Protein AF-A0A954ZJP8-F1 (afdb_monomer)

pLDDT: mean 77.66, std 16.53, range [22.97, 96.38]

Nearest PDB structures (foldseek):
  2fbl-assembly1_B  TM=1.716E-01  e=8.856E+00  Nitrosomonas europaea

Radius of gyration: 37.11 Å; Cα contacts (8 Å, |Δi|>4): 819; chains: 1; bounding box: 80×64×133 Å

Secondary structure (DSSP, 8-state):
---PPP-----BS----TTEEEEEEEEEBPPP-SSSSEEEEEEE-GGG-EEEEEEEEEEEEEEEEEEE-TTSS-EEEEEEEEEEEEEE---EEEHHHHTEEEEEEEEEEEEE-PSSPEEPBTTEEESTT-EEEEEEEEEEETTEEEETTTS-EEEEE-SEEEEEEEESSS--TT--EEEEEEEEE-S-EE------SSSS--EEEEE--EEEEEEEEEEE-B-TT-SS-SSS--HHHHHHHHTTTT-TT--TTT-SSSSSS-SHHHHHHIIIIIS-PPTT-SS-SS--SHHHHHHHHHTTT-SS--TTTT-SSSSS--SHHHHHHHHHH---TT------PPPTHHHHHHHHHHHHHHHHHHHTTS--

Foldseek 3Di:
DDDDDDPDDDFFAAAPPVFDKDKAWFFWFDDDDPAAQKKKKKKQLDVQGIDIDIWHKTWGWIKIWGWDCNVVDIDTFFIWTPWTKMWTDKDWIQTNNNPWIKIWFRWMWIKTFDPDTFTADPQKTFQQRIKTKTLQTWTDIPPDIDGCVVPIDIFTAGDMKGWDWDFPDAQDPRRWTWTFIWTKRDWWGQDFDWDPPVRTDTTMTIIHITTTGRRDTDTDGFAQLCNVRHSANWVVSVVRLVVCAPPVCDDPSSCCPPPPHRHVVSLVSCCCPRLVAQQLCLGSPNALEVVSVVLLVVCAPPFQDGSNSQPRPSPGHRDVVSVVRSVVGHDPPDPPVPPPPPPCVVVVVVVVVVVVVVVVVVVVPPPD

Mean predicted aligned error: 15.51 Å

Sequence (368 aa):
MSRLLPLVVLLVAGSRVGALTVSLDNLAFAPADSQTNTLAVTVDAGVAGSDQDSSIISGFLTADIQVDVSTGTPFATGLGFTGGDFEATDMNFRLAAGLLTAGTRDVGGTMRTPSPPSVVRDERFEADDHELVLDRGELSAPSYLRDLFLDPLVAVGTGQGILSLSPVGGPDAEHNLTLDVQLVVPQQLTQEFQVDLGFRVLDVTLDSSVTVVATQQITIPVLPGDYDSSGTLDCTDLDYLTSVLDLPNAHEKFDANDDGEVDLLDVQTWVEQFRQAKPGDANLDDVVDANDFERWQSNLFTANPLWCDGDFNFDGNIDGLDFNIWLANRSDSALNAVAVPEPHSFGLLLLCAFGWWRHEGRSRRLER

Solvent-accessible surface area (backbone atoms only — not comparable to full-atom values): 19692 Å² total; per-residue (Å²): 142,79,84,80,80,86,81,89,75,91,51,26,45,34,22,33,46,82,55,40,72,46,78,42,77,72,34,30,55,42,90,61,57,100,76,29,23,31,47,31,40,38,44,32,32,57,93,41,36,63,34,71,44,70,21,56,49,46,54,30,35,24,33,36,35,22,34,40,43,69,76,77,64,58,43,56,49,24,44,24,36,74,26,47,46,36,39,33,57,67,38,75,39,50,27,50,90,58,79,39,59,36,35,42,38,70,30,22,30,36,39,36,33,62,88,72,59,33,62,31,52,97,44,25,31,62,24,62,49,32,37,44,32,34,46,34,32,37,45,39,38,98,78,49,77,45,50,14,69,83,56,60,48,75,24,34,34,40,59,64,22,38,46,46,65,44,72,71,57,70,64,46,101,72,28,33,37,31,34,36,38,45,38,36,45,39,48,40,26,63,42,72,57,81,44,72,74,92,51,71,46,28,39,34,38,38,35,33,25,41,39,35,55,36,85,51,77,47,76,46,60,28,22,54,68,25,61,62,7,72,71,59,72,40,57,60,19,53,53,46,52,64,74,43,50,81,44,90,84,55,58,80,86,53,32,62,73,80,82,82,63,45,52,71,65,20,57,49,36,31,40,62,69,57,60,53,59,57,65,36,39,22,71,54,82,88,65,29,44,69,68,23,50,51,37,32,63,71,39,56,80,60,79,76,48,41,51,55,40,29,20,65,79,79,83,54,56,52,54,75,67,28,51,50,44,25,70,73,52,44,58,78,83,73,74,70,74,72,75,74,76,73,74,63,57,66,59,52,53,51,50,52,52,53,50,50,54,58,50,59,64,51,64,75,66,76,82,121

Structure (mmCIF, N/CA/C/O backbone):
data_AF-A0A954ZJP8-F1
#
_entry.id   AF-A0A954ZJP8-F1
#
loop_
_atom_site.group_PDB
_atom_site.id
_atom_site.type_symbol
_atom_site.label_atom_id
_atom_site.label_alt_id
_atom_site.label_comp_id
_atom_site.label_asym_id
_atom_site.label_entity_id
_atom_site.label_seq_id
_atom_site.pdbx_PDB_ins_code
_atom_site.Cartn_x
_atom_site.Cartn_y
_atom_site.Cartn_z
_atom_site.occupancy
_atom_site.B_iso_or_equiv
_atom_site.auth_seq_id
_atom_site.auth_comp_id
_atom_site.auth_asym_id
_atom_site.auth_atom_id
_atom_site.pdbx_PDB_model_num
ATOM 1 N N . MET A 1 1 ? 17.973 -18.084 18.996 1.00 32.03 1 MET A N 1
ATOM 2 C CA . MET A 1 1 ? 18.601 -18.440 17.704 1.00 32.03 1 MET A CA 1
ATOM 3 C C . MET A 1 1 ? 17.582 -19.175 16.847 1.00 32.03 1 MET A C 1
ATOM 5 O O . MET A 1 1 ? 17.597 -20.396 16.769 1.00 32.03 1 MET A O 1
ATOM 9 N N . SER A 1 2 ? 16.677 -18.421 16.240 1.00 24.84 2 SER A N 1
ATOM 10 C CA . SER A 1 2 ? 15.738 -18.880 15.217 1.00 24.84 2 SER A CA 1
ATOM 11 C C . SER A 1 2 ? 16.311 -18.456 13.866 1.00 24.84 2 SER A C 1
ATOM 13 O O . SER A 1 2 ? 16.591 -17.278 13.668 1.00 24.84 2 SER A O 1
ATOM 15 N N . ARG A 1 3 ? 16.546 -19.406 12.956 1.00 27.78 3 ARG A N 1
ATOM 16 C CA . ARG A 1 3 ? 16.864 -19.077 11.562 1.00 27.78 3 ARG A CA 1
ATOM 17 C C . ARG A 1 3 ? 15.550 -18.841 10.829 1.00 27.78 3 ARG A C 1
ATOM 19 O O . ARG A 1 3 ? 14.827 -19.803 10.588 1.00 27.78 3 ARG A O 1
ATOM 26 N N . LEU A 1 4 ? 15.272 -17.591 10.480 1.00 26.02 4 LEU A N 1
ATOM 27 C CA . LEU A 1 4 ? 14.361 -17.300 9.380 1.00 26.02 4 LEU A CA 1
ATOM 28 C C . LEU A 1 4 ? 15.076 -17.672 8.072 1.00 26.02 4 LEU A C 1
ATOM 30 O O . LEU A 1 4 ? 16.295 -17.519 7.960 1.00 26.02 4 LEU A O 1
ATOM 34 N N . LEU A 1 5 ? 14.332 -18.236 7.125 1.00 22.97 5 LEU A N 1
ATOM 35 C CA . LEU A 1 5 ? 14.824 -18.528 5.781 1.00 22.97 5 LEU A CA 1
ATOM 36 C C . LEU A 1 5 ? 14.524 -17.303 4.908 1.00 22.97 5 LEU A C 1
ATOM 38 O O . LEU A 1 5 ? 13.357 -16.917 4.856 1.00 22.97 5 LEU A O 1
ATOM 42 N N . PRO A 1 6 ? 15.517 -16.689 4.241 1.00 24.38 6 PRO A N 1
ATOM 43 C CA . PRO A 1 6 ? 15.243 -15.598 3.318 1.00 24.38 6 PRO A CA 1
ATOM 44 C C . PRO A 1 6 ? 14.515 -16.150 2.089 1.00 24.38 6 PRO A C 1
ATOM 46 O O . PRO A 1 6 ? 15.065 -16.966 1.344 1.00 24.38 6 PRO A O 1
ATOM 49 N N . LEU A 1 7 ? 13.275 -15.710 1.884 1.00 24.77 7 LEU A N 1
ATOM 50 C CA . LEU A 1 7 ? 12.594 -15.847 0.604 1.00 24.77 7 LEU A CA 1
ATOM 51 C C . LEU A 1 7 ? 13.097 -14.709 -0.287 1.00 24.77 7 LEU A C 1
ATOM 53 O O . LEU A 1 7 ? 12.650 -13.576 -0.151 1.00 24.77 7 LEU A O 1
ATOM 57 N N . VAL A 1 8 ? 14.071 -15.002 -1.147 1.00 24.78 8 VAL A N 1
ATOM 58 C CA . VAL A 1 8 ? 14.627 -14.006 -2.069 1.00 24.78 8 VAL A CA 1
ATOM 59 C C . VAL A 1 8 ? 13.613 -13.741 -3.180 1.00 24.78 8 VAL A C 1
ATOM 61 O O . VAL A 1 8 ? 13.369 -14.609 -4.018 1.00 24.78 8 VAL A O 1
ATOM 64 N N . VAL A 1 9 ? 13.048 -12.537 -3.178 1.00 24.33 9 VAL A N 1
ATOM 65 C CA . VAL A 1 9 ? 12.308 -11.938 -4.292 1.00 24.33 9 VAL A CA 1
ATOM 66 C C . VAL A 1 9 ? 12.991 -10.605 -4.571 1.00 24.33 9 VAL A C 1
ATOM 68 O O . VAL A 1 9 ? 13.253 -9.852 -3.638 1.00 24.33 9 VAL A O 1
ATOM 71 N N . LEU A 1 10 ? 13.361 -10.369 -5.828 1.00 25.38 10 LEU A N 1
ATOM 72 C CA . LEU A 1 10 ? 14.240 -9.271 -6.216 1.00 25.38 10 LEU A CA 1
ATOM 73 C C . LEU A 1 10 ? 13.429 -8.144 -6.857 1.00 25.38 10 LEU A C 1
ATOM 75 O O . LEU A 1 10 ? 12.890 -8.331 -7.943 1.00 25.38 10 LEU A O 1
ATOM 79 N N . LEU A 1 11 ? 13.400 -6.990 -6.199 1.00 30.88 11 LEU A N 1
ATOM 80 C CA . LEU A 1 11 ? 13.193 -5.680 -6.810 1.00 30.88 11 LEU A CA 1
ATOM 81 C C . LEU A 1 11 ? 14.142 -4.686 -6.074 1.00 30.88 11 LEU A C 1
ATOM 83 O O . LEU A 1 11 ? 14.747 -5.066 -5.072 1.00 30.88 11 LEU A O 1
ATOM 87 N N . VAL A 1 12 ? 14.366 -3.482 -6.604 1.00 30.55 12 VAL A N 1
ATOM 88 C CA . VAL A 1 12 ? 15.491 -2.570 -6.294 1.00 30.55 12 VAL A CA 1
ATOM 89 C C . VAL A 1 12 ? 14.982 -1.115 -5.974 1.00 30.55 12 VAL A C 1
ATOM 91 O O . VAL A 1 12 ? 14.295 -1.035 -4.969 1.00 30.55 12 VAL A O 1
ATOM 94 N N . ALA A 1 13 ? 15.189 0.014 -6.709 1.00 30.83 13 ALA A N 1
ATOM 95 C CA . ALA A 1 13 ? 14.630 1.373 -6.357 1.00 30.83 13 ALA A CA 1
ATOM 96 C C . ALA A 1 13 ? 14.068 2.284 -7.494 1.00 30.83 13 ALA A C 1
ATOM 98 O O . ALA A 1 13 ? 14.851 2.950 -8.151 1.00 30.83 13 ALA A O 1
ATOM 99 N N . GLY A 1 14 ? 12.733 2.417 -7.648 1.00 33.56 14 GLY A N 1
ATOM 100 C CA . GLY A 1 14 ? 12.051 3.229 -8.690 1.00 33.56 14 GLY A CA 1
ATOM 101 C C . GLY A 1 14 ? 10.688 2.794 -9.312 1.00 33.56 14 GLY A C 1
ATOM 102 O O . GLY A 1 14 ? 10.243 3.499 -10.202 1.00 33.56 14 GLY A O 1
ATOM 103 N N . SER A 1 15 ? 9.956 1.738 -8.900 1.00 32.56 15 SER A N 1
ATOM 104 C CA . SER A 1 15 ? 8.760 1.237 -9.637 1.00 32.56 15 SER A CA 1
ATOM 105 C C . SER A 1 15 ? 7.346 1.653 -9.126 1.00 32.56 15 SER A C 1
ATOM 107 O O . SER A 1 15 ? 6.997 1.460 -7.963 1.00 32.56 15 SER A O 1
ATOM 109 N N . ARG A 1 16 ? 6.456 2.099 -10.036 1.00 35.94 16 ARG A N 1
ATOM 110 C CA . ARG A 1 16 ? 5.005 1.825 -10.132 1.00 35.94 16 ARG A CA 1
ATOM 111 C C . ARG A 1 16 ? 4.805 0.307 -10.172 1.00 35.94 16 ARG A C 1
ATOM 113 O O . ARG A 1 16 ? 4.219 -0.275 -11.088 1.00 35.94 16 ARG A O 1
ATOM 120 N N . VAL A 1 17 ? 5.056 -0.301 -9.021 1.00 41.03 17 VAL A N 1
ATOM 121 C CA . VAL A 1 17 ? 4.033 -1.190 -8.493 1.00 41.03 17 VAL A CA 1
ATOM 122 C C . VAL A 1 17 ? 2.734 -0.377 -8.465 1.00 41.03 17 VAL A C 1
ATOM 124 O O . VAL A 1 17 ? 2.565 0.514 -7.633 1.00 41.03 17 VAL A O 1
ATOM 127 N N . GLY A 1 18 ? 1.857 -0.606 -9.445 1.00 51.22 18 GLY A N 1
ATOM 128 C CA . GLY A 1 18 ? 0.602 0.127 -9.597 1.00 51.22 18 GLY A CA 1
ATOM 129 C C . GLY A 1 18 ? -0.311 -0.145 -8.406 1.00 51.22 18 GLY A C 1
ATOM 130 O O . GLY A 1 18 ? -1.066 -1.113 -8.435 1.00 51.22 18 GLY A O 1
ATOM 131 N N . ALA A 1 19 ? -0.199 0.699 -7.375 1.00 53.59 19 ALA A N 1
ATOM 132 C CA . ALA A 1 19 ? -0.632 0.442 -6.002 1.00 53.59 19 ALA A CA 1
ATOM 133 C C . ALA A 1 19 ? -0.016 -0.844 -5.403 1.00 53.59 19 ALA A C 1
ATOM 135 O O . ALA A 1 19 ? -0.637 -1.912 -5.405 1.00 53.59 19 ALA A O 1
ATOM 136 N N . LEU A 1 20 ? 1.185 -0.744 -4.813 1.00 68.69 20 LEU A N 1
ATOM 137 C CA . LEU A 1 20 ? 1.719 -1.826 -3.975 1.00 68.69 20 LEU A CA 1
ATOM 138 C C . LEU A 1 20 ? 0.772 -2.053 -2.800 1.00 68.69 20 LEU A C 1
ATOM 140 O O . LEU A 1 20 ? 0.612 -1.172 -1.961 1.00 68.69 20 LEU A O 1
ATOM 144 N N . THR A 1 21 ? 0.178 -3.241 -2.716 1.00 71.44 21 THR A N 1
ATOM 145 C CA . THR A 1 21 ? -0.641 -3.626 -1.564 1.00 71.44 21 THR A CA 1
ATOM 146 C C . THR A 1 21 ? 0.246 -4.276 -0.503 1.00 71.44 21 THR A C 1
ATOM 148 O O . THR A 1 21 ? 0.786 -5.361 -0.721 1.00 71.44 21 THR A O 1
ATOM 151 N N . VAL A 1 22 ? 0.406 -3.606 0.638 1.00 75.31 22 VAL A N 1
ATOM 152 C CA . VAL A 1 22 ? 1.174 -4.070 1.798 1.00 75.31 22 VAL A CA 1
ATOM 153 C C . VAL A 1 22 ? 0.214 -4.541 2.888 1.00 75.31 22 VAL A C 1
ATOM 155 O O . VAL A 1 22 ? -0.481 -3.722 3.483 1.00 75.31 22 VAL A O 1
ATOM 158 N N . SER A 1 23 ? 0.212 -5.843 3.177 1.00 80.81 23 SER A N 1
ATOM 159 C CA . SER A 1 23 ? -0.530 -6.425 4.304 1.00 80.81 23 SER A CA 1
ATOM 160 C C . SER A 1 23 ? 0.230 -6.203 5.611 1.00 80.81 23 SER A C 1
ATOM 162 O O . SER A 1 23 ? 1.320 -6.747 5.799 1.00 80.81 23 SER A O 1
ATOM 164 N N . LEU A 1 24 ? -0.358 -5.440 6.530 1.00 79.06 24 LEU A N 1
ATOM 165 C CA . LEU A 1 24 ? 0.159 -5.200 7.874 1.00 79.06 24 LEU A CA 1
ATOM 166 C C . LEU A 1 24 ? -0.550 -6.087 8.906 1.00 79.06 24 LEU A C 1
ATOM 168 O O . LEU A 1 24 ? -1.695 -5.836 9.284 1.00 79.06 24 LEU A O 1
ATOM 172 N N . ASP A 1 25 ? 0.169 -7.093 9.404 1.00 80.69 25 ASP A N 1
ATOM 173 C CA . ASP A 1 25 ? -0.274 -7.966 10.495 1.00 80.69 25 ASP A CA 1
ATOM 174 C C . ASP A 1 25 ? 0.002 -7.370 11.887 1.00 80.69 25 ASP A C 1
ATOM 176 O O . ASP A 1 25 ? 1.013 -6.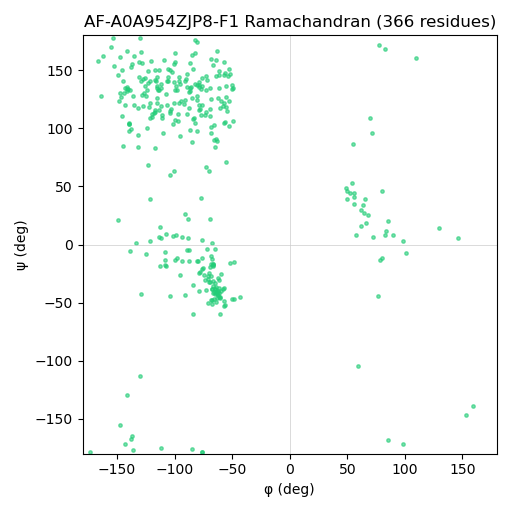700 12.115 1.00 80.69 25 ASP A O 1
ATOM 180 N N . ASN A 1 26 ? -0.847 -7.736 12.856 1.00 79.31 26 ASN A N 1
ATOM 181 C CA . ASN A 1 26 ? -0.728 -7.417 14.286 1.00 79.31 26 ASN A CA 1
ATOM 182 C C . ASN A 1 26 ? -0.613 -5.915 14.610 1.00 79.31 26 ASN A C 1
ATOM 184 O O . ASN A 1 26 ? 0.187 -5.509 15.460 1.00 79.31 26 ASN A O 1
ATOM 188 N N . LEU A 1 27 ? -1.431 -5.082 13.967 1.00 80.25 27 LEU A N 1
ATOM 189 C CA . LEU A 1 27 ? -1.470 -3.648 14.231 1.00 80.25 27 LEU A CA 1
ATOM 190 C C . LEU A 1 27 ? -2.062 -3.349 15.611 1.00 80.25 27 LEU A C 1
ATOM 192 O O . LEU A 1 27 ? -3.255 -3.536 15.846 1.00 80.25 27 LEU A O 1
ATOM 196 N N . ALA A 1 28 ? -1.219 -2.886 16.531 1.00 79.94 28 ALA A N 1
ATOM 197 C CA . ALA A 1 28 ? -1.610 -2.626 17.908 1.00 79.94 28 ALA A CA 1
ATOM 198 C C . ALA A 1 28 ? -2.361 -1.293 18.060 1.00 79.94 28 ALA A C 1
ATOM 200 O O . ALA A 1 28 ? -1.945 -0.243 17.558 1.00 79.94 28 ALA A O 1
ATOM 201 N N . PHE A 1 29 ? -3.431 -1.326 18.852 1.00 79.81 29 PHE A N 1
ATOM 202 C CA . PHE A 1 29 ? -4.061 -0.123 19.389 1.00 79.81 29 PHE A CA 1
ATOM 203 C C . PHE A 1 29 ? -3.049 0.628 20.269 1.00 79.81 29 PHE A C 1
ATOM 205 O O . PHE A 1 29 ? -2.360 0.028 21.100 1.00 79.81 29 PHE A O 1
ATOM 212 N N . ALA A 1 30 ? -2.961 1.948 20.107 1.00 74.50 30 ALA A N 1
ATOM 213 C CA . ALA A 1 30 ? -2.203 2.816 21.005 1.00 74.50 30 ALA A CA 1
ATOM 214 C C . ALA A 1 30 ? -2.680 2.682 22.472 1.00 74.50 30 ALA A C 1
ATOM 216 O O . ALA A 1 30 ? -3.835 2.317 22.713 1.00 74.50 30 ALA A O 1
ATOM 217 N N . PRO A 1 31 ? -1.846 3.020 23.475 1.00 76.56 31 PRO A N 1
ATOM 218 C CA . PRO A 1 31 ? -2.291 3.088 24.865 1.00 76.56 31 PRO A CA 1
ATOM 219 C C . PRO A 1 31 ? -3.490 4.037 25.005 1.00 76.56 31 PRO A C 1
ATOM 221 O O . PRO A 1 31 ? -3.367 5.221 24.702 1.00 76.56 31 PRO A O 1
ATOM 224 N N . ALA A 1 32 ? -4.636 3.509 25.442 1.00 75.06 32 ALA A N 1
ATOM 225 C CA . ALA A 1 32 ? -5.888 4.260 25.500 1.00 75.06 32 ALA A CA 1
ATOM 226 C C . ALA A 1 32 ? -5.829 5.440 26.482 1.00 75.06 32 ALA A C 1
ATOM 228 O O . ALA A 1 32 ? -5.217 5.357 27.554 1.00 75.06 32 ALA A O 1
ATOM 229 N N . ASP A 1 33 ? -6.513 6.525 26.128 1.00 75.62 33 ASP A N 1
ATOM 230 C CA . ASP A 1 33 ? -6.625 7.738 26.934 1.00 75.62 33 ASP A CA 1
ATOM 231 C C . ASP A 1 33 ? -8.068 8.283 26.926 1.00 75.62 33 ASP A C 1
ATOM 233 O O . ASP A 1 33 ? -9.018 7.588 26.572 1.00 75.62 33 ASP A O 1
ATOM 237 N N . SER A 1 34 ? -8.277 9.531 27.354 1.00 66.56 34 SER A N 1
ATOM 238 C CA . SER A 1 34 ? -9.613 10.144 27.377 1.00 66.56 34 SER A CA 1
ATOM 239 C C . SER A 1 34 ? -10.134 10.585 25.998 1.00 66.56 34 SER A C 1
ATOM 241 O O . SER A 1 34 ? -11.174 11.240 25.934 1.00 66.56 34 SER A O 1
ATOM 243 N N . GLN A 1 35 ? -9.402 10.325 24.912 1.00 68.38 35 GLN A N 1
ATOM 244 C CA . GLN A 1 35 ? -9.704 10.773 23.548 1.00 68.38 35 GLN A CA 1
ATOM 245 C C . GLN A 1 35 ? -9.448 9.700 22.475 1.00 68.38 35 GLN A C 1
ATOM 247 O O . GLN A 1 35 ? -9.757 9.955 21.314 1.00 68.38 35 GLN A O 1
ATOM 252 N N . THR A 1 36 ? -8.890 8.533 22.808 1.00 73.25 36 THR A N 1
ATOM 253 C CA . THR A 1 36 ? -8.479 7.498 21.845 1.00 73.25 36 THR A CA 1
ATOM 254 C C . THR A 1 36 ? -8.600 6.087 22.426 1.00 73.25 36 THR A C 1
ATOM 256 O O . THR A 1 36 ? -8.361 5.866 23.614 1.00 73.25 36 THR A O 1
ATOM 259 N N . ASN A 1 37 ? -8.945 5.125 21.564 1.00 79.12 37 ASN A N 1
ATOM 260 C CA . ASN A 1 37 ? -9.150 3.708 21.890 1.00 79.12 37 ASN A CA 1
ATOM 261 C C . ASN A 1 37 ? -10.182 3.488 23.002 1.00 79.12 37 ASN A C 1
ATOM 263 O O . ASN A 1 37 ? -10.056 2.614 23.864 1.00 79.12 37 ASN A O 1
ATOM 267 N N . THR A 1 38 ? -11.246 4.280 22.921 1.00 81.44 38 THR A N 1
ATOM 268 C CA . THR A 1 38 ? -12.459 4.150 23.715 1.00 81.44 38 THR A CA 1
ATOM 269 C C . THR A 1 38 ? -13.640 3.841 22.802 1.00 81.44 38 THR A C 1
ATOM 271 O O . THR A 1 38 ? -13.747 4.394 21.714 1.00 81.44 38 THR A O 1
ATOM 274 N N . LEU A 1 39 ? -14.529 2.957 23.249 1.00 83.88 39 LEU A N 1
ATOM 275 C CA . LEU A 1 39 ? -15.840 2.703 22.662 1.00 83.88 39 LEU A CA 1
ATOM 276 C C . LEU A 1 39 ? -16.884 3.240 23.640 1.00 83.88 39 LEU A C 1
ATOM 278 O O . LEU A 1 39 ? -17.229 2.577 24.618 1.00 83.88 39 LEU A O 1
ATOM 282 N N . ALA A 1 40 ? -17.342 4.466 23.410 1.00 82.88 40 ALA A N 1
ATOM 283 C CA . ALA A 1 40 ? -18.489 5.027 24.103 1.00 82.88 40 ALA A CA 1
ATOM 284 C C . ALA A 1 40 ? -19.782 4.482 23.489 1.00 82.88 40 ALA A C 1
ATOM 286 O O . ALA A 1 40 ? -19.906 4.354 22.270 1.00 82.88 40 ALA A O 1
ATOM 287 N N . VAL A 1 41 ? -20.753 4.174 24.344 1.00 84.38 41 VAL A N 1
ATOM 288 C CA . VAL A 1 41 ? -22.057 3.643 23.946 1.00 84.38 41 VAL A CA 1
ATOM 289 C C . VAL A 1 41 ? -23.138 4.435 24.664 1.00 84.38 41 VAL A C 1
ATOM 291 O O . VAL A 1 41 ? -23.222 4.428 25.892 1.00 84.38 41 VAL A O 1
ATOM 294 N N . THR A 1 42 ? -23.972 5.123 23.892 1.00 85.56 42 THR A N 1
ATOM 295 C CA . THR A 1 42 ? -25.200 5.755 24.389 1.00 85.56 42 THR A CA 1
ATOM 296 C C . THR A 1 42 ? -26.357 4.775 24.245 1.00 85.56 42 THR A C 1
ATOM 298 O O . THR A 1 42 ? -26.447 4.067 23.246 1.00 85.56 42 THR A O 1
ATOM 301 N N . VAL A 1 43 ? -27.240 4.743 25.240 1.00 85.12 43 VAL A N 1
ATOM 302 C CA . VAL A 1 43 ? -28.396 3.846 25.344 1.00 85.12 43 VAL A CA 1
ATOM 303 C C . VAL A 1 43 ? -29.608 4.712 25.696 1.00 85.12 43 VAL A C 1
ATOM 305 O O . VAL A 1 43 ? -29.816 5.027 26.867 1.00 85.12 43 VAL A O 1
ATOM 308 N N . ASP A 1 44 ? -30.388 5.151 24.702 1.00 83.25 44 ASP A N 1
ATOM 309 C CA . ASP A 1 44 ? -31.586 5.983 24.900 1.00 83.25 44 ASP A CA 1
ATOM 310 C C . ASP A 1 44 ? -32.864 5.141 24.909 1.00 83.25 44 ASP A C 1
ATOM 312 O O . ASP A 1 44 ? -33.325 4.686 23.867 1.00 83.25 44 ASP A O 1
ATOM 316 N N . ALA A 1 45 ? -33.467 4.953 26.086 1.00 78.06 45 ALA A N 1
ATOM 317 C CA . ALA A 1 45 ? -34.733 4.235 26.239 1.00 78.06 45 ALA A CA 1
ATOM 318 C C . ALA A 1 45 ? -35.976 5.156 26.161 1.00 78.06 45 ALA A C 1
ATOM 320 O O . ALA A 1 45 ? -37.027 4.883 26.760 1.00 78.06 45 ALA A O 1
ATOM 321 N N . GLY A 1 46 ? -35.854 6.295 25.473 1.00 79.62 46 GLY A N 1
ATOM 322 C CA . GLY A 1 46 ? -36.924 7.232 25.153 1.00 79.62 46 GLY A CA 1
ATOM 323 C C . GLY A 1 46 ? -37.620 7.782 26.397 1.00 79.62 46 GLY A C 1
ATOM 324 O O . GLY A 1 46 ? -37.097 8.625 27.124 1.00 79.62 46 GLY A O 1
ATOM 325 N N . VAL A 1 47 ? -38.830 7.294 26.685 1.00 76.75 47 VAL A N 1
ATOM 326 C CA . VAL A 1 47 ? -39.598 7.716 27.875 1.00 76.75 47 VAL A CA 1
ATOM 327 C C . VAL A 1 47 ? -38.978 7.262 29.204 1.00 76.75 47 VAL A C 1
ATOM 329 O O . VAL A 1 47 ? -39.333 7.804 30.251 1.00 76.75 47 VAL A O 1
ATOM 332 N N . ALA A 1 48 ? -38.059 6.292 29.179 1.00 76.62 48 ALA A N 1
ATOM 333 C CA . ALA A 1 48 ? -37.254 5.890 30.333 1.00 76.62 48 ALA A CA 1
ATOM 334 C C . ALA A 1 48 ? -35.953 6.712 30.485 1.00 76.62 48 ALA A C 1
ATOM 336 O O . ALA A 1 48 ? -35.258 6.557 31.494 1.00 76.62 48 ALA A O 1
ATOM 337 N N . GLY A 1 49 ? -35.662 7.605 29.532 1.00 82.56 49 GLY A N 1
ATOM 338 C CA . GLY A 1 49 ? -34.432 8.390 29.453 1.00 82.56 49 GLY A CA 1
ATOM 339 C C . GLY A 1 49 ? -33.234 7.594 28.935 1.00 82.56 49 GLY A C 1
ATOM 340 O O . GLY A 1 49 ? -33.288 6.369 28.804 1.00 82.56 49 GLY A O 1
ATOM 341 N N . SER A 1 50 ? -32.146 8.314 28.677 1.00 87.81 50 SER A N 1
ATOM 342 C CA . SER A 1 50 ? -30.878 7.765 28.208 1.00 87.81 50 SER A CA 1
ATOM 343 C C . SER A 1 50 ? -29.844 7.602 29.320 1.00 87.81 50 SER A C 1
ATOM 345 O O . SER A 1 50 ? -29.873 8.320 30.322 1.00 87.81 50 SER A O 1
ATOM 347 N N . ASP A 1 51 ? -28.886 6.710 29.094 1.00 90.31 51 ASP A N 1
ATOM 348 C CA . ASP A 1 51 ? -27.625 6.633 29.833 1.00 90.31 51 ASP A CA 1
ATOM 349 C C . ASP A 1 51 ? -26.452 6.444 28.854 1.00 90.31 51 ASP A C 1
ATOM 351 O O . ASP A 1 51 ? -26.665 6.084 27.693 1.00 90.31 51 ASP A O 1
ATOM 355 N N . GLN A 1 52 ? -25.223 6.704 29.298 1.00 90.50 52 GLN A N 1
ATOM 356 C CA . GLN A 1 52 ? -24.016 6.545 28.484 1.00 90.50 52 GLN A CA 1
ATOM 357 C C . GLN A 1 52 ? -22.882 5.969 29.333 1.00 90.50 52 GLN A C 1
ATOM 359 O O . GLN A 1 52 ? -22.611 6.456 30.429 1.00 90.50 52 GLN A O 1
ATOM 364 N N . ASP A 1 53 ? -22.198 4.965 28.794 1.00 90.81 53 ASP A N 1
ATOM 365 C CA . ASP A 1 53 ? -21.001 4.362 29.386 1.00 90.81 53 ASP A CA 1
ATOM 366 C C . ASP A 1 53 ? -19.887 4.299 28.330 1.00 90.81 53 ASP A C 1
ATOM 368 O O . ASP A 1 53 ? -20.140 4.498 27.136 1.00 90.81 53 ASP A O 1
ATOM 372 N N . SER A 1 54 ? -18.646 4.059 28.749 1.00 87.94 54 SER A N 1
ATOM 373 C CA . SER A 1 54 ? -17.518 3.944 27.826 1.00 87.94 54 SER A CA 1
ATOM 374 C C . SER A 1 54 ? -16.521 2.868 28.226 1.00 87.94 54 SER A C 1
ATOM 376 O O . SER A 1 54 ? -16.083 2.750 29.368 1.00 87.94 54 SER A O 1
ATOM 378 N N . SER A 1 55 ? -16.140 2.086 27.225 1.00 87.62 55 SER A N 1
ATOM 379 C CA . SER A 1 55 ? -15.214 0.974 27.342 1.00 87.62 55 SER A CA 1
ATOM 380 C C . SER A 1 55 ? -13.852 1.330 26.754 1.00 87.62 55 SER A C 1
ATOM 382 O O . SER A 1 55 ? -13.778 2.119 25.815 1.00 87.62 55 SER A O 1
ATOM 384 N N . ILE A 1 56 ? -12.773 0.737 27.262 1.00 86.06 56 ILE A N 1
ATOM 385 C CA . ILE A 1 56 ? -11.472 0.754 26.576 1.00 86.06 56 ILE A CA 1
ATOM 386 C C . ILE A 1 56 ? -11.436 -0.430 25.611 1.00 86.06 56 ILE A C 1
ATOM 388 O O . ILE A 1 56 ? -11.732 -1.553 26.023 1.00 86.06 56 ILE A O 1
ATOM 392 N N . ILE A 1 57 ? -11.041 -0.182 24.360 1.00 86.12 57 ILE A N 1
ATOM 393 C CA . ILE A 1 57 ? -10.790 -1.245 23.379 1.00 86.12 57 ILE A CA 1
ATOM 394 C C . ILE A 1 57 ? -9.303 -1.600 23.327 1.00 86.12 57 ILE A C 1
ATOM 396 O O . ILE A 1 57 ? -8.430 -0.741 23.464 1.00 86.12 57 ILE A O 1
ATOM 400 N N . SER A 1 58 ? -9.004 -2.880 23.127 1.00 87.19 58 SER A N 1
ATOM 401 C CA . SER A 1 58 ? -7.635 -3.382 22.975 1.00 87.19 58 SER A CA 1
ATOM 402 C C . SER A 1 58 ? -7.606 -4.649 22.122 1.00 87.19 58 SER A C 1
ATOM 404 O O . SER A 1 58 ? -8.595 -5.372 22.068 1.00 87.19 58 S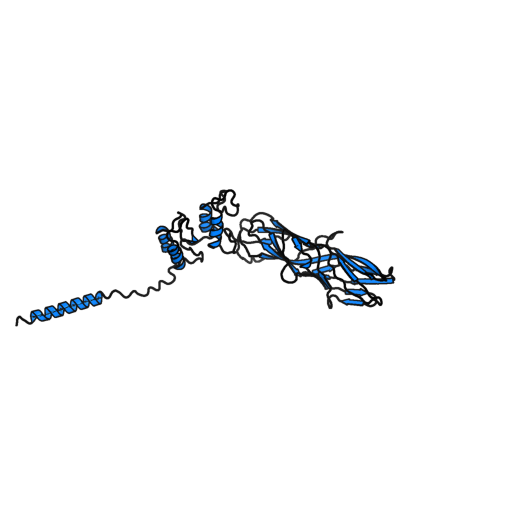ER A O 1
ATOM 406 N N . GLY A 1 59 ? -6.489 -4.927 21.451 1.00 88.00 59 GLY A N 1
ATOM 407 C CA . GLY A 1 59 ? -6.370 -6.068 20.542 1.00 88.00 59 GLY A CA 1
ATOM 408 C C . GLY A 1 59 ? -5.332 -5.832 19.451 1.00 88.00 59 GLY A C 1
ATOM 409 O O . GLY A 1 59 ? -4.342 -5.133 19.684 1.00 88.00 59 GLY A O 1
ATOM 410 N N . PHE A 1 60 ? -5.578 -6.391 18.267 1.00 86.44 60 PHE A N 1
ATOM 411 C CA . PHE A 1 60 ? -4.718 -6.271 17.090 1.00 86.44 60 PHE A CA 1
ATOM 412 C C . PHE A 1 60 ? -5.542 -6.282 15.800 1.00 86.44 60 PHE A C 1
ATOM 414 O O . PHE A 1 60 ? -6.339 -7.193 15.599 1.00 86.44 60 PHE A O 1
ATOM 421 N N . LEU A 1 61 ? -5.308 -5.326 14.903 1.00 86.00 61 LEU A N 1
ATOM 422 C CA . LEU A 1 61 ? -5.949 -5.267 13.585 1.00 86.00 61 LEU A CA 1
ATOM 423 C C . LEU A 1 61 ? -5.038 -5.810 12.471 1.00 86.00 61 LEU A C 1
ATOM 425 O O . LEU A 1 61 ? -3.824 -5.954 12.646 1.00 86.00 61 LEU A O 1
ATOM 429 N N . THR A 1 62 ? -5.633 -6.083 11.312 1.00 87.19 62 THR A N 1
ATOM 430 C CA . THR A 1 62 ? -4.940 -6.403 10.057 1.00 87.19 62 THR A CA 1
ATOM 431 C C . THR A 1 62 ? -5.451 -5.473 8.963 1.00 87.19 62 THR A C 1
ATOM 433 O O . THR A 1 62 ? -6.665 -5.304 8.811 1.00 87.19 62 THR A O 1
ATOM 436 N N . ALA A 1 63 ? -4.540 -4.839 8.225 1.00 86.94 63 ALA A N 1
ATOM 437 C CA . ALA A 1 63 ? -4.897 -3.883 7.180 1.00 86.94 63 ALA A CA 1
ATOM 438 C C . ALA A 1 63 ? -3.961 -3.969 5.972 1.00 86.94 63 ALA A C 1
ATOM 440 O O . ALA A 1 63 ? -2.742 -3.975 6.122 1.00 86.94 63 ALA A O 1
ATOM 441 N N . ASP A 1 64 ? -4.552 -3.965 4.784 1.00 86.19 64 ASP A N 1
ATOM 442 C CA . ASP A 1 64 ? -3.873 -3.750 3.515 1.00 86.19 64 ASP A CA 1
ATOM 443 C C . ASP A 1 64 ? -3.757 -2.241 3.253 1.00 86.19 64 ASP A C 1
ATOM 445 O O . ASP A 1 64 ? -4.761 -1.524 3.242 1.00 86.19 64 ASP A O 1
ATOM 449 N N . ILE A 1 65 ? -2.544 -1.746 3.007 1.00 83.94 65 ILE A N 1
ATOM 450 C CA . ILE A 1 65 ? -2.304 -0.376 2.530 1.00 83.94 65 ILE A CA 1
ATOM 451 C C . ILE A 1 65 ? -1.885 -0.433 1.067 1.00 83.94 65 ILE A C 1
ATOM 453 O O . ILE A 1 65 ? -0.944 -1.141 0.720 1.00 83.94 65 ILE A O 1
ATOM 457 N N . GLN A 1 66 ? -2.541 0.355 0.221 1.00 84.88 66 GLN A N 1
ATOM 458 C CA . GLN A 1 66 ? -2.089 0.623 -1.139 1.00 84.88 66 GLN A CA 1
ATOM 459 C C . GLN A 1 66 ? -1.134 1.818 -1.124 1.00 84.88 66 GLN A C 1
ATOM 461 O O . GLN A 1 66 ? -1.525 2.922 -0.746 1.00 84.88 66 GLN A O 1
ATOM 466 N N . VAL A 1 67 ? 0.120 1.592 -1.515 1.00 78.69 67 VAL A N 1
ATOM 467 C CA . VAL A 1 67 ? 1.197 2.593 -1.547 1.00 78.69 67 VAL A CA 1
ATOM 468 C C . VAL A 1 67 ? 1.584 2.891 -2.996 1.00 78.69 67 VAL A C 1
ATOM 470 O O . VAL A 1 67 ? 1.758 1.975 -3.800 1.00 78.69 67 VAL A O 1
ATOM 473 N N . ASP A 1 68 ? 1.732 4.174 -3.317 1.00 75.12 68 ASP A N 1
ATOM 474 C CA . ASP A 1 68 ? 2.403 4.667 -4.521 1.00 75.12 68 ASP A CA 1
ATOM 475 C C . ASP A 1 68 ? 3.763 5.260 -4.116 1.00 75.12 68 ASP A C 1
ATOM 477 O O . ASP A 1 68 ? 3.917 5.874 -3.058 1.00 75.12 68 ASP A O 1
ATOM 481 N N . VAL A 1 69 ? 4.771 5.010 -4.943 1.00 68.19 69 VAL A N 1
ATOM 482 C CA . VAL A 1 69 ? 6.187 5.329 -4.710 1.00 68.19 69 VAL A CA 1
ATOM 483 C C . VAL A 1 69 ? 6.840 5.999 -5.930 1.00 68.19 69 VAL A C 1
ATOM 485 O O . VAL A 1 69 ? 8.010 6.373 -5.885 1.00 68.19 69 VAL A O 1
ATOM 488 N N . SER A 1 70 ? 6.074 6.223 -7.004 1.00 59.31 70 SER A N 1
ATOM 489 C CA . SER A 1 70 ? 6.544 6.753 -8.298 1.00 59.31 70 SER A CA 1
ATOM 490 C C . SER A 1 70 ? 7.038 8.210 -8.255 1.00 59.31 70 SER A C 1
ATOM 492 O O . SER A 1 70 ? 7.752 8.677 -9.151 1.00 59.31 70 SER A O 1
ATOM 494 N N . THR A 1 71 ? 6.688 8.938 -7.191 1.00 54.69 71 THR A N 1
ATOM 495 C CA . THR A 1 71 ? 7.065 10.338 -6.942 1.00 54.69 71 THR A CA 1
ATOM 496 C C . THR A 1 71 ? 8.324 10.513 -6.085 1.00 54.69 71 THR A C 1
ATOM 498 O O . THR A 1 71 ? 8.641 11.640 -5.709 1.00 54.69 71 THR A O 1
ATOM 501 N N . GLY A 1 72 ? 9.042 9.435 -5.746 1.00 53.75 72 GLY A N 1
ATOM 502 C CA . GLY A 1 72 ? 10.248 9.466 -4.900 1.00 53.75 72 GLY A CA 1
ATOM 503 C C . GLY A 1 72 ? 9.942 9.625 -3.406 1.00 53.75 72 GLY A C 1
ATOM 504 O O . GLY A 1 72 ? 10.458 8.871 -2.586 1.00 53.75 72 GLY A O 1
ATOM 505 N N . THR A 1 73 ? 9.022 10.526 -3.049 1.00 67.75 73 THR A N 1
ATOM 506 C CA . THR A 1 73 ? 8.321 10.462 -1.759 1.00 67.75 73 THR A CA 1
ATOM 507 C C . THR A 1 73 ? 7.186 9.434 -1.861 1.00 67.75 73 THR A C 1
ATOM 509 O O . THR A 1 73 ? 6.340 9.583 -2.749 1.00 67.75 73 THR A O 1
ATOM 512 N N . PRO A 1 74 ? 7.135 8.420 -0.979 1.00 71.06 74 PRO A N 1
ATOM 513 C CA . PRO A 1 74 ? 6.061 7.430 -0.928 1.00 71.06 74 PRO A CA 1
ATOM 514 C C . PRO A 1 74 ? 4.792 8.011 -0.292 1.00 71.06 74 PRO A C 1
ATOM 516 O O . PRO A 1 74 ? 4.871 8.771 0.672 1.00 71.06 74 PRO A O 1
ATOM 519 N N . PHE A 1 75 ? 3.617 7.621 -0.785 1.00 77.88 75 PHE A N 1
ATOM 520 C CA . PHE A 1 75 ? 2.330 8.032 -0.223 1.00 77.88 75 PHE A CA 1
ATOM 521 C C . PHE A 1 75 ? 1.275 6.926 -0.340 1.00 77.88 75 PHE A C 1
ATOM 523 O O . PHE A 1 75 ? 1.298 6.103 -1.254 1.00 77.88 75 PHE A O 1
ATOM 530 N N . ALA A 1 76 ? 0.330 6.891 0.600 1.00 84.81 76 ALA A N 1
ATOM 531 C CA . ALA A 1 76 ? -0.790 5.961 0.530 1.00 84.81 76 ALA A CA 1
ATOM 532 C C . ALA A 1 76 ? -1.829 6.451 -0.496 1.00 84.81 76 ALA A C 1
ATOM 534 O O . ALA A 1 76 ? -2.211 7.621 -0.500 1.00 84.81 76 ALA A O 1
ATOM 535 N N . THR A 1 77 ? -2.300 5.537 -1.343 1.00 87.75 77 THR A N 1
ATOM 536 C CA . THR A 1 77 ? -3.390 5.731 -2.316 1.00 87.75 77 THR A CA 1
ATOM 537 C C . THR A 1 77 ? -4.679 5.020 -1.909 1.00 87.75 77 THR A C 1
ATOM 539 O O . THR A 1 77 ? -5.756 5.398 -2.373 1.00 87.75 77 THR A O 1
ATOM 542 N N . GLY A 1 78 ? -4.605 4.048 -0.996 1.00 88.94 78 GLY A N 1
ATOM 543 C CA . GLY A 1 78 ? -5.779 3.369 -0.456 1.00 88.94 78 GLY A CA 1
ATOM 544 C C . GLY A 1 78 ? -5.522 2.613 0.848 1.00 88.94 78 GLY A C 1
ATOM 545 O O . GLY A 1 78 ? -4.377 2.322 1.197 1.00 88.94 78 GLY A O 1
ATOM 546 N N . LEU A 1 79 ? -6.599 2.301 1.567 1.00 89.06 79 LEU A N 1
ATOM 547 C CA . LEU A 1 79 ? -6.589 1.589 2.848 1.00 89.06 79 LEU A CA 1
ATOM 548 C C . LEU A 1 79 ? -7.737 0.573 2.900 1.00 89.06 79 LEU A C 1
ATOM 550 O O . LEU A 1 79 ? -8.885 0.897 2.592 1.00 89.06 79 LEU A O 1
ATOM 554 N N . GLY A 1 80 ? -7.439 -0.650 3.330 1.00 90.19 80 GLY A N 1
ATOM 555 C CA . GLY A 1 80 ? -8.423 -1.701 3.547 1.00 90.19 80 GLY A CA 1
ATOM 556 C C . GLY A 1 80 ? -8.132 -2.512 4.803 1.00 90.19 80 GLY A C 1
ATOM 557 O O . GLY A 1 80 ? -7.285 -3.396 4.787 1.00 90.19 80 GLY A O 1
ATOM 558 N N . PHE A 1 81 ? -8.874 -2.282 5.885 1.00 88.75 81 PHE A N 1
ATOM 559 C CA . PHE A 1 81 ? -8.932 -3.232 7.000 1.00 88.75 81 PHE A CA 1
ATOM 560 C C . PHE A 1 81 ? -9.451 -4.587 6.499 1.00 88.75 81 PHE A C 1
ATOM 562 O O . PHE A 1 81 ? -10.545 -4.663 5.929 1.00 88.75 81 PHE A O 1
ATOM 569 N N . THR A 1 82 ? -8.671 -5.645 6.710 1.00 88.38 82 THR A N 1
ATOM 570 C CA . THR A 1 82 ? -8.964 -7.016 6.261 1.00 88.38 82 THR A CA 1
ATOM 571 C C . THR A 1 82 ? -9.334 -7.952 7.410 1.00 88.38 82 THR A C 1
ATOM 573 O O . THR A 1 82 ? -9.893 -9.023 7.166 1.00 88.38 82 THR A O 1
ATOM 576 N N . GLY A 1 83 ? -9.090 -7.542 8.659 1.00 85.81 83 GLY A N 1
ATOM 577 C CA . GLY A 1 83 ? -9.547 -8.249 9.850 1.00 85.81 83 GLY A CA 1
ATOM 578 C C . GLY A 1 83 ? -8.752 -7.888 11.101 1.00 85.81 83 GLY A C 1
ATOM 579 O O . GLY A 1 83 ? -8.423 -6.725 11.346 1.00 85.81 83 GLY A O 1
ATOM 580 N N . GLY A 1 84 ? -8.454 -8.911 11.899 1.00 85.75 84 GLY A N 1
ATOM 581 C CA . GLY A 1 84 ? -7.959 -8.759 13.263 1.00 85.75 84 GLY A CA 1
ATOM 582 C C . GLY A 1 84 ? -9.092 -8.536 14.270 1.00 85.75 84 GLY A C 1
ATOM 583 O O . GLY A 1 84 ? -10.243 -8.314 13.900 1.00 85.75 84 GLY A O 1
ATOM 584 N N . ASP A 1 85 ? -8.746 -8.639 15.547 1.00 90.44 85 ASP A N 1
ATOM 585 C CA . ASP A 1 85 ? -9.652 -8.767 16.686 1.00 90.44 85 ASP A CA 1
ATOM 586 C C . ASP A 1 85 ? -9.419 -7.642 17.701 1.00 90.44 85 ASP A C 1
ATOM 588 O O . ASP A 1 85 ? -8.277 -7.347 18.069 1.00 90.44 85 ASP A O 1
ATOM 592 N N . PHE A 1 86 ? -10.500 -7.090 18.249 1.00 90.00 86 PHE A N 1
ATOM 593 C CA . PHE A 1 86 ? -10.461 -6.262 19.454 1.00 90.00 86 PHE A CA 1
ATOM 594 C C . PHE A 1 86 ? -11.464 -6.738 20.505 1.00 90.00 86 PHE A C 1
ATOM 596 O O . PHE A 1 86 ? -12.463 -7.388 20.203 1.00 90.00 86 PHE A O 1
ATOM 603 N N . GLU A 1 87 ? -11.182 -6.399 21.757 1.00 91.81 87 GLU A N 1
ATOM 604 C CA . GLU A 1 87 ? -12.000 -6.684 22.931 1.00 91.81 87 GLU A CA 1
ATOM 605 C C . GLU A 1 87 ? -12.242 -5.391 23.709 1.00 91.81 87 GLU A C 1
ATOM 607 O O . GLU A 1 87 ? -11.358 -4.535 23.814 1.00 91.81 87 GLU A O 1
ATOM 612 N N . ALA A 1 88 ? -13.452 -5.264 24.247 1.00 89.50 88 ALA A N 1
ATOM 613 C CA . ALA A 1 88 ? -13.946 -4.126 25.000 1.00 89.50 88 ALA A CA 1
ATOM 614 C C . ALA A 1 88 ? -14.430 -4.599 26.380 1.00 89.50 88 ALA A C 1
ATOM 616 O O . ALA A 1 88 ? -15.180 -5.567 26.498 1.00 89.50 88 ALA A O 1
ATOM 617 N N . THR A 1 89 ? -14.035 -3.894 27.439 1.00 90.00 89 THR A N 1
ATOM 618 C CA . THR A 1 89 ? -14.555 -4.112 28.802 1.00 90.00 89 THR A CA 1
ATOM 619 C C . THR A 1 89 ? -16.088 -3.970 28.910 1.00 90.00 89 THR A C 1
ATOM 621 O O . THR A 1 89 ? -16.688 -3.136 28.229 1.00 90.00 89 THR A O 1
ATOM 624 N N . ASP A 1 90 ? -16.716 -4.759 29.790 1.00 90.88 90 ASP A N 1
ATOM 625 C CA . ASP A 1 90 ? -18.168 -4.765 30.058 1.00 90.88 90 ASP A CA 1
ATOM 626 C C . ASP A 1 90 ? -18.721 -3.378 30.461 1.00 90.88 90 ASP A C 1
ATOM 628 O O . ASP A 1 90 ? -18.268 -2.783 31.442 1.00 90.88 90 ASP A O 1
ATOM 632 N N . MET A 1 91 ? -19.765 -2.903 29.769 1.00 91.38 91 MET A N 1
ATOM 633 C CA . MET A 1 91 ? -20.464 -1.631 30.040 1.00 91.38 91 MET A CA 1
ATOM 634 C C . MET A 1 91 ? -21.818 -1.845 30.735 1.00 91.38 91 MET A C 1
ATOM 636 O O . MET A 1 91 ? -22.469 -2.872 30.542 1.00 91.38 91 MET A O 1
ATOM 640 N N . ASN A 1 92 ? -22.256 -0.889 31.562 1.00 91.88 92 ASN A N 1
ATOM 641 C CA . ASN A 1 92 ? -23.387 -1.039 32.489 1.00 91.88 92 ASN A CA 1
ATOM 642 C C . ASN A 1 92 ? -24.285 0.218 32.570 1.00 91.88 92 ASN A C 1
ATOM 644 O O . ASN A 1 92 ? -23.988 1.164 33.299 1.00 91.88 92 ASN A O 1
ATOM 648 N N . PHE A 1 93 ? -25.458 0.170 31.934 1.00 90.44 93 PHE A N 1
ATOM 649 C CA . PHE A 1 93 ? -26.392 1.294 31.766 1.00 90.44 93 PHE A CA 1
ATOM 650 C C . PHE A 1 93 ? -27.570 1.245 32.761 1.00 90.44 93 PHE A C 1
ATOM 652 O O . PHE A 1 93 ? -28.145 0.182 33.016 1.00 90.44 93 PHE A O 1
ATOM 659 N N . ARG A 1 94 ? -27.973 2.397 33.315 1.00 89.50 94 ARG A N 1
ATOM 660 C CA . ARG A 1 94 ? -28.930 2.560 34.433 1.00 89.50 94 ARG A CA 1
ATOM 661 C C . ARG A 1 94 ? -30.125 3.449 34.078 1.00 89.50 94 ARG A C 1
ATOM 663 O O . ARG A 1 94 ? -30.345 4.528 34.632 1.00 89.50 94 ARG A O 1
ATOM 670 N N . LEU A 1 95 ? -30.951 2.924 33.189 1.00 84.38 95 LEU A N 1
ATOM 671 C CA . LEU A 1 95 ? -32.146 3.562 32.643 1.00 84.38 95 LEU A CA 1
ATOM 672 C C . LEU A 1 95 ? -33.259 3.724 33.701 1.00 84.38 95 LEU A C 1
ATOM 674 O O . LEU A 1 95 ? -33.278 3.043 34.733 1.00 84.38 95 LEU A O 1
ATOM 678 N N . ALA A 1 96 ? -34.210 4.633 33.455 1.00 84.81 96 ALA A N 1
ATOM 679 C CA . ALA A 1 96 ? -35.325 4.938 34.361 1.00 84.81 96 ALA A CA 1
ATOM 680 C C . ALA A 1 96 ? -34.880 5.210 35.819 1.00 84.81 96 ALA A C 1
ATOM 682 O O . ALA A 1 96 ? -35.445 4.665 36.769 1.00 84.81 96 ALA A O 1
ATOM 683 N N . ALA A 1 97 ? -33.836 6.031 35.994 1.00 81.88 97 ALA A N 1
ATOM 684 C CA . ALA A 1 97 ? -33.198 6.328 37.284 1.00 81.88 97 ALA A CA 1
ATOM 685 C C . ALA A 1 97 ? -32.696 5.077 38.049 1.00 81.88 97 ALA A C 1
ATOM 687 O O . ALA A 1 97 ? -32.734 5.031 39.280 1.00 81.88 97 ALA A O 1
ATOM 688 N N . GLY A 1 98 ? -32.225 4.060 37.318 1.00 80.75 98 GLY A N 1
ATOM 689 C CA . GLY A 1 98 ? -31.727 2.798 37.869 1.00 80.75 98 GLY A CA 1
ATOM 690 C C . GLY A 1 98 ? -32.804 1.754 38.186 1.00 80.75 98 GLY A C 1
ATOM 691 O O . GLY A 1 98 ? -32.498 0.760 38.840 1.00 80.75 98 GLY A O 1
ATOM 692 N N . LEU A 1 99 ? -34.052 1.952 37.739 1.00 80.12 99 LEU A N 1
ATOM 693 C CA . LEU A 1 99 ? -35.100 0.920 37.795 1.00 80.12 99 LEU A CA 1
ATOM 694 C C . LEU A 1 99 ? -34.931 -0.157 36.713 1.00 80.12 99 LEU A C 1
ATOM 696 O O . LEU A 1 99 ? -35.473 -1.253 36.856 1.00 80.12 99 LEU A O 1
ATOM 700 N N . LEU A 1 100 ? -34.196 0.152 35.644 1.00 81.31 100 LEU A N 1
ATOM 701 C CA . LEU A 1 100 ? -33.849 -0.768 34.568 1.00 81.31 100 LEU A CA 1
ATOM 702 C C . LEU A 1 100 ? -32.329 -0.774 34.387 1.00 81.31 100 LEU A C 1
ATOM 704 O O . LEU A 1 100 ? -31.689 0.276 34.391 1.00 81.31 100 LEU A O 1
ATOM 708 N N . THR A 1 101 ? -31.759 -1.963 34.215 1.00 85.88 101 THR A N 1
ATOM 709 C CA . THR A 1 101 ? -30.330 -2.155 33.944 1.00 85.88 101 THR A CA 1
ATOM 710 C C . THR A 1 101 ? -30.157 -2.886 32.625 1.00 85.88 101 THR A C 1
ATOM 712 O O . THR A 1 101 ? -30.657 -4.004 32.487 1.00 85.88 101 THR A O 1
ATOM 715 N N . ALA A 1 102 ? -29.442 -2.272 31.691 1.00 86.56 102 ALA A N 1
ATOM 716 C CA . ALA A 1 102 ? -28.906 -2.945 30.513 1.00 86.56 102 ALA A CA 1
ATOM 717 C C . ALA A 1 102 ? -27.383 -3.041 30.658 1.00 86.56 102 ALA A C 1
ATOM 719 O O . ALA A 1 102 ? -26.783 -2.274 31.412 1.00 86.56 102 ALA A O 1
ATOM 720 N N . GLY A 1 103 ? -26.746 -3.961 29.948 1.00 89.31 103 GLY A N 1
ATOM 721 C CA . GLY A 1 103 ? -25.295 -4.079 29.985 1.00 89.31 103 GLY A CA 1
ATOM 722 C C . GLY A 1 103 ? -24.748 -4.956 28.877 1.00 89.31 103 GLY A C 1
ATOM 723 O O . GLY A 1 103 ? -25.464 -5.789 28.311 1.00 89.31 103 GLY A O 1
ATOM 724 N N . THR A 1 104 ? -23.473 -4.750 28.578 1.00 91.00 104 THR A N 1
ATOM 725 C CA . THR A 1 104 ? -22.717 -5.582 27.648 1.00 91.00 104 THR A CA 1
ATOM 726 C C . THR A 1 104 ? -21.841 -6.569 28.411 1.00 91.00 104 THR A C 1
ATOM 728 O O . THR A 1 104 ? -21.497 -6.334 29.571 1.00 91.00 104 THR A O 1
ATOM 731 N N . ARG A 1 105 ? -21.496 -7.686 27.770 1.00 92.88 105 ARG A N 1
ATOM 732 C CA . ARG A 1 105 ? -20.659 -8.727 28.366 1.00 92.88 105 ARG A CA 1
ATOM 733 C C . ARG A 1 105 ? -19.685 -9.307 27.345 1.00 92.88 105 ARG A C 1
ATOM 735 O O . ARG A 1 105 ? -20.130 -9.705 26.271 1.00 92.88 105 ARG A O 1
ATOM 742 N N . ASP A 1 106 ? -18.408 -9.421 27.715 1.00 91.44 106 ASP A N 1
ATOM 743 C CA . ASP A 1 106 ? -17.346 -10.073 26.931 1.00 91.44 106 ASP A CA 1
ATOM 744 C C . ASP A 1 106 ? -17.312 -9.566 25.463 1.00 91.44 106 ASP A C 1
ATOM 746 O O . ASP A 1 106 ? -17.170 -10.349 24.521 1.00 91.44 106 ASP A O 1
ATOM 750 N N . VAL A 1 107 ? -17.526 -8.256 25.259 1.00 91.31 107 VAL A N 1
ATOM 751 C CA . VAL A 1 107 ? -17.686 -7.658 23.921 1.00 91.31 107 VAL A CA 1
ATOM 752 C C . VAL A 1 107 ? -16.374 -7.677 23.157 1.00 91.31 107 VAL A C 1
ATOM 754 O O . VAL A 1 107 ? -15.333 -7.263 23.661 1.00 91.31 107 VAL A O 1
ATOM 757 N N . GLY A 1 108 ? -16.449 -8.074 21.896 1.00 92.38 108 GLY A N 1
ATOM 758 C CA . GLY A 1 108 ? -15.356 -7.947 20.951 1.00 92.38 108 GLY A CA 1
ATOM 759 C C . GLY A 1 108 ? -15.866 -7.847 19.524 1.00 92.38 108 GLY A C 1
ATOM 760 O O . GLY A 1 108 ? -17.072 -7.905 19.262 1.00 92.38 108 GLY A O 1
ATOM 761 N N . GLY A 1 109 ? -14.931 -7.675 18.606 1.00 92.25 109 GLY A N 1
ATOM 762 C CA . GLY A 1 109 ? -15.263 -7.469 17.214 1.00 92.25 109 GLY A CA 1
ATOM 763 C C . GLY A 1 109 ? -14.063 -7.453 16.289 1.00 92.25 109 GLY A C 1
ATOM 764 O O . GLY A 1 109 ? -12.911 -7.574 16.713 1.00 92.25 109 GLY A O 1
ATOM 765 N N . THR A 1 110 ? -14.369 -7.227 15.020 1.00 91.38 110 THR A N 1
ATOM 766 C CA . THR A 1 110 ? -13.421 -7.059 13.923 1.00 91.38 110 THR A CA 1
ATOM 767 C C . THR A 1 110 ? -13.614 -5.683 13.270 1.00 91.38 110 THR A C 1
ATOM 769 O O . THR A 1 110 ? -14.669 -5.055 13.399 1.00 91.38 110 THR A O 1
ATOM 772 N N . MET A 1 111 ? -12.592 -5.173 12.580 1.00 88.12 111 MET A N 1
ATOM 773 C CA . MET A 1 111 ? -12.710 -3.986 11.721 1.00 88.12 111 MET A CA 1
ATOM 774 C C . MET A 1 111 ? -12.447 -4.404 10.277 1.00 88.12 111 MET A C 1
ATOM 776 O O . MET A 1 111 ? -11.531 -5.188 10.019 1.00 88.12 111 MET A O 1
ATOM 780 N N . ARG A 1 112 ? -13.256 -3.917 9.331 1.00 90.19 112 ARG A N 1
ATOM 781 C CA . ARG A 1 112 ? -13.149 -4.308 7.920 1.00 90.19 112 ARG A CA 1
ATOM 782 C C . ARG A 1 112 ? -13.525 -3.187 6.958 1.00 90.19 112 ARG A C 1
ATOM 784 O O . ARG A 1 112 ? -14.210 -2.238 7.318 1.00 90.19 112 ARG A O 1
ATOM 791 N N . THR A 1 113 ? -13.101 -3.331 5.710 1.00 90.75 113 THR A N 1
ATOM 792 C CA . THR A 1 113 ? -13.435 -2.425 4.600 1.00 90.75 113 THR A CA 1
ATOM 793 C C . THR A 1 113 ? -14.217 -3.208 3.547 1.00 90.75 113 THR A C 1
ATOM 795 O O . THR A 1 113 ? -13.667 -4.157 2.977 1.00 90.75 113 THR A O 1
ATOM 798 N N . PRO A 1 114 ? -15.502 -2.894 3.299 1.00 86.62 114 PRO A N 1
ATOM 799 C CA . PRO A 1 114 ? -16.230 -3.418 2.146 1.00 86.62 114 PRO A CA 1
ATOM 800 C C . PRO A 1 114 ? -15.466 -3.133 0.846 1.00 86.62 114 PRO A C 1
ATOM 802 O O . PRO A 1 114 ? -14.805 -2.115 0.726 1.00 86.62 114 PRO A O 1
ATOM 805 N N . SER A 1 115 ? -15.522 -4.032 -0.139 1.00 82.19 115 SER A N 1
ATOM 806 C CA . SER A 1 115 ? -14.780 -3.844 -1.397 1.00 82.19 115 SER A CA 1
ATOM 807 C C . SER A 1 115 ? -15.472 -2.807 -2.303 1.00 82.19 115 SER A C 1
ATOM 809 O O . SER A 1 115 ? -16.690 -2.923 -2.486 1.00 82.19 115 SER A O 1
ATOM 811 N N . PRO A 1 116 ? -14.748 -1.859 -2.939 1.00 82.69 116 PRO A N 1
ATOM 812 C CA . PRO A 1 116 ? -13.284 -1.701 -2.999 1.00 82.69 116 PRO A CA 1
ATOM 813 C C . PRO A 1 116 ? -12.672 -0.990 -1.769 1.00 82.69 116 PRO A C 1
ATOM 815 O O . PRO A 1 116 ? -13.406 -0.335 -1.043 1.00 82.69 116 PRO A O 1
ATOM 818 N N . PRO A 1 117 ? -11.338 -1.067 -1.558 1.00 79.00 117 PRO A N 1
ATOM 819 C CA . PRO A 1 117 ? -10.648 -0.326 -0.495 1.00 79.00 117 PRO A CA 1
ATOM 820 C C . PRO A 1 117 ? -10.948 1.181 -0.502 1.00 79.00 117 PRO A C 1
ATOM 822 O O . PRO A 1 117 ? -11.163 1.761 -1.571 1.00 79.00 117 PRO A O 1
ATOM 825 N N . SER A 1 118 ? -10.887 1.813 0.676 1.00 88.50 118 SER A N 1
ATOM 826 C CA . SER A 1 118 ? -11.019 3.269 0.812 1.00 88.50 118 SER A CA 1
ATOM 827 C C . SER A 1 118 ? -9.903 3.980 0.052 1.00 88.50 118 SER A C 1
ATOM 829 O O . SER A 1 118 ? -8.774 3.486 -0.003 1.00 88.50 118 SER A O 1
ATOM 831 N N . VAL A 1 119 ? -10.201 5.147 -0.521 1.00 90.88 119 VAL A N 1
ATOM 832 C CA . VAL A 1 119 ? -9.233 5.945 -1.287 1.00 90.88 119 VAL A CA 1
ATOM 833 C C . VAL A 1 119 ? -8.531 6.942 -0.371 1.00 90.88 119 VAL A C 1
ATOM 835 O O . VAL A 1 119 ? -9.170 7.835 0.182 1.00 90.88 119 VAL A O 1
ATOM 838 N N . VAL A 1 120 ? -7.203 6.851 -0.287 1.00 89.56 120 VAL A N 1
ATOM 839 C CA . VAL A 1 120 ? -6.388 7.784 0.500 1.00 89.56 120 VAL A CA 1
ATOM 840 C C . VAL A 1 120 ? -5.979 8.988 -0.359 1.00 89.56 120 VAL A C 1
ATOM 842 O O . VAL A 1 120 ? -5.593 8.845 -1.522 1.00 89.56 120 VAL A O 1
ATOM 845 N N . ARG A 1 121 ? -6.090 10.198 0.201 1.00 90.06 121 ARG A N 1
ATOM 846 C CA . ARG A 1 121 ? -5.721 11.481 -0.424 1.00 90.06 121 ARG A CA 1
ATOM 847 C C . ARG A 1 121 ? -5.134 12.416 0.624 1.00 90.06 121 ARG A C 1
ATOM 849 O O . ARG A 1 121 ? -5.758 12.605 1.660 1.00 90.06 121 ARG A O 1
ATOM 856 N N . ASP A 1 122 ? -3.979 13.020 0.353 1.00 87.69 122 ASP A N 1
ATOM 857 C CA . ASP A 1 122 ? -3.320 13.977 1.260 1.00 87.69 122 ASP A CA 1
ATOM 858 C C . ASP A 1 122 ? -3.221 13.450 2.714 1.00 87.69 122 ASP A C 1
ATOM 860 O O . ASP A 1 122 ? -3.612 14.124 3.668 1.00 87.69 122 ASP A O 1
ATOM 864 N N . GLU A 1 123 ? -2.753 12.201 2.857 1.00 86.69 123 GLU A N 1
ATOM 865 C CA . GLU A 1 123 ? -2.695 11.414 4.107 1.00 86.69 123 GLU A CA 1
ATOM 866 C C . GLU A 1 123 ? -4.054 11.110 4.774 1.00 86.69 123 GLU A C 1
ATOM 868 O O . GLU A 1 123 ? -4.080 10.716 5.936 1.00 86.69 123 GLU A O 1
ATOM 873 N N . ARG A 1 124 ? -5.199 11.264 4.094 1.00 89.62 124 ARG A N 1
ATOM 874 C CA . ARG A 1 124 ? -6.543 11.070 4.679 1.00 89.62 124 ARG A CA 1
ATOM 875 C C . ARG A 1 124 ? -7.389 10.039 3.954 1.00 89.62 124 ARG A C 1
ATOM 877 O O . ARG A 1 124 ? -7.313 9.925 2.737 1.00 89.62 124 ARG A O 1
ATOM 884 N N . PHE A 1 125 ? -8.254 9.371 4.707 1.00 89.12 125 PHE A N 1
ATOM 885 C CA . PHE A 1 125 ? -9.309 8.474 4.229 1.00 89.12 125 PHE A CA 1
ATOM 886 C C . PHE A 1 125 ? -10.637 8.836 4.909 1.00 89.12 125 PHE A C 1
ATOM 888 O O . PHE A 1 125 ? -10.630 9.450 5.981 1.00 89.12 125 PHE A O 1
ATOM 895 N N . GLU A 1 126 ? -11.768 8.480 4.303 1.00 89.81 126 GLU A N 1
ATOM 896 C CA . GLU A 1 126 ? -13.095 8.720 4.885 1.00 89.81 126 GLU A CA 1
ATOM 897 C C . GLU A 1 126 ? -13.522 7.531 5.767 1.00 89.81 126 GLU A C 1
ATOM 899 O O . GLU A 1 126 ? -13.157 6.381 5.529 1.00 89.81 126 GLU A O 1
ATOM 904 N N . ALA A 1 127 ? -14.269 7.804 6.833 1.00 84.56 127 ALA A N 1
ATOM 905 C CA . ALA A 1 127 ? -14.638 6.801 7.833 1.00 84.56 127 ALA A CA 1
ATOM 906 C C . ALA A 1 127 ? -15.778 5.863 7.412 1.00 84.56 127 ALA A C 1
ATOM 908 O O . ALA A 1 127 ? -15.925 4.784 7.983 1.00 84.56 127 ALA A O 1
ATOM 909 N N . ASP A 1 128 ? -16.624 6.302 6.481 1.00 87.75 128 ASP A N 1
ATOM 910 C CA . ASP A 1 128 ? -17.818 5.592 6.020 1.00 87.75 128 ASP A CA 1
ATOM 911 C C . ASP A 1 128 ? -17.503 4.494 4.990 1.00 87.75 128 ASP A C 1
ATOM 913 O O . ASP A 1 128 ? -18.313 3.585 4.806 1.00 87.75 128 ASP A O 1
ATOM 917 N N . ASP A 1 129 ? -16.289 4.493 4.427 1.00 89.56 129 ASP A N 1
ATOM 918 C CA . ASP A 1 129 ? -15.707 3.345 3.717 1.00 89.56 129 ASP A CA 1
ATOM 919 C C . ASP A 1 129 ? -15.368 2.165 4.664 1.00 89.56 129 ASP A C 1
ATOM 921 O O . ASP A 1 129 ? -15.022 1.076 4.201 1.00 89.56 129 ASP A O 1
ATOM 925 N N . HIS A 1 130 ? -15.437 2.344 5.991 1.00 87.31 130 HIS A N 1
ATOM 926 C CA . HIS A 1 130 ? -15.007 1.350 6.980 1.00 87.31 130 HIS A CA 1
ATOM 927 C C . HIS A 1 130 ? -16.133 0.925 7.940 1.00 87.31 130 HIS A C 1
ATOM 929 O O . HIS A 1 130 ? -16.930 1.732 8.420 1.00 87.31 130 HIS A O 1
ATOM 935 N N . GLU A 1 131 ? -16.165 -0.371 8.263 1.00 88.31 131 GLU A N 1
ATOM 936 C CA . GLU A 1 131 ? -17.130 -0.990 9.175 1.00 88.31 131 GLU A CA 1
ATOM 937 C C . GLU A 1 131 ? -16.441 -1.513 10.446 1.00 88.31 131 GLU A C 1
ATOM 939 O O . GLU A 1 131 ? -15.462 -2.265 10.378 1.00 88.31 131 GLU A O 1
ATOM 944 N N . LEU A 1 132 ? -17.017 -1.199 11.610 1.00 87.62 132 LEU A N 1
ATOM 945 C CA . LEU A 1 132 ? -16.764 -1.909 12.864 1.00 87.62 132 LEU A CA 1
ATOM 946 C C . LEU A 1 132 ? -17.835 -2.989 13.050 1.00 87.62 132 LEU A C 1
ATOM 948 O O . LEU A 1 132 ? -19.029 -2.685 13.083 1.00 87.62 132 LEU A O 1
ATOM 952 N N . VAL A 1 133 ? -17.415 -4.243 13.205 1.00 89.75 133 VAL A N 1
ATOM 953 C CA . VAL A 1 133 ? -18.305 -5.395 13.373 1.00 89.75 133 VAL A CA 1
ATOM 954 C C . VAL A 1 133 ? -18.171 -5.926 14.797 1.00 89.75 133 VAL A C 1
ATOM 956 O O . VAL A 1 133 ? -17.136 -6.482 15.141 1.00 89.75 133 VAL A O 1
ATOM 959 N N . LEU A 1 134 ? -19.205 -5.785 15.632 1.00 89.75 134 LEU A N 1
ATOM 960 C CA . LEU A 1 134 ? -19.268 -6.475 16.927 1.00 89.75 134 LEU A CA 1
ATOM 961 C C . LEU A 1 134 ? -19.868 -7.866 16.708 1.00 89.75 134 LEU A C 1
ATOM 963 O O . LEU A 1 134 ? -21.089 -8.009 16.607 1.00 89.75 134 LEU A O 1
ATOM 967 N N . ASP A 1 135 ? -19.001 -8.870 16.616 1.00 93.19 135 ASP A N 1
ATOM 968 C CA . ASP A 1 135 ? -19.326 -10.285 16.393 1.00 93.19 135 ASP A CA 1
ATOM 969 C C . ASP A 1 135 ? -18.975 -11.183 17.601 1.00 93.19 135 ASP A C 1
ATOM 971 O O . ASP A 1 135 ? -19.135 -12.405 17.543 1.00 93.19 135 ASP A O 1
ATOM 975 N N . ARG A 1 136 ? -18.549 -10.595 18.732 1.00 94.56 136 ARG A N 1
ATOM 976 C CA . ARG A 1 136 ? -18.294 -11.307 19.996 1.00 94.56 136 ARG A CA 1
ATOM 977 C C . ARG A 1 136 ? -18.961 -10.616 21.190 1.00 94.56 136 ARG A C 1
ATOM 979 O O . ARG A 1 136 ? -19.015 -9.390 21.267 1.00 94.56 136 ARG A O 1
ATOM 986 N N . GLY A 1 137 ? -19.443 -11.423 22.135 1.00 92.69 137 GLY A N 1
ATOM 987 C CA . GLY A 1 137 ? -20.080 -10.974 23.379 1.00 92.69 137 GLY A CA 1
ATOM 988 C C . GLY A 1 137 ? -21.612 -10.962 23.350 1.00 92.69 137 GLY A C 1
ATOM 989 O O . GLY A 1 137 ? -22.250 -11.452 22.420 1.00 92.69 137 GLY A O 1
ATOM 990 N N . GLU A 1 138 ? -22.212 -10.404 24.400 1.00 91.75 138 GLU A N 1
ATOM 991 C CA . GLU A 1 138 ? -23.664 -10.348 24.604 1.00 91.75 138 GLU A CA 1
ATOM 992 C C . GLU A 1 138 ? -24.130 -8.916 24.918 1.00 91.75 138 GLU A C 1
ATOM 994 O O . GLU A 1 138 ? -23.486 -8.189 25.680 1.00 91.75 138 GLU A O 1
ATOM 999 N N . LEU A 1 139 ? -25.286 -8.525 24.372 1.00 87.94 139 LEU A N 1
ATOM 1000 C CA . LEU A 1 139 ? -26.040 -7.337 24.786 1.00 87.94 139 LEU A CA 1
ATOM 1001 C C . LEU A 1 139 ? -27.281 -7.779 25.570 1.00 87.94 139 LEU A C 1
ATOM 1003 O O . LEU A 1 139 ? -28.137 -8.485 25.032 1.00 87.94 139 LEU A O 1
ATOM 1007 N N . SER A 1 140 ? -27.396 -7.353 26.830 1.00 87.50 140 SER A N 1
ATOM 1008 C CA . SER A 1 140 ? -28.383 -7.872 27.786 1.00 87.50 140 SER A CA 1
ATOM 1009 C C . SER A 1 140 ? -29.247 -6.773 28.421 1.00 87.50 140 SER A C 1
ATOM 1011 O O . SER A 1 140 ? -28.782 -5.669 28.712 1.00 87.50 140 SER A O 1
ATOM 1013 N N . ALA A 1 141 ? -30.528 -7.075 28.649 1.00 83.69 141 ALA A N 1
ATOM 1014 C CA . ALA A 1 141 ? -31.489 -6.236 29.369 1.00 83.69 141 ALA A CA 1
ATOM 1015 C C . ALA A 1 141 ? -32.621 -7.111 29.972 1.00 83.69 141 ALA A C 1
ATOM 1017 O O . ALA A 1 141 ? -32.737 -8.286 29.621 1.00 83.69 141 ALA A O 1
ATOM 1018 N N . PRO A 1 142 ? -33.515 -6.599 30.848 1.00 80.62 142 PRO A N 1
ATOM 1019 C CA . PRO A 1 142 ? -34.392 -7.443 31.681 1.00 80.62 142 PRO A CA 1
ATOM 1020 C C . PRO A 1 142 ? -35.443 -8.300 30.948 1.00 80.62 142 PRO A C 1
ATOM 1022 O O . PRO A 1 142 ? -36.176 -9.055 31.587 1.00 80.62 142 PRO A O 1
ATOM 1025 N N . SER A 1 143 ? -35.571 -8.179 29.625 1.00 78.56 143 SER A N 1
ATOM 1026 C CA . SER A 1 143 ? -36.381 -9.062 28.766 1.00 78.56 143 SER A CA 1
ATOM 1027 C C . SER A 1 143 ? -35.797 -9.209 27.349 1.00 78.56 143 SER A C 1
ATOM 1029 O O . SER A 1 143 ? -36.522 -9.559 26.422 1.00 78.56 143 SER A O 1
ATOM 1031 N N . TYR A 1 144 ? -34.499 -8.940 27.174 1.00 82.50 144 TYR A N 1
ATOM 1032 C CA . TYR A 1 144 ? -33.812 -8.980 25.882 1.00 82.50 144 TYR A CA 1
ATOM 1033 C C . TYR A 1 144 ? -32.378 -9.488 26.043 1.00 82.50 144 TYR A C 1
ATOM 1035 O O . TYR A 1 144 ? -31.696 -9.142 27.005 1.00 82.50 144 TYR A O 1
ATOM 1043 N N . LEU A 1 145 ? -31.939 -10.299 25.086 1.00 85.75 145 LEU A N 1
ATOM 1044 C CA . LEU A 1 145 ? -30.595 -10.855 25.011 1.00 85.75 145 LEU A CA 1
ATOM 1045 C C . LEU A 1 145 ? -30.247 -11.006 23.529 1.00 85.75 145 LEU A C 1
ATOM 1047 O O . LEU A 1 145 ? -30.986 -11.669 22.798 1.00 85.75 145 LEU A O 1
ATOM 1051 N N . ARG A 1 146 ? -29.143 -10.392 23.096 1.00 88.75 146 ARG A N 1
ATOM 1052 C CA . ARG A 1 146 ? -28.567 -10.553 21.755 1.00 88.75 146 ARG A CA 1
ATOM 1053 C C . ARG A 1 146 ? -27.159 -11.116 21.892 1.00 88.75 146 ARG A C 1
ATOM 1055 O O . ARG A 1 146 ? -26.271 -10.435 22.397 1.00 88.75 146 ARG A O 1
ATOM 1062 N N . ASP A 1 147 ? -26.992 -12.352 21.445 1.00 91.44 147 ASP A N 1
ATOM 1063 C CA . ASP A 1 147 ? -25.694 -12.992 21.248 1.00 91.44 147 ASP A CA 1
ATOM 1064 C C . ASP A 1 147 ? -25.084 -12.434 19.953 1.00 91.44 147 ASP A C 1
ATOM 1066 O O . ASP A 1 147 ? -25.612 -12.677 18.864 1.00 91.44 147 ASP A O 1
ATOM 1070 N N . LEU A 1 148 ? -24.007 -11.655 20.074 1.00 90.00 148 LEU A N 1
ATOM 1071 C CA . LEU A 1 148 ? -23.374 -10.976 18.941 1.00 90.00 148 LEU A CA 1
ATOM 1072 C C . LEU A 1 148 ? -22.679 -11.954 17.984 1.00 90.00 148 LEU A C 1
ATOM 1074 O O . LEU A 1 148 ? -22.500 -11.626 16.816 1.00 90.00 148 LEU A O 1
ATOM 1078 N N . PHE A 1 149 ? -22.371 -13.175 18.429 1.00 90.31 149 PHE A N 1
ATOM 1079 C CA . PHE A 1 149 ? -21.823 -14.223 17.566 1.00 90.31 149 PHE A CA 1
ATOM 1080 C C . PHE A 1 149 ? -22.883 -14.832 16.633 1.00 90.31 149 PHE A C 1
ATOM 1082 O O . PHE A 1 149 ? -22.563 -15.340 15.557 1.00 90.31 149 PHE A O 1
ATOM 1089 N N . LEU A 1 150 ? -24.160 -14.787 17.031 1.00 92.38 150 LEU A N 1
ATOM 1090 C CA . LEU A 1 150 ? -25.288 -15.264 16.222 1.00 92.38 150 LEU A CA 1
ATOM 1091 C C . LEU A 1 150 ? -25.971 -14.147 15.423 1.00 92.38 150 LEU A C 1
ATOM 1093 O O . LEU A 1 150 ? -26.576 -14.425 14.387 1.00 92.38 150 LEU A O 1
ATOM 1097 N N . ASP A 1 151 ? -25.887 -12.908 15.904 1.00 90.00 151 ASP A N 1
ATOM 1098 C CA . ASP A 1 151 ? -26.495 -11.723 15.303 1.00 90.00 151 ASP A CA 1
ATOM 1099 C C . ASP A 1 151 ? -25.566 -10.501 15.516 1.00 90.00 151 ASP A C 1
ATOM 1101 O O . ASP A 1 151 ? -25.729 -9.773 16.499 1.00 90.00 151 ASP A O 1
ATOM 1105 N N . PRO A 1 152 ? -24.557 -10.283 14.643 1.00 89.69 152 PRO A N 1
ATOM 1106 C CA . PRO A 1 152 ? -23.556 -9.223 14.814 1.00 89.69 152 PRO A CA 1
ATOM 1107 C C . PRO A 1 152 ? -24.110 -7.797 14.703 1.00 89.69 152 PRO A C 1
ATOM 1109 O O . PRO A 1 152 ? -25.126 -7.540 14.053 1.00 89.69 152 PRO A O 1
ATOM 1112 N N . LEU A 1 153 ? -23.439 -6.830 15.330 1.00 87.69 153 LEU A N 1
ATOM 1113 C CA . LEU A 1 153 ? -23.673 -5.388 15.132 1.00 87.69 153 LEU A CA 1
ATOM 1114 C C . LEU A 1 153 ? -22.651 -4.861 14.104 1.00 87.69 153 LEU A C 1
ATOM 1116 O O . LEU A 1 153 ? -21.513 -5.313 14.124 1.00 87.69 153 LEU A O 1
ATOM 1120 N N . VAL A 1 154 ? -23.034 -3.968 13.186 1.00 87.38 154 VAL A N 1
ATOM 1121 C CA . VAL A 1 154 ? -22.178 -3.501 12.069 1.00 87.38 154 VAL A CA 1
ATOM 1122 C C . VAL A 1 154 ? -22.360 -1.997 11.874 1.00 87.38 154 VAL A C 1
ATOM 1124 O O . VAL A 1 154 ? -23.328 -1.573 11.237 1.00 87.38 154 VAL A O 1
ATOM 1127 N N . ALA A 1 155 ? -21.454 -1.201 12.436 1.00 83.25 155 ALA A N 1
ATOM 1128 C CA . ALA A 1 155 ? -21.527 0.257 12.432 1.00 83.25 155 ALA A CA 1
ATOM 1129 C C . ALA A 1 155 ? -20.520 0.867 11.446 1.00 83.25 155 ALA A C 1
ATOM 1131 O O . ALA A 1 155 ? -19.384 0.406 11.355 1.00 83.25 155 ALA A O 1
ATOM 1132 N N . VAL A 1 156 ? -20.935 1.922 10.742 1.00 80.81 156 VAL A N 1
ATOM 1133 C CA . VAL A 1 156 ? -20.084 2.711 9.833 1.00 80.81 156 VAL A CA 1
ATOM 1134 C C . VAL A 1 156 ? -19.670 4.025 10.488 1.00 80.81 156 VAL A C 1
ATOM 1136 O O . VAL A 1 156 ? -20.413 4.578 11.308 1.00 80.81 156 VAL A O 1
ATOM 1139 N N . GLY A 1 157 ? -18.477 4.512 10.151 1.00 72.81 157 GLY A N 1
ATOM 1140 C CA . GLY A 1 157 ? -17.935 5.745 10.714 1.00 72.81 157 GLY A CA 1
ATOM 1141 C C . GLY A 1 157 ? -18.427 7.026 10.052 1.00 72.81 157 GLY A C 1
ATOM 1142 O O . GLY A 1 157 ? -19.146 7.008 9.057 1.00 72.81 157 GLY A O 1
ATOM 1143 N N . THR A 1 158 ? -18.006 8.163 10.611 1.00 79.81 158 THR A N 1
ATOM 1144 C CA . THR A 1 158 ? -18.118 9.478 9.963 1.00 79.81 158 THR A CA 1
ATOM 1145 C C . THR A 1 158 ? -16.832 10.299 10.135 1.00 79.81 158 THR A C 1
ATOM 1147 O O . THR A 1 158 ? -16.068 10.094 11.074 1.00 79.81 158 THR A O 1
ATOM 1150 N N . GLY A 1 159 ? -16.578 11.246 9.228 1.00 81.75 159 GLY A N 1
ATOM 1151 C CA . GLY A 1 159 ? -15.384 12.099 9.270 1.00 81.75 159 GLY A CA 1
ATOM 1152 C C . GLY A 1 159 ? -14.148 11.476 8.612 1.00 81.75 159 GLY A C 1
ATOM 1153 O O . GLY A 1 159 ? -14.247 10.482 7.903 1.00 81.75 159 GLY A O 1
ATOM 1154 N N . GLN A 1 160 ? -12.981 12.089 8.834 1.00 85.06 160 GLN A N 1
ATOM 1155 C CA . GLN A 1 160 ? -11.734 11.760 8.132 1.00 85.06 160 GLN A CA 1
ATOM 1156 C C . GLN A 1 160 ? -10.666 11.205 9.070 1.00 85.06 160 GLN A C 1
ATOM 1158 O O . GLN A 1 160 ? -10.293 11.861 10.046 1.00 85.06 160 GLN A O 1
ATOM 1163 N N . GLY A 1 161 ? -10.145 10.030 8.729 1.00 82.81 161 GLY A N 1
ATOM 1164 C CA . GLY A 1 161 ? -8.947 9.468 9.337 1.00 82.81 161 GLY A CA 1
ATOM 1165 C C . GLY A 1 161 ? -7.661 10.054 8.762 1.00 82.81 161 GLY A C 1
ATOM 1166 O O . GLY A 1 161 ? -7.680 10.829 7.803 1.00 82.81 161 GLY A O 1
ATOM 1167 N N . ILE A 1 162 ? -6.534 9.674 9.361 1.00 82.38 162 ILE A N 1
ATOM 1168 C CA . ILE A 1 162 ? -5.187 10.025 8.903 1.00 82.38 162 ILE A CA 1
ATOM 1169 C C . ILE A 1 162 ? -4.355 8.748 8.784 1.00 82.38 162 ILE A C 1
ATOM 1171 O O . ILE A 1 162 ? -4.275 7.971 9.733 1.00 82.38 162 ILE A O 1
ATOM 1175 N N . LEU A 1 163 ? -3.716 8.554 7.636 1.00 85.25 163 LEU A N 1
ATOM 1176 C CA . LEU A 1 163 ? -2.704 7.540 7.379 1.00 85.25 163 LEU A CA 1
ATOM 1177 C C . LEU A 1 163 ? -1.440 8.240 6.869 1.00 85.25 163 LEU A C 1
ATOM 1179 O O . LEU A 1 163 ? -1.360 8.608 5.697 1.00 85.25 163 LEU A O 1
ATOM 1183 N N . SER A 1 164 ? -0.467 8.421 7.761 1.00 78.62 164 SER A N 1
ATOM 1184 C CA . SER A 1 164 ? 0.831 9.018 7.436 1.00 78.62 164 SER A CA 1
ATOM 1185 C C . SER A 1 164 ? 1.889 7.938 7.224 1.00 78.62 164 SER A C 1
ATOM 1187 O O . SER A 1 164 ? 1.965 6.976 7.997 1.00 78.62 164 SER A O 1
ATOM 1189 N N . LEU A 1 165 ? 2.706 8.115 6.181 1.00 78.25 165 LEU A N 1
ATOM 1190 C CA . LEU A 1 165 ? 3.853 7.268 5.850 1.00 78.25 165 LEU A CA 1
ATOM 1191 C C . LEU A 1 165 ? 5.130 8.110 5.948 1.00 78.25 165 LEU A C 1
ATOM 1193 O O . LEU A 1 165 ? 5.319 9.047 5.176 1.00 78.25 165 LEU A O 1
ATOM 1197 N N . SER A 1 166 ? 6.020 7.778 6.881 1.00 72.75 166 SER A N 1
ATOM 1198 C CA . SER A 1 166 ? 7.279 8.508 7.090 1.00 72.75 166 SER A CA 1
ATOM 1199 C C . SER A 1 166 ? 8.490 7.650 6.702 1.00 72.75 166 SER A C 1
ATOM 1201 O O . SER A 1 166 ? 8.701 6.610 7.325 1.00 72.75 166 SER A O 1
ATOM 1203 N N . PRO A 1 167 ? 9.320 8.056 5.718 1.00 68.62 167 PRO A N 1
ATOM 1204 C CA . PRO A 1 167 ? 10.559 7.350 5.387 1.00 68.62 167 PRO A CA 1
ATOM 1205 C C . PRO A 1 167 ? 11.561 7.328 6.552 1.00 68.62 167 PRO A C 1
ATOM 1207 O O . PRO A 1 167 ? 11.957 8.372 7.075 1.00 68.62 167 PRO A O 1
ATOM 1210 N N . VAL A 1 168 ? 12.018 6.135 6.939 1.00 61.62 168 VAL A N 1
ATOM 1211 C CA . VAL A 1 168 ? 12.987 5.918 8.031 1.00 61.62 168 VAL A CA 1
ATOM 1212 C C . VAL A 1 168 ? 14.380 5.685 7.446 1.00 61.62 168 VAL A C 1
ATOM 1214 O O . VAL A 1 168 ? 14.980 4.621 7.592 1.00 61.62 168 VAL A O 1
ATOM 1217 N N . GLY A 1 169 ? 14.882 6.714 6.763 1.00 56.53 169 GLY A N 1
ATOM 1218 C CA . GLY A 1 169 ? 16.088 6.658 5.936 1.00 56.53 169 GLY A CA 1
ATOM 1219 C C . GLY A 1 169 ? 15.768 6.752 4.441 1.00 56.53 169 GLY A C 1
ATOM 1220 O O . GLY A 1 169 ? 14.630 6.542 4.027 1.00 56.53 169 GLY A O 1
ATOM 1221 N N . GLY A 1 170 ? 16.779 7.112 3.647 1.00 50.31 170 GLY A N 1
ATOM 1222 C CA . GLY A 1 170 ? 16.729 6.979 2.187 1.00 50.31 170 GLY A CA 1
ATOM 1223 C C . GLY A 1 170 ? 16.935 5.522 1.743 1.00 50.31 170 GLY A C 1
ATOM 1224 O O . GLY A 1 170 ? 17.104 4.656 2.607 1.00 50.31 170 GLY A O 1
ATOM 1225 N N . PRO A 1 171 ? 16.943 5.247 0.425 1.00 51.00 171 PRO A N 1
ATOM 1226 C CA . PRO A 1 171 ? 17.227 3.913 -0.098 1.00 51.00 171 PRO A CA 1
ATOM 1227 C C . PRO A 1 171 ? 18.574 3.389 0.419 1.00 51.00 171 PRO A C 1
ATOM 1229 O O . PRO A 1 171 ? 19.562 4.126 0.476 1.00 51.00 171 PRO A O 1
ATOM 1232 N N . ASP A 1 172 ? 18.602 2.122 0.831 1.00 48.84 172 ASP A N 1
ATOM 1233 C CA . ASP A 1 172 ? 19.812 1.479 1.347 1.00 48.84 172 ASP A CA 1
ATOM 1234 C C . ASP A 1 172 ? 20.715 0.906 0.235 1.00 48.84 172 ASP A C 1
ATOM 1236 O O . ASP A 1 172 ? 20.462 1.071 -0.956 1.00 48.84 172 ASP A O 1
ATOM 1240 N N . ALA A 1 173 ? 21.804 0.232 0.617 1.00 41.69 173 ALA A N 1
ATOM 1241 C CA . ALA A 1 173 ? 22.750 -0.370 -0.331 1.00 41.69 173 ALA A CA 1
ATOM 1242 C C . ALA A 1 173 ? 22.207 -1.622 -1.059 1.00 41.69 173 ALA A C 1
ATOM 1244 O O . ALA A 1 173 ? 22.899 -2.177 -1.910 1.00 41.69 173 ALA A O 1
ATOM 1245 N N . GLU A 1 174 ? 20.996 -2.073 -0.721 1.00 50.59 174 GLU A N 1
ATOM 1246 C CA . GLU A 1 174 ? 20.211 -3.061 -1.472 1.00 50.59 174 GLU A CA 1
ATOM 1247 C C . GLU A 1 174 ? 18.950 -2.398 -2.083 1.00 50.59 174 GLU A C 1
ATOM 1249 O O . GLU A 1 174 ? 18.055 -3.084 -2.567 1.00 50.59 174 GLU A O 1
ATOM 1254 N N . HIS A 1 175 ? 18.935 -1.055 -2.120 1.00 58.50 175 HIS A N 1
ATOM 1255 C CA . HIS A 1 175 ? 17.9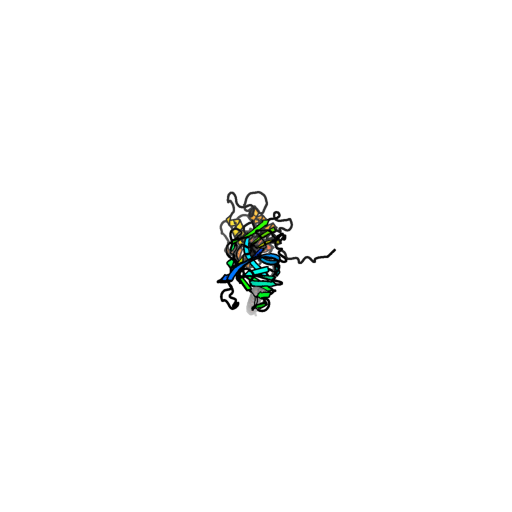44 -0.153 -2.711 1.00 58.50 175 HIS A CA 1
ATOM 1256 C C . HIS A 1 175 ? 16.546 -0.144 -2.065 1.00 58.50 175 HIS A C 1
ATOM 1258 O O . HIS A 1 175 ? 15.589 0.359 -2.647 1.00 58.50 175 HIS A O 1
ATOM 1264 N N . ASN A 1 176 ? 16.406 -0.622 -0.831 1.00 58.69 176 ASN A N 1
ATOM 1265 C CA . ASN A 1 176 ? 15.100 -0.706 -0.181 1.00 58.69 176 ASN A CA 1
ATOM 1266 C C . ASN A 1 176 ? 14.661 0.618 0.456 1.00 58.69 176 ASN A C 1
ATOM 1268 O O . ASN A 1 176 ? 15.425 1.258 1.180 1.00 58.69 176 ASN A O 1
ATOM 1272 N N . LEU A 1 177 ? 13.384 0.969 0.293 1.00 61.56 177 LEU A N 1
ATOM 1273 C CA . LEU A 1 177 ? 12.715 2.004 1.085 1.00 61.56 177 LEU A CA 1
ATOM 1274 C C . LEU A 1 177 ? 12.178 1.398 2.392 1.00 61.56 177 LEU A C 1
ATOM 1276 O O . LEU A 1 177 ? 11.549 0.341 2.370 1.00 61.56 177 LEU A O 1
ATOM 1280 N N . THR A 1 178 ? 12.373 2.089 3.521 1.00 64.69 178 THR A N 1
ATOM 1281 C CA . THR A 1 178 ? 11.789 1.721 4.825 1.00 64.69 178 THR A CA 1
ATOM 1282 C C . THR A 1 178 ? 10.795 2.773 5.311 1.00 64.69 178 THR A C 1
ATOM 1284 O O . THR A 1 178 ? 11.118 3.959 5.318 1.00 64.69 178 THR A O 1
ATOM 1287 N N . LEU A 1 179 ? 9.616 2.345 5.774 1.00 65.25 179 LEU A N 1
ATOM 1288 C CA . LEU A 1 179 ? 8.553 3.223 6.286 1.00 65.25 179 LEU A CA 1
ATOM 1289 C C . LEU A 1 179 ? 8.281 3.045 7.788 1.00 65.25 179 LEU A C 1
ATOM 1291 O O . LEU A 1 179 ? 8.403 1.945 8.321 1.00 65.25 179 LEU A O 1
ATOM 1295 N N . ASP A 1 180 ? 7.849 4.128 8.433 1.00 67.25 180 ASP A N 1
ATOM 1296 C CA . ASP A 1 180 ? 7.054 4.135 9.666 1.00 67.25 180 ASP A CA 1
ATOM 1297 C C . ASP A 1 180 ? 5.607 4.518 9.316 1.00 67.25 180 ASP A C 1
ATOM 1299 O O . ASP A 1 180 ? 5.385 5.332 8.412 1.00 67.25 180 ASP A O 1
ATOM 1303 N N . VAL A 1 181 ? 4.628 3.922 10.002 1.00 68.81 181 VAL A N 1
ATOM 1304 C CA . VAL A 1 181 ? 3.204 4.017 9.647 1.00 68.81 181 VAL A CA 1
ATOM 1305 C C . VAL A 1 181 ? 2.383 4.464 10.855 1.00 68.81 181 VAL A C 1
ATOM 1307 O O . VAL A 1 181 ? 2.304 3.778 11.877 1.00 68.81 181 VAL A O 1
ATOM 1310 N N . GLN A 1 182 ? 1.709 5.608 10.728 1.00 71.88 182 GLN A N 1
ATOM 1311 C CA . GLN A 1 182 ? 0.784 6.102 11.748 1.00 71.88 182 GLN A CA 1
ATOM 1312 C C . GLN A 1 182 ? -0.643 6.148 11.201 1.00 71.88 182 GLN A C 1
ATOM 1314 O O . GLN A 1 182 ? -0.913 6.846 10.225 1.00 71.88 182 GLN A O 1
ATOM 1319 N N . LEU A 1 183 ? -1.556 5.432 11.865 1.00 76.19 183 LEU A N 1
ATOM 1320 C CA . LEU A 1 183 ? -2.944 5.268 11.446 1.00 76.19 183 LEU A CA 1
ATOM 1321 C C . LEU A 1 183 ? -3.909 5.759 12.537 1.00 76.19 183 LEU A C 1
ATOM 1323 O O . LEU A 1 183 ? -3.955 5.240 13.651 1.00 76.19 183 LEU A O 1
ATOM 1327 N N . VAL A 1 184 ? -4.703 6.773 12.214 1.00 78.25 184 VAL A N 1
ATOM 1328 C CA . VAL A 1 184 ? -5.730 7.351 13.085 1.00 78.25 184 VAL A CA 1
ATOM 1329 C C . VAL A 1 184 ? -7.079 7.196 12.397 1.00 78.25 184 VAL A C 1
ATOM 1331 O O . VAL A 1 184 ? -7.351 7.860 11.402 1.00 78.25 184 VAL A O 1
ATOM 1334 N N . VAL A 1 185 ? -7.928 6.327 12.931 1.00 77.12 185 VAL A N 1
ATOM 1335 C CA . VAL A 1 185 ? -9.328 6.171 12.522 1.00 77.12 185 VAL A CA 1
ATOM 1336 C C . VAL A 1 185 ? -10.169 7.189 13.316 1.00 77.12 185 VAL A C 1
ATOM 1338 O O . VAL A 1 185 ? -9.948 7.350 14.524 1.00 77.12 185 VAL A O 1
ATOM 1341 N N . PRO A 1 186 ? -11.090 7.922 12.666 1.00 71.56 186 PRO A N 1
ATOM 1342 C CA . PRO A 1 186 ? -11.782 9.059 13.274 1.00 71.56 186 PRO A CA 1
ATOM 1343 C C . PRO A 1 186 ? -12.878 8.642 14.264 1.00 71.56 186 PRO A C 1
ATOM 1345 O O . PRO A 1 186 ? -13.063 7.464 14.552 1.00 71.56 186 PRO A O 1
ATOM 1348 N N . GLN A 1 187 ? -13.567 9.640 14.824 1.00 67.50 187 GLN A N 1
ATOM 1349 C CA . GLN A 1 187 ? -14.628 9.476 15.823 1.00 67.50 187 GLN A CA 1
ATOM 1350 C C . GLN A 1 187 ? -16.006 9.195 15.203 1.00 67.50 187 GLN A C 1
ATOM 1352 O O . GLN A 1 187 ? -16.261 9.531 14.051 1.00 67.50 187 GLN A O 1
ATOM 1357 N N . GLN A 1 188 ? -16.919 8.691 16.037 1.00 67.31 188 GLN A N 1
ATOM 1358 C CA . GLN A 1 188 ? -18.353 8.491 15.786 1.00 67.31 188 GLN A CA 1
ATOM 1359 C C . GLN A 1 188 ? -18.697 7.372 14.774 1.00 67.31 188 GLN A C 1
ATOM 1361 O O . GLN A 1 188 ? -18.536 7.525 13.564 1.00 67.31 188 GLN A O 1
ATOM 1366 N N . LEU A 1 189 ? -19.246 6.257 15.286 1.00 67.31 189 LEU A N 1
ATOM 1367 C CA . LEU A 1 189 ? -19.669 5.059 14.541 1.00 67.31 189 LEU A CA 1
ATOM 1368 C C . LEU A 1 189 ? -21.193 4.860 14.687 1.00 67.31 189 LEU A C 1
ATOM 1370 O O . LEU A 1 189 ? -21.673 4.133 15.560 1.00 67.31 189 LEU A O 1
ATOM 1374 N N . THR A 1 190 ? -21.999 5.539 13.876 1.00 65.38 190 THR A N 1
ATOM 1375 C CA . THR A 1 190 ? -23.444 5.626 14.161 1.00 65.38 190 THR A CA 1
ATOM 1376 C C . THR A 1 190 ? -24.194 4.350 13.764 1.00 65.38 190 THR A C 1
ATOM 1378 O O . THR A 1 190 ? -24.313 4.037 12.581 1.00 65.38 190 THR A O 1
ATOM 1381 N N . GLN A 1 191 ? -24.779 3.648 14.744 1.00 70.94 191 GLN A N 1
ATOM 1382 C CA . GLN A 1 191 ? -25.748 2.575 14.501 1.00 70.94 191 GLN A CA 1
ATOM 1383 C C . GLN A 1 191 ? -26.839 2.485 15.577 1.00 70.94 191 GLN A C 1
ATOM 1385 O O . GLN A 1 191 ? -26.604 2.019 16.692 1.00 70.94 191 GLN A O 1
ATOM 1390 N N . GLU A 1 192 ? -28.059 2.836 15.177 1.00 73.38 192 GLU A N 1
ATOM 1391 C CA . GLU A 1 192 ? -29.291 2.648 15.945 1.00 73.38 192 GLU A CA 1
ATOM 1392 C C . GLU A 1 192 ? -29.784 1.189 15.842 1.00 73.38 192 GLU A C 1
ATOM 1394 O O . GLU A 1 192 ? -29.831 0.615 14.749 1.00 73.38 192 GLU A O 1
ATOM 1399 N N . PHE A 1 193 ? -30.199 0.578 16.960 1.00 69.88 193 PHE A N 1
ATOM 1400 C CA . PHE A 1 193 ? -30.929 -0.696 16.956 1.00 69.88 193 PHE A CA 1
ATOM 1401 C C . PHE A 1 193 ? -32.028 -0.717 18.027 1.00 69.88 193 PHE A C 1
ATOM 1403 O O . PHE A 1 193 ? -31.812 -0.339 19.175 1.00 69.88 193 PHE A O 1
ATOM 1410 N N . GLN A 1 194 ? -33.214 -1.200 17.646 1.00 71.56 194 GLN A N 1
ATOM 1411 C CA . GLN A 1 194 ? -34.441 -1.073 18.439 1.00 71.56 194 GLN A CA 1
ATOM 1412 C C . GLN A 1 194 ? -34.736 -2.309 19.297 1.00 71.56 194 GLN A C 1
ATOM 1414 O O . GLN A 1 194 ? -34.956 -3.402 18.774 1.00 71.56 194 GLN A O 1
ATOM 1419 N N . VAL A 1 195 ? -34.841 -2.114 20.616 1.00 66.25 195 VAL A N 1
ATOM 1420 C CA . VAL A 1 195 ? -35.216 -3.159 21.589 1.00 66.25 195 VAL A CA 1
ATOM 1421 C C . VAL A 1 195 ? -36.592 -2.883 22.200 1.00 66.25 195 VAL A C 1
ATOM 1423 O O . VAL A 1 195 ? -36.920 -1.753 22.554 1.00 66.25 195 VAL A O 1
ATOM 1426 N N . ASP A 1 196 ? -37.407 -3.931 22.350 1.00 68.19 196 ASP A N 1
ATOM 1427 C CA . ASP A 1 196 ? -38.717 -3.863 23.007 1.00 68.19 196 ASP A CA 1
ATOM 1428 C C . ASP A 1 196 ? -38.592 -4.273 24.485 1.00 68.19 196 ASP A C 1
ATOM 1430 O O . ASP A 1 196 ? -38.652 -5.452 24.834 1.00 68.19 196 ASP A O 1
ATOM 1434 N N . LEU A 1 197 ? -38.397 -3.290 25.369 1.00 63.16 197 LEU A N 1
ATOM 1435 C CA . LEU A 1 197 ? -38.272 -3.497 26.821 1.00 63.16 197 LEU A CA 1
ATOM 1436 C C . LEU A 1 197 ? -39.640 -3.460 27.536 1.00 63.16 197 LEU A C 1
ATOM 1438 O O . LEU A 1 197 ? -39.728 -3.120 28.716 1.00 63.16 197 LEU A O 1
ATOM 1442 N N . GLY A 1 198 ? -40.738 -3.710 26.811 1.00 60.47 198 GLY A N 1
ATOM 1443 C CA . GLY A 1 198 ? -42.108 -3.400 27.248 1.00 60.47 198 GLY A CA 1
ATOM 1444 C C . GLY A 1 198 ? -42.475 -1.915 27.095 1.00 60.47 198 GLY A C 1
ATOM 1445 O O . GLY A 1 198 ? -43.653 -1.557 27.107 1.00 60.47 198 GLY A O 1
ATOM 1446 N N . PHE A 1 199 ? -41.468 -1.071 26.870 1.00 58.84 199 PHE A N 1
ATOM 1447 C CA . PHE A 1 199 ? -41.560 0.244 26.253 1.00 58.84 199 PHE A CA 1
ATOM 1448 C C . PHE A 1 199 ? -40.737 0.190 24.957 1.00 58.84 199 PHE A C 1
ATOM 1450 O O . PHE A 1 199 ? -39.705 -0.481 24.910 1.00 58.84 199 PHE A O 1
ATOM 1457 N N . ARG A 1 200 ? -41.225 0.842 23.895 1.00 53.91 200 ARG A N 1
ATOM 1458 C CA . ARG A 1 200 ? -40.539 0.911 22.593 1.00 53.91 200 ARG A CA 1
ATOM 1459 C C . ARG A 1 200 ? -39.561 2.078 22.568 1.00 53.91 200 ARG A C 1
ATOM 1461 O O . ARG A 1 200 ? -39.812 3.071 23.248 1.00 53.91 200 ARG A O 1
ATOM 1468 N N . VAL A 1 201 ? -38.559 1.963 21.696 1.00 57.97 201 VAL A N 1
ATOM 1469 C CA . VAL A 1 201 ? -37.316 2.740 21.699 1.00 57.97 201 VAL A CA 1
ATOM 1470 C C . VAL A 1 201 ? -36.416 2.333 22.862 1.00 57.97 201 VAL A C 1
ATOM 1472 O O . VAL A 1 201 ? -36.566 2.798 23.987 1.00 57.97 201 VAL A O 1
ATOM 1475 N N . LEU A 1 202 ? -35.484 1.436 22.548 1.00 68.88 202 LEU A N 1
ATOM 1476 C CA . LEU A 1 202 ? -34.076 1.711 22.796 1.00 68.88 202 LEU A CA 1
ATOM 1477 C C . LEU A 1 202 ? -33.500 2.197 21.461 1.00 68.88 202 LEU A C 1
ATOM 1479 O O . LEU A 1 202 ? -33.758 1.537 20.461 1.00 68.88 202 LEU A O 1
ATOM 1483 N N . ASP A 1 203 ? -32.737 3.281 21.452 1.00 70.88 203 ASP A N 1
ATOM 1484 C CA . ASP A 1 203 ? -31.777 3.591 20.393 1.00 70.88 203 ASP A CA 1
ATOM 1485 C C . ASP A 1 203 ? -30.362 3.575 20.975 1.00 70.88 203 ASP A C 1
ATOM 1487 O O . ASP A 1 203 ? -30.137 3.943 22.132 1.00 70.88 203 ASP A O 1
ATOM 1491 N N . VAL A 1 204 ? -29.405 3.115 20.172 1.00 70.38 204 VAL A N 1
ATOM 1492 C CA . VAL A 1 204 ? -27.988 3.079 20.536 1.00 70.38 204 VAL A CA 1
ATOM 1493 C C . VAL A 1 204 ? -27.198 3.980 19.601 1.00 70.38 204 VAL A C 1
ATOM 1495 O O . VAL A 1 204 ? -27.562 4.197 18.449 1.00 70.38 204 VAL A O 1
ATOM 1498 N N . THR A 1 205 ? -26.109 4.537 20.111 1.00 74.19 205 THR A N 1
ATOM 1499 C CA . THR A 1 205 ? -25.097 5.211 19.300 1.00 74.19 205 THR A CA 1
ATOM 1500 C C . THR A 1 205 ? -23.738 4.771 19.807 1.00 74.19 205 THR A C 1
ATOM 1502 O O . THR A 1 205 ? -23.491 4.845 21.013 1.00 74.19 205 THR A O 1
ATOM 1505 N N . LEU A 1 206 ? -22.874 4.303 18.906 1.00 72.12 206 LEU A N 1
ATOM 1506 C CA . LEU A 1 206 ? -21.480 4.021 19.219 1.00 72.12 206 LEU A CA 1
ATOM 1507 C C . LEU A 1 206 ? -20.645 5.252 18.840 1.00 72.12 206 LEU A C 1
ATOM 1509 O O . LEU A 1 206 ? -20.846 5.864 17.791 1.00 72.12 206 LEU A O 1
ATOM 1513 N N . ASP A 1 207 ? -19.698 5.621 19.688 1.00 74.88 207 ASP A N 1
ATOM 1514 C CA . ASP A 1 207 ? -18.702 6.640 19.376 1.00 74.88 207 ASP A CA 1
ATOM 1515 C C . ASP A 1 207 ? -17.328 6.148 19.823 1.00 74.88 207 ASP A C 1
ATOM 1517 O O . ASP A 1 207 ? -17.117 5.835 20.994 1.00 74.88 207 ASP A O 1
ATOM 1521 N N . SER A 1 208 ? -16.403 6.037 18.875 1.00 70.38 208 SER A N 1
ATOM 1522 C CA . SER A 1 208 ? -15.033 5.618 19.140 1.00 70.38 208 SER A CA 1
ATOM 1523 C C . SER A 1 208 ? -14.066 6.314 18.202 1.00 70.38 208 SER A C 1
ATOM 1525 O O . SER A 1 208 ? -14.211 6.190 16.990 1.00 70.38 208 SER A O 1
ATOM 1527 N N . SER A 1 209 ? -13.042 6.958 18.751 1.00 72.62 209 SER A N 1
ATOM 1528 C CA . SER A 1 209 ? -11.784 7.231 18.047 1.00 72.62 209 SER A CA 1
ATOM 1529 C C . SER A 1 209 ? -10.860 6.034 18.208 1.00 72.62 209 SER A C 1
ATOM 1531 O O . SER A 1 209 ? -10.631 5.584 19.334 1.00 72.62 209 SER A O 1
ATOM 1533 N N . VAL A 1 210 ? -10.262 5.563 17.114 1.00 73.69 210 VAL A N 1
ATOM 1534 C CA . VAL A 1 210 ? -9.353 4.412 17.146 1.00 73.69 210 VAL A CA 1
ATOM 1535 C C . VAL A 1 210 ? -7.979 4.808 16.607 1.00 73.69 210 VAL A C 1
ATOM 1537 O O . VAL A 1 210 ? -7.794 5.034 15.417 1.00 73.69 210 VAL A O 1
ATOM 1540 N N . THR A 1 211 ? -6.989 4.889 17.494 1.00 75.94 211 THR A N 1
ATOM 1541 C CA . THR A 1 211 ? -5.604 5.241 17.150 1.00 75.94 211 THR A CA 1
ATOM 1542 C C . THR A 1 211 ? -4.750 3.982 17.135 1.00 75.94 211 THR A C 1
ATOM 1544 O O . THR A 1 211 ? -4.550 3.340 18.170 1.00 75.94 211 THR A O 1
ATOM 1547 N N . VAL A 1 212 ? -4.212 3.653 15.966 1.00 69.62 212 VAL A N 1
ATOM 1548 C CA . VAL A 1 212 ? -3.437 2.444 15.683 1.00 69.62 212 VAL A CA 1
ATOM 1549 C C . VAL A 1 212 ? -1.995 2.855 15.382 1.00 69.62 212 VAL A C 1
ATOM 1551 O O . VAL A 1 212 ? -1.719 3.568 14.417 1.00 69.62 212 VAL A O 1
ATOM 1554 N N . VAL A 1 213 ? -1.052 2.438 16.227 1.00 60.28 213 VAL A N 1
ATOM 1555 C CA . VAL A 1 213 ? 0.364 2.811 16.066 1.00 60.28 213 VAL A CA 1
ATOM 1556 C C . VAL A 1 213 ? 1.103 1.638 15.441 1.00 60.28 213 VAL A C 1
ATOM 1558 O O . VAL A 1 213 ? 1.389 0.636 16.095 1.00 60.28 213 VAL A O 1
ATOM 1561 N N . ALA A 1 214 ? 1.385 1.773 14.149 1.00 56.50 214 ALA A N 1
ATOM 1562 C CA . ALA A 1 214 ? 1.909 0.727 13.290 1.00 56.50 214 ALA A CA 1
ATOM 1563 C C . ALA A 1 214 ? 3.408 0.937 13.017 1.00 56.50 214 ALA A C 1
ATOM 1565 O O . ALA A 1 214 ? 3.823 1.046 11.868 1.00 56.50 214 ALA A O 1
ATOM 1566 N N . THR A 1 215 ? 4.239 0.953 14.069 1.00 51.00 215 THR A N 1
ATOM 1567 C CA . THR A 1 215 ? 5.707 1.064 13.933 1.00 51.00 215 THR A CA 1
ATOM 1568 C C . THR A 1 215 ? 6.319 -0.238 13.402 1.00 51.00 215 THR A C 1
ATOM 1570 O O . THR A 1 215 ? 7.013 -0.966 14.118 1.00 51.00 215 THR A O 1
ATOM 1573 N N . GLN A 1 216 ? 5.998 -0.565 12.152 1.00 53.25 216 GLN A N 1
ATOM 1574 C CA . GLN A 1 216 ? 6.425 -1.744 11.415 1.00 53.25 216 GLN A CA 1
ATOM 1575 C C . GLN A 1 216 ? 7.226 -1.287 10.196 1.00 53.25 216 GLN A C 1
ATOM 1577 O O . GLN A 1 216 ? 6.682 -0.681 9.279 1.00 53.25 216 GLN A O 1
ATOM 1582 N N . GLN A 1 217 ? 8.523 -1.599 10.192 1.00 56.84 217 GLN A N 1
ATOM 1583 C CA . GLN A 1 217 ? 9.411 -1.298 9.073 1.00 56.84 217 GLN A CA 1
ATOM 1584 C C . GLN A 1 217 ? 9.037 -2.152 7.857 1.00 56.84 217 GLN A C 1
ATOM 1586 O O . GLN A 1 217 ? 9.455 -3.304 7.746 1.00 56.84 217 GLN A O 1
ATOM 1591 N N . ILE A 1 218 ? 8.239 -1.579 6.955 1.00 60.53 218 ILE A N 1
ATOM 1592 C CA . ILE A 1 218 ? 7.956 -2.157 5.640 1.00 60.53 218 ILE A CA 1
ATOM 1593 C C . ILE A 1 218 ? 9.178 -1.917 4.758 1.00 60.53 218 ILE A C 1
ATOM 1595 O O . ILE A 1 218 ? 9.531 -0.767 4.508 1.00 60.53 218 ILE A O 1
ATOM 1599 N N . THR A 1 219 ? 9.786 -2.991 4.265 1.00 58.34 219 THR A N 1
ATOM 1600 C CA . THR A 1 219 ? 10.789 -2.959 3.196 1.00 58.34 219 THR A CA 1
ATOM 1601 C C . THR A 1 219 ? 10.054 -2.934 1.855 1.00 58.34 219 THR A C 1
ATOM 1603 O O . THR A 1 219 ? 9.456 -3.943 1.481 1.00 58.34 219 THR A O 1
ATOM 1606 N N . ILE A 1 220 ? 10.065 -1.802 1.146 1.00 60.91 220 ILE A N 1
ATOM 1607 C CA . ILE A 1 220 ? 9.541 -1.711 -0.224 1.00 60.91 220 ILE A CA 1
ATOM 1608 C C . ILE A 1 220 ? 10.712 -1.836 -1.212 1.00 60.91 220 ILE A C 1
ATOM 1610 O O . ILE A 1 220 ? 11.536 -0.919 -1.276 1.00 60.91 220 ILE A O 1
ATOM 1614 N N . PRO A 1 221 ? 10.780 -2.937 -1.983 1.00 60.03 221 PRO A N 1
ATOM 1615 C CA . PRO A 1 221 ? 11.670 -3.080 -3.123 1.00 60.03 221 PRO A CA 1
ATOM 1616 C C . PRO A 1 221 ? 10.954 -2.577 -4.390 1.00 60.03 221 PRO A C 1
ATOM 1618 O O . PRO A 1 221 ? 9.749 -2.765 -4.563 1.00 60.03 221 PRO A O 1
ATOM 1621 N N . VAL A 1 222 ? 11.695 -1.919 -5.273 1.00 63.78 222 VAL A N 1
ATOM 1622 C CA . VAL A 1 222 ? 11.171 -1.138 -6.406 1.00 63.78 222 VAL A CA 1
ATOM 1623 C C . VAL A 1 222 ? 12.076 -1.342 -7.661 1.00 63.78 222 VAL A C 1
ATOM 1625 O O . VAL A 1 222 ? 12.297 -2.504 -7.936 1.00 63.78 222 VAL A O 1
ATOM 1628 N N . LEU A 1 223 ? 12.634 -0.412 -8.467 1.00 71.56 223 LEU A N 1
ATOM 1629 C CA . LEU A 1 223 ? 13.658 -0.757 -9.514 1.00 71.56 223 LEU A CA 1
ATOM 1630 C C . LEU A 1 223 ? 14.455 0.478 -10.059 1.00 71.56 223 LEU A C 1
ATOM 1632 O O . LEU A 1 223 ? 13.805 1.444 -10.422 1.00 71.56 223 LEU A O 1
ATOM 1636 N N . PRO A 1 224 ? 15.812 0.541 -10.104 1.00 75.56 224 PRO A N 1
ATOM 1637 C CA . PRO A 1 224 ? 16.563 1.761 -10.433 1.00 75.56 224 PRO A CA 1
ATOM 1638 C C . PRO A 1 224 ? 16.620 1.988 -11.929 1.00 75.56 224 PRO A C 1
ATOM 1640 O O . PRO A 1 224 ? 16.822 1.050 -12.691 1.00 75.56 224 PRO A O 1
ATOM 1643 N N . GLY A 1 225 ? 16.429 3.238 -12.335 1.00 78.69 225 GLY A N 1
ATOM 1644 C CA . GLY A 1 225 ? 16.131 3.556 -13.722 1.00 78.69 225 GLY A CA 1
ATOM 1645 C C . GLY A 1 225 ? 14.664 3.340 -14.100 1.00 78.69 225 GLY A C 1
ATOM 1646 O O . GLY A 1 225 ? 14.248 3.800 -15.151 1.00 78.69 225 GLY A O 1
ATOM 1647 N N . ASP A 1 226 ? 13.856 2.689 -13.269 1.00 79.94 226 ASP A N 1
ATOM 1648 C CA . ASP A 1 226 ? 12.429 2.556 -13.542 1.00 79.94 226 ASP A CA 1
ATOM 1649 C C . ASP A 1 226 ? 11.811 3.947 -13.291 1.00 79.94 226 ASP A C 1
ATOM 1651 O O . ASP A 1 226 ? 11.893 4.520 -12.200 1.00 79.94 226 ASP A O 1
ATOM 1655 N N . TYR A 1 227 ? 11.318 4.565 -14.359 1.00 81.25 227 TYR A N 1
ATOM 1656 C CA . TYR A 1 227 ? 10.920 5.972 -14.450 1.00 81.25 227 TYR A CA 1
ATOM 1657 C C . TYR A 1 227 ? 9.509 6.120 -15.023 1.00 81.25 227 TYR A C 1
ATOM 1659 O O . TYR A 1 227 ? 8.719 6.903 -14.481 1.00 81.25 227 TYR A O 1
ATOM 1667 N N . ASP A 1 228 ? 9.193 5.339 -16.067 1.00 70.50 228 ASP A N 1
ATOM 1668 C CA . ASP A 1 228 ? 7.827 4.882 -16.328 1.00 70.50 228 ASP A CA 1
ATOM 1669 C C . ASP A 1 228 ? 7.349 4.028 -15.160 1.00 70.50 228 ASP A C 1
ATOM 1671 O O . ASP A 1 228 ? 6.177 4.109 -14.775 1.00 70.50 228 ASP A O 1
ATOM 1675 N N . SER A 1 229 ? 8.284 3.338 -14.505 1.00 70.88 229 SER A N 1
ATOM 1676 C CA . SER A 1 229 ? 8.079 2.787 -13.182 1.00 70.88 229 SER A CA 1
ATOM 1677 C C . SER A 1 229 ? 7.338 1.414 -13.277 1.00 70.88 229 SER A C 1
ATOM 1679 O O . SER A 1 229 ? 6.955 0.859 -12.260 1.00 70.88 229 SER A O 1
ATOM 1681 N N . SER A 1 230 ? 7.121 0.811 -14.456 1.00 65.62 230 SER A N 1
ATOM 1682 C CA . SER A 1 230 ? 6.358 -0.447 -14.661 1.00 65.62 230 SER A CA 1
ATOM 1683 C C . SER A 1 230 ? 6.747 -1.681 -13.818 1.00 65.62 230 SER A C 1
ATOM 1685 O O . SER A 1 230 ? 5.962 -2.633 -13.743 1.00 65.62 230 SER A O 1
ATOM 1687 N N . GLY A 1 231 ? 7.924 -1.706 -13.188 1.00 71.50 231 GLY A N 1
ATOM 1688 C CA . GLY A 1 231 ? 8.516 -2.896 -12.568 1.00 71.50 231 GLY A CA 1
ATOM 1689 C C . GLY A 1 231 ? 9.402 -3.695 -13.528 1.00 71.50 231 GLY A C 1
ATOM 1690 O O . GLY A 1 231 ? 9.835 -4.801 -13.188 1.00 71.50 231 GLY A O 1
ATOM 1691 N N . THR A 1 232 ? 9.668 -3.148 -14.714 1.00 81.44 232 THR A N 1
ATOM 1692 C CA . THR A 1 232 ? 10.494 -3.722 -15.777 1.00 81.44 232 THR A CA 1
ATOM 1693 C C . THR A 1 232 ? 11.269 -2.608 -16.459 1.00 81.44 232 THR A C 1
ATOM 1695 O O . THR A 1 232 ? 10.654 -1.738 -17.054 1.00 81.44 232 THR A O 1
ATOM 1698 N N . LEU A 1 233 ? 12.604 -2.674 -16.427 1.00 87.44 233 LEU A N 1
ATOM 1699 C CA . LEU A 1 233 ? 13.443 -1.714 -17.146 1.00 87.44 233 LEU A CA 1
ATOM 1700 C C . LEU A 1 233 ? 13.293 -1.916 -18.658 1.00 87.44 233 LEU A C 1
ATOM 1702 O O . LEU A 1 233 ? 13.872 -2.850 -19.226 1.00 87.44 233 LEU A O 1
ATOM 1706 N N . ASP A 1 234 ? 12.503 -1.057 -19.297 1.00 91.56 234 ASP A N 1
ATOM 1707 C CA . ASP A 1 234 ? 12.215 -1.118 -20.730 1.00 91.56 234 ASP A CA 1
ATOM 1708 C C . ASP A 1 234 ? 12.283 0.259 -21.414 1.00 91.56 234 ASP A C 1
ATOM 1710 O O . ASP A 1 234 ? 12.697 1.263 -20.834 1.00 91.56 234 ASP A O 1
ATOM 1714 N N . CYS A 1 235 ? 11.964 0.305 -22.708 1.00 92.88 235 CYS A N 1
ATOM 1715 C CA . CYS A 1 235 ? 12.072 1.522 -23.512 1.00 92.88 235 CYS A CA 1
ATOM 1716 C C . CYS A 1 235 ? 11.216 2.689 -22.999 1.00 92.88 235 CYS A C 1
ATOM 1718 O O . CYS A 1 235 ? 11.559 3.843 -23.244 1.00 92.88 235 CYS A O 1
ATOM 1720 N N . THR A 1 236 ? 10.133 2.403 -22.276 1.00 91.38 236 THR A N 1
ATOM 1721 C CA . THR A 1 236 ? 9.248 3.416 -21.696 1.00 91.38 236 THR A CA 1
ATOM 1722 C C . THR A 1 236 ? 9.984 4.243 -20.640 1.00 91.38 236 THR A C 1
ATOM 1724 O O . THR A 1 236 ? 9.767 5.448 -20.540 1.00 91.38 236 THR A O 1
ATOM 1727 N N . ASP A 1 237 ? 10.923 3.653 -19.897 1.00 88.12 237 ASP A N 1
ATOM 1728 C CA . ASP A 1 237 ? 11.759 4.397 -18.951 1.00 88.12 237 ASP A CA 1
ATOM 1729 C C . ASP A 1 237 ? 12.701 5.364 -19.659 1.00 88.12 237 ASP A C 1
ATOM 1731 O O . ASP A 1 237 ? 12.838 6.517 -19.246 1.00 88.12 237 ASP A O 1
ATOM 1735 N N . LEU A 1 238 ? 13.311 4.924 -20.763 1.00 91.25 238 LEU A N 1
ATOM 1736 C CA . LEU A 1 238 ? 14.152 5.786 -21.585 1.00 91.25 238 LEU A CA 1
ATOM 1737 C C . LEU A 1 238 ? 13.345 6.930 -22.213 1.00 91.25 238 LEU A C 1
ATOM 1739 O O . LEU A 1 238 ? 13.849 8.052 -22.238 1.00 91.25 238 LEU A O 1
ATOM 1743 N N . ASP A 1 239 ? 12.087 6.714 -22.614 1.00 90.19 239 ASP A N 1
ATOM 1744 C CA . ASP A 1 239 ? 11.176 7.801 -23.012 1.00 90.19 239 ASP A CA 1
ATOM 1745 C C . ASP A 1 239 ? 10.957 8.804 -21.856 1.00 90.19 239 ASP A C 1
ATOM 1747 O O . ASP A 1 239 ? 10.951 10.020 -22.070 1.00 90.19 239 ASP A O 1
ATOM 1751 N N . TYR A 1 240 ? 10.820 8.330 -20.611 1.00 87.56 240 TYR A N 1
ATOM 1752 C CA . TYR A 1 240 ? 10.675 9.201 -19.438 1.00 87.56 240 TYR A CA 1
ATOM 1753 C C . TYR A 1 240 ? 11.951 9.995 -19.117 1.00 87.56 240 TYR A C 1
ATOM 1755 O O . TYR A 1 240 ? 11.855 11.210 -18.928 1.00 87.56 240 TYR A O 1
ATOM 1763 N N . LEU A 1 241 ? 13.128 9.360 -19.088 1.00 87.75 241 LEU A N 1
ATOM 1764 C CA . LEU A 1 241 ? 14.418 10.037 -18.880 1.00 87.75 241 LEU A CA 1
ATOM 1765 C C . LEU A 1 241 ? 14.686 11.071 -19.979 1.00 87.75 241 LEU A C 1
ATOM 1767 O O . LEU A 1 241 ? 15.047 12.215 -19.711 1.00 87.75 241 LEU A O 1
ATOM 1771 N N . THR A 1 242 ? 14.448 10.698 -21.233 1.00 87.06 242 THR A N 1
ATOM 1772 C CA . THR A 1 242 ? 14.754 11.566 -22.376 1.00 87.06 242 THR A CA 1
ATOM 1773 C C . THR A 1 242 ? 13.757 12.712 -22.535 1.00 87.06 242 THR A C 1
ATOM 1775 O O . THR A 1 242 ? 14.108 13.758 -23.080 1.00 87.06 242 THR A O 1
ATOM 1778 N N . SER A 1 243 ? 12.558 12.596 -21.950 1.00 86.69 243 SER A N 1
ATOM 1779 C CA . SER A 1 243 ? 11.601 13.705 -21.835 1.00 86.69 243 SER A CA 1
ATOM 1780 C C . SER A 1 243 ? 12.042 14.848 -20.902 1.00 86.69 243 SER A C 1
ATOM 1782 O O . SER A 1 243 ? 11.416 15.912 -20.932 1.00 86.69 243 SER A O 1
ATOM 1784 N N . VAL A 1 244 ? 13.093 14.653 -20.087 1.00 84.06 244 VAL A N 1
ATOM 1785 C CA . VAL A 1 244 ? 13.570 15.633 -19.088 1.00 84.06 244 VAL A CA 1
ATOM 1786 C C . VAL A 1 244 ? 15.027 16.091 -19.250 1.00 84.06 244 VAL A C 1
ATOM 1788 O O . VAL A 1 244 ? 15.488 16.902 -18.445 1.00 84.06 244 VAL A O 1
ATOM 1791 N N . LEU A 1 245 ? 15.732 15.634 -20.289 1.00 87.12 245 LEU A N 1
ATOM 1792 C CA . LEU A 1 245 ? 17.087 16.097 -20.627 1.00 87.12 245 LEU A CA 1
ATOM 1793 C C . LEU A 1 245 ? 17.131 17.624 -20.824 1.00 87.12 245 LEU A C 1
ATOM 1795 O O . LEU A 1 245 ? 16.159 18.230 -21.284 1.00 87.12 245 LEU A O 1
ATOM 1799 N N . ASP A 1 246 ? 18.263 18.244 -20.478 1.00 79.75 246 ASP A N 1
ATOM 1800 C CA . ASP A 1 246 ? 18.494 19.701 -20.531 1.00 79.75 246 ASP A CA 1
ATOM 1801 C C . ASP A 1 246 ? 17.503 20.563 -19.697 1.00 79.75 246 ASP A C 1
ATOM 1803 O O . ASP A 1 246 ? 17.514 21.799 -19.794 1.00 79.75 246 ASP A O 1
ATOM 1807 N N . LEU A 1 247 ? 16.628 19.975 -18.863 1.00 74.62 247 LEU A N 1
ATOM 1808 C CA . LEU A 1 247 ? 15.705 20.752 -18.028 1.00 74.62 247 LEU A CA 1
ATOM 1809 C C . LEU A 1 247 ? 16.419 21.326 -16.789 1.00 74.62 247 LEU A C 1
ATOM 1811 O O . LEU A 1 247 ? 16.875 20.573 -15.930 1.00 74.62 247 LEU A O 1
ATOM 1815 N N . PRO A 1 248 ? 16.460 22.661 -16.602 1.00 59.41 248 PRO A N 1
ATOM 1816 C CA . PRO A 1 248 ? 17.110 23.248 -15.437 1.00 59.41 248 PRO A CA 1
ATOM 1817 C C . PRO A 1 248 ? 16.325 22.920 -14.162 1.00 59.41 248 PRO A C 1
ATOM 1819 O O . PRO A 1 248 ? 15.151 23.287 -14.039 1.00 59.41 248 PRO A O 1
ATOM 1822 N N . ASN A 1 249 ? 17.006 22.330 -13.175 1.00 58.97 249 ASN A N 1
ATOM 1823 C CA . ASN A 1 249 ? 16.414 21.689 -11.990 1.00 58.97 249 ASN A CA 1
ATOM 1824 C C . ASN A 1 249 ? 15.568 20.440 -12.331 1.00 58.97 249 ASN A C 1
ATOM 1826 O O . ASN A 1 249 ? 14.514 20.222 -11.727 1.00 58.97 249 ASN A O 1
ATOM 1830 N N . ALA A 1 250 ? 16.011 19.619 -13.291 1.00 55.56 250 ALA A N 1
ATOM 1831 C CA . ALA A 1 250 ? 15.571 18.230 -13.382 1.00 55.56 250 ALA A CA 1
ATOM 1832 C C . ALA A 1 250 ? 15.757 17.526 -12.020 1.00 55.56 250 ALA A C 1
ATOM 1834 O O . ALA A 1 250 ? 16.631 17.880 -11.228 1.00 55.56 250 ALA A O 1
ATOM 1835 N N . HIS A 1 251 ? 14.865 16.590 -11.697 1.00 61.34 251 HIS A N 1
ATOM 1836 C CA . HIS A 1 251 ? 14.840 15.972 -10.371 1.00 61.34 251 HIS A CA 1
ATOM 1837 C C . HIS A 1 251 ? 16.022 15.014 -10.173 1.00 61.34 251 HIS A C 1
ATOM 1839 O O . HIS A 1 251 ? 16.317 14.234 -11.073 1.00 61.34 251 HIS A O 1
ATOM 1845 N N . GLU A 1 252 ? 16.541 14.951 -8.940 1.00 68.88 252 GLU A N 1
ATOM 1846 C CA . GLU A 1 252 ? 17.558 13.996 -8.439 1.00 68.88 252 GLU A CA 1
ATOM 1847 C C . GLU A 1 252 ? 17.274 12.516 -8.780 1.00 68.88 252 GLU A C 1
ATOM 1849 O O . GLU A 1 252 ? 18.152 11.678 -8.658 1.00 68.88 252 GLU A O 1
ATOM 1854 N N . LYS A 1 253 ? 16.047 12.165 -9.197 1.00 70.75 253 LYS A N 1
ATOM 1855 C CA . LYS A 1 253 ? 15.700 10.808 -9.642 1.00 70.75 253 LYS A CA 1
ATOM 1856 C C . LYS A 1 253 ? 16.131 10.470 -11.076 1.00 70.75 253 LYS A C 1
ATOM 1858 O O . LYS A 1 253 ? 16.012 9.313 -11.456 1.00 70.75 253 LYS A O 1
ATOM 1863 N N . PHE A 1 254 ? 16.495 11.464 -11.885 1.00 80.25 254 PHE A N 1
ATOM 1864 C CA . PHE A 1 254 ? 16.873 11.300 -13.296 1.00 80.25 254 PHE A CA 1
ATOM 1865 C C . PHE A 1 254 ? 18.375 11.494 -13.540 1.00 80.25 254 PHE A C 1
ATOM 1867 O O . PHE A 1 254 ? 18.870 11.022 -14.557 1.00 80.25 254 PHE A O 1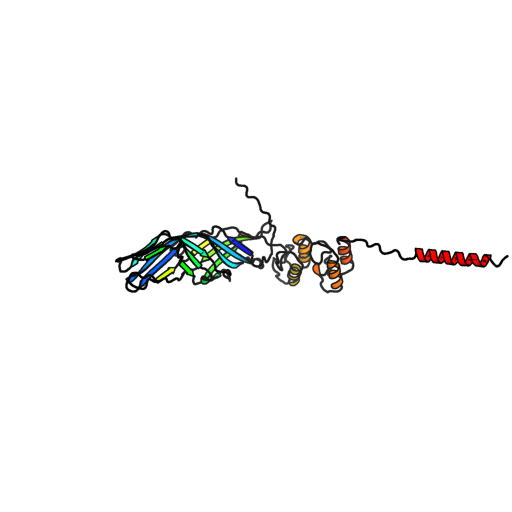
ATOM 1874 N N . ASP A 1 255 ? 19.077 12.125 -12.595 1.00 83.88 255 ASP A N 1
ATOM 1875 C CA . ASP A 1 255 ? 20.529 12.012 -12.447 1.00 83.88 255 ASP A CA 1
ATOM 1876 C C . ASP A 1 255 ? 20.812 10.553 -12.057 1.00 83.88 255 ASP A C 1
ATOM 1878 O O . ASP A 1 255 ? 20.491 10.103 -10.956 1.00 83.88 255 ASP A O 1
ATOM 1882 N N . ALA A 1 256 ? 21.272 9.765 -13.024 1.00 85.00 256 ALA A N 1
ATOM 1883 C CA . ALA A 1 256 ? 21.567 8.347 -12.864 1.00 85.00 256 ALA A CA 1
ATOM 1884 C C . ALA A 1 256 ? 23.042 8.115 -12.511 1.00 85.00 256 ALA A C 1
ATOM 1886 O O . ALA A 1 256 ? 23.404 7.000 -12.123 1.00 85.00 256 ALA A O 1
ATOM 1887 N N . ASN A 1 257 ? 23.885 9.139 -12.681 1.00 84.31 257 ASN A N 1
ATOM 1888 C CA . ASN A 1 257 ? 25.335 9.057 -12.550 1.00 84.31 257 ASN A CA 1
ATOM 1889 C C . ASN A 1 257 ? 25.905 9.755 -11.286 1.00 84.31 257 ASN A C 1
ATOM 1891 O O . ASN A 1 257 ? 27.079 9.552 -10.967 1.00 84.31 257 ASN A O 1
ATOM 1895 N N . ASP A 1 258 ? 25.057 10.466 -10.531 1.00 85.94 258 ASP A N 1
ATOM 1896 C CA . ASP A 1 258 ? 25.341 11.257 -9.319 1.00 85.94 258 ASP A CA 1
ATOM 1897 C C . ASP A 1 258 ? 26.290 12.468 -9.558 1.00 85.94 258 ASP A C 1
ATOM 1899 O O . ASP A 1 258 ? 27.086 12.815 -8.672 1.00 85.94 258 ASP A O 1
ATOM 1903 N N . ASP A 1 259 ? 26.245 13.131 -10.729 1.00 83.31 259 ASP A N 1
ATOM 1904 C CA . ASP A 1 259 ? 27.070 14.333 -11.009 1.00 83.31 259 ASP A CA 1
ATOM 1905 C C . ASP A 1 259 ? 26.361 15.694 -10.855 1.00 83.31 259 ASP A C 1
ATOM 1907 O O . ASP A 1 259 ? 27.041 16.717 -10.682 1.00 83.31 259 ASP A O 1
ATOM 1911 N N . GLY A 1 260 ? 25.028 15.704 -10.763 1.00 82.44 260 GLY A N 1
ATOM 1912 C CA . GLY A 1 260 ? 24.203 16.872 -10.453 1.00 82.44 260 GLY A CA 1
ATOM 1913 C C . GLY A 1 260 ? 23.564 17.588 -11.648 1.00 82.44 260 GLY A C 1
ATOM 1914 O O . GLY A 1 260 ? 22.901 18.607 -11.431 1.00 82.44 260 GLY A O 1
ATOM 1915 N N . GLU A 1 261 ? 23.741 17.094 -12.874 1.00 84.56 261 GLU A N 1
ATOM 1916 C CA . GLU A 1 261 ? 22.976 17.510 -14.062 1.00 84.56 261 GLU A CA 1
ATOM 1917 C C . GLU A 1 261 ? 22.068 16.344 -14.539 1.00 84.56 261 GLU A C 1
ATOM 1919 O O . GLU A 1 261 ? 21.941 15.337 -13.849 1.00 84.56 261 GLU A O 1
ATOM 1924 N N . VAL A 1 262 ? 21.362 16.490 -15.672 1.00 87.81 262 VAL A N 1
ATOM 1925 C CA . VAL A 1 262 ? 20.594 15.391 -16.304 1.00 87.81 262 VAL A CA 1
ATOM 1926 C C . VAL A 1 262 ? 20.804 15.433 -17.820 1.00 87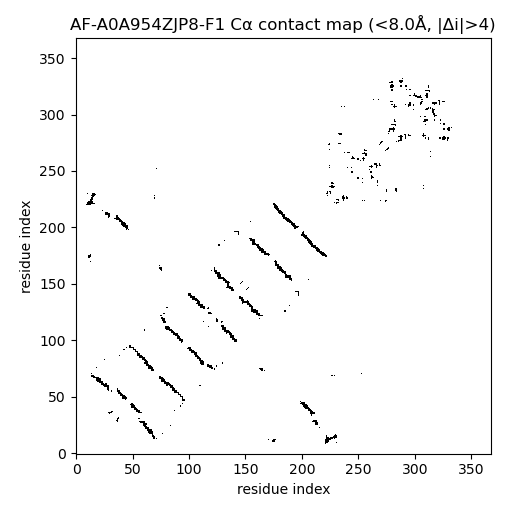.81 262 VAL A C 1
ATOM 1928 O O . VAL A 1 262 ? 20.192 16.254 -18.517 1.00 87.81 262 VAL A O 1
ATOM 1931 N N . ASP A 1 263 ? 21.697 14.575 -18.324 1.00 89.25 263 ASP A N 1
ATOM 1932 C CA . ASP A 1 263 ? 22.136 14.543 -19.724 1.00 89.25 263 ASP A CA 1
ATOM 1933 C C . ASP A 1 263 ? 22.270 13.114 -20.320 1.00 89.25 263 ASP A C 1
ATOM 1935 O O . ASP A 1 263 ? 21.715 12.134 -19.819 1.00 89.25 263 ASP A O 1
ATOM 1939 N N . LEU A 1 264 ? 22.911 12.978 -21.487 1.00 90.12 264 LEU A N 1
ATOM 1940 C CA . LEU A 1 264 ? 23.059 11.689 -22.180 1.00 90.12 264 LEU A CA 1
ATOM 1941 C C . LEU A 1 264 ? 23.949 10.677 -21.430 1.00 90.12 264 LEU A C 1
ATOM 1943 O O . LEU A 1 264 ? 23.854 9.478 -21.701 1.00 90.12 264 LEU A O 1
ATOM 1947 N N . LEU A 1 265 ? 24.780 11.115 -20.481 1.00 91.31 265 LEU A N 1
ATOM 1948 C CA . LEU A 1 265 ? 25.563 10.235 -19.613 1.00 91.31 265 LEU A CA 1
ATOM 1949 C C . LEU A 1 265 ? 24.667 9.450 -18.641 1.00 91.31 265 LEU A C 1
ATOM 1951 O O . LEU A 1 265 ? 25.003 8.317 -18.280 1.00 91.31 265 LEU A O 1
ATOM 1955 N N . ASP A 1 266 ? 23.496 9.986 -18.294 1.00 90.69 266 ASP A N 1
ATOM 1956 C CA . ASP A 1 266 ? 22.474 9.275 -17.523 1.00 90.69 266 ASP A CA 1
ATOM 1957 C C . ASP A 1 266 ? 21.785 8.206 -18.364 1.00 90.69 266 ASP A C 1
ATOM 1959 O O . ASP A 1 266 ? 21.576 7.091 -17.893 1.00 90.69 266 ASP A O 1
ATOM 1963 N N . VAL A 1 267 ? 21.519 8.498 -19.643 1.00 92.19 267 VAL A N 1
ATOM 1964 C CA . VAL A 1 267 ? 20.994 7.517 -20.609 1.00 92.19 267 VAL A CA 1
ATOM 1965 C C . VAL A 1 267 ? 21.985 6.362 -20.782 1.00 92.19 267 VAL A C 1
ATOM 1967 O O . VAL A 1 267 ? 21.591 5.196 -20.719 1.00 92.19 267 VAL A O 1
ATOM 1970 N N . GLN A 1 268 ? 23.282 6.656 -20.922 1.00 93.88 268 GLN A N 1
ATOM 1971 C CA . GLN A 1 268 ? 24.319 5.622 -20.967 1.00 93.88 268 GLN A CA 1
ATOM 1972 C C . GLN A 1 268 ? 24.391 4.831 -19.647 1.00 93.88 268 GLN A C 1
ATOM 1974 O O . GLN A 1 268 ? 24.417 3.600 -19.663 1.00 93.88 268 GLN A O 1
ATOM 1979 N N . THR A 1 269 ? 24.378 5.516 -18.501 1.00 91.88 269 THR A N 1
ATOM 1980 C CA . THR A 1 269 ? 24.448 4.888 -17.171 1.00 91.88 269 THR A CA 1
ATOM 1981 C C . THR A 1 269 ? 23.249 3.981 -16.897 1.00 91.88 269 THR A C 1
ATOM 1983 O O . THR A 1 269 ? 23.424 2.863 -16.407 1.00 91.88 269 THR A O 1
ATOM 1986 N N . TRP A 1 270 ? 22.049 4.399 -17.299 1.00 92.56 270 TRP A N 1
ATOM 1987 C CA . TRP A 1 270 ? 20.834 3.593 -17.248 1.00 92.56 270 TRP A CA 1
ATOM 1988 C C . TRP A 1 270 ? 20.992 2.288 -18.032 1.00 92.56 270 TRP A C 1
ATOM 1990 O O . TRP A 1 270 ? 20.787 1.202 -17.486 1.00 92.56 270 TRP A O 1
ATOM 2000 N N . VAL A 1 271 ? 21.410 2.379 -19.299 1.00 94.75 271 VAL A N 1
ATOM 2001 C CA . VAL A 1 271 ? 21.533 1.219 -20.194 1.00 94.75 271 VAL A CA 1
ATOM 2002 C C . VAL A 1 271 ? 22.622 0.258 -19.712 1.00 94.75 271 VAL A C 1
ATOM 2004 O O . VAL A 1 271 ? 22.389 -0.952 -19.639 1.00 94.75 271 VAL A O 1
ATOM 2007 N N . GLU A 1 272 ? 23.802 0.777 -19.365 1.00 92.12 272 GLU A N 1
ATOM 2008 C CA . GLU A 1 272 ? 24.972 -0.034 -19.018 1.00 92.12 272 GLU A CA 1
ATOM 2009 C C . GLU A 1 272 ? 24.929 -0.590 -17.587 1.00 92.12 272 GLU A C 1
ATOM 2011 O O . GLU A 1 272 ? 25.324 -1.738 -17.370 1.00 92.12 272 GLU A O 1
ATOM 2016 N N . GLN A 1 273 ? 24.472 0.198 -16.606 1.00 88.81 273 GLN A N 1
ATOM 2017 C CA . GLN A 1 273 ? 24.605 -0.134 -15.180 1.00 88.81 273 GLN A CA 1
ATOM 2018 C C . GLN A 1 273 ? 23.297 -0.636 -14.557 1.00 88.81 273 GLN A C 1
ATOM 2020 O O . GLN A 1 273 ? 23.325 -1.638 -13.833 1.00 88.81 273 GLN A O 1
ATOM 2025 N N . PHE A 1 274 ? 22.165 0.019 -14.847 1.00 87.62 274 PHE A N 1
ATOM 2026 C CA . PHE A 1 274 ? 20.859 -0.338 -14.277 1.00 87.62 274 PHE A CA 1
ATOM 2027 C C . PHE A 1 274 ? 20.176 -1.463 -15.067 1.00 87.62 274 PHE A C 1
ATOM 2029 O O . PHE A 1 274 ? 19.940 -2.541 -14.520 1.00 87.62 274 PHE A O 1
ATOM 2036 N N . ARG A 1 275 ? 19.911 -1.258 -16.367 1.00 91.25 275 ARG A N 1
ATOM 2037 C CA . ARG A 1 275 ? 19.292 -2.266 -17.248 1.00 91.25 275 ARG A CA 1
ATOM 2038 C C . ARG A 1 275 ? 20.245 -3.398 -17.618 1.00 91.25 275 ARG A C 1
ATOM 2040 O O . ARG A 1 275 ? 19.788 -4.518 -17.861 1.00 91.25 275 ARG A O 1
ATOM 2047 N N . GLN A 1 276 ? 21.543 -3.103 -17.694 1.00 92.94 276 GLN A N 1
ATOM 2048 C CA . GLN A 1 276 ? 22.588 -4.022 -18.164 1.00 92.94 276 GLN A CA 1
ATOM 2049 C C . GLN A 1 276 ? 22.236 -4.615 -19.541 1.00 92.94 276 GLN A C 1
ATOM 2051 O O . GLN A 1 276 ? 22.325 -5.826 -19.765 1.00 92.94 276 GLN A O 1
ATOM 2056 N N . ALA A 1 277 ? 21.766 -3.749 -20.446 1.00 93.56 277 ALA A N 1
ATOM 2057 C CA . ALA A 1 277 ? 21.266 -4.142 -21.759 1.00 93.56 277 ALA A CA 1
ATOM 2058 C C . ALA A 1 277 ? 22.356 -4.825 -22.598 1.00 93.56 277 ALA A C 1
ATOM 2060 O O . ALA A 1 277 ? 23.547 -4.511 -22.509 1.00 93.56 277 ALA A O 1
ATOM 2061 N N . LYS A 1 278 ? 21.949 -5.754 -23.465 1.00 94.50 278 LYS A N 1
ATOM 2062 C CA . LYS A 1 278 ? 22.874 -6.412 -24.396 1.00 94.50 278 LYS A CA 1
ATOM 2063 C C . LYS A 1 278 ? 23.092 -5.479 -25.590 1.00 94.50 278 LYS A C 1
ATOM 2065 O O . LYS A 1 278 ? 22.107 -5.052 -26.180 1.00 94.50 278 LYS A O 1
ATOM 2070 N N . PRO A 1 279 ? 24.331 -5.150 -25.994 1.00 94.56 279 PRO A N 1
ATOM 2071 C CA . PRO A 1 279 ? 24.538 -4.252 -27.128 1.00 94.56 279 PRO A CA 1
ATOM 2072 C C . PRO A 1 279 ? 23.867 -4.788 -28.397 1.00 94.56 279 PRO A C 1
ATOM 2074 O O . PRO A 1 279 ? 24.162 -5.904 -28.820 1.00 94.56 279 PRO A O 1
ATOM 2077 N N . GLY A 1 280 ? 22.958 -4.010 -28.988 1.00 94.19 280 GLY A N 1
ATOM 2078 C CA . GLY A 1 280 ? 22.102 -4.448 -30.097 1.00 94.19 280 GLY A CA 1
ATOM 2079 C C . GLY A 1 280 ? 20.660 -4.824 -29.721 1.00 94.19 280 GLY A C 1
ATOM 2080 O O . GLY A 1 280 ? 19.872 -5.073 -30.625 1.00 94.19 280 GLY A O 1
ATOM 2081 N N . ASP A 1 281 ? 20.318 -4.883 -28.432 1.00 96.38 281 ASP A N 1
ATOM 2082 C CA . ASP A 1 281 ? 18.982 -5.190 -27.892 1.00 96.38 281 ASP A CA 1
ATOM 2083 C C . ASP A 1 281 ? 18.136 -3.902 -27.839 1.00 96.38 281 ASP A C 1
ATOM 2085 O O . ASP A 1 281 ? 18.176 -3.161 -26.857 1.00 96.38 281 ASP A O 1
ATOM 2089 N N . ALA A 1 282 ? 17.439 -3.580 -28.933 1.00 95.69 282 ALA A N 1
ATOM 2090 C CA . ALA A 1 282 ? 16.645 -2.355 -29.090 1.00 95.69 282 ALA A CA 1
ATOM 2091 C C . ALA A 1 282 ? 15.205 -2.495 -28.581 1.00 95.69 282 ALA A C 1
ATOM 2093 O O . ALA A 1 282 ? 14.496 -1.492 -28.475 1.00 95.69 282 ALA A O 1
ATOM 2094 N N . ASN A 1 283 ? 14.725 -3.715 -28.324 1.00 94.19 283 ASN A N 1
ATOM 2095 C CA . ASN A 1 283 ? 13.419 -3.934 -27.703 1.00 94.19 283 ASN A CA 1
ATOM 2096 C C . ASN A 1 283 ? 13.492 -4.181 -26.181 1.00 94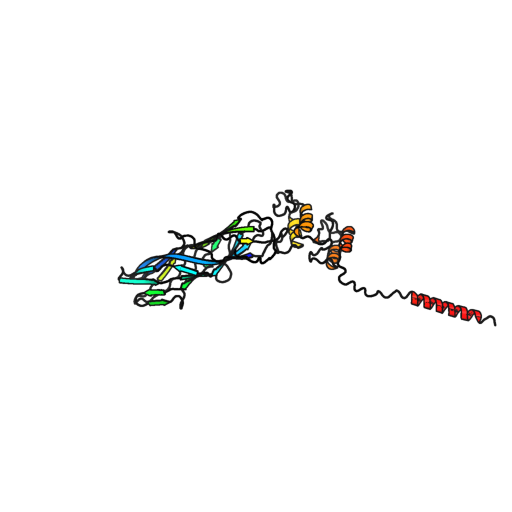.19 283 ASN A C 1
ATOM 2098 O O . ASN A 1 283 ? 12.451 -4.097 -25.530 1.00 94.19 283 ASN A O 1
ATOM 2102 N N . LEU A 1 284 ? 14.696 -4.411 -25.640 1.00 95.44 284 LEU A N 1
ATOM 2103 C CA . LEU A 1 284 ? 14.994 -4.723 -24.241 1.00 95.44 284 LEU A CA 1
ATOM 2104 C C . LEU A 1 284 ? 14.350 -6.030 -23.735 1.00 95.44 284 LEU A C 1
ATOM 2106 O O . LEU A 1 284 ? 14.109 -6.169 -22.533 1.00 95.44 284 LEU A O 1
ATOM 2110 N N . ASP A 1 285 ? 14.136 -7.018 -24.612 1.00 93.56 285 ASP A N 1
ATOM 2111 C CA . ASP A 1 285 ? 13.580 -8.342 -24.274 1.00 93.56 285 ASP A CA 1
ATOM 2112 C C . ASP A 1 285 ? 14.625 -9.400 -23.867 1.00 93.56 285 ASP A C 1
ATOM 2114 O O . ASP A 1 285 ? 14.272 -10.553 -23.601 1.00 93.56 285 ASP A O 1
ATOM 2118 N N . ASP A 1 286 ? 15.896 -8.989 -23.748 1.00 93.50 286 ASP A N 1
ATOM 2119 C CA . ASP A 1 286 ? 17.071 -9.819 -23.479 1.00 93.50 286 ASP A CA 1
ATOM 2120 C C . ASP A 1 286 ? 17.530 -10.715 -24.660 1.00 93.50 286 ASP A C 1
ATOM 2122 O O . ASP A 1 286 ? 18.463 -11.515 -24.474 1.00 93.50 286 ASP A O 1
ATOM 2126 N N . VAL A 1 287 ? 16.962 -10.609 -25.869 1.00 93.44 287 VAL A N 1
ATOM 2127 C CA . VAL A 1 287 ? 17.287 -11.481 -27.014 1.00 93.44 287 VAL A CA 1
ATOM 2128 C C . VAL A 1 287 ? 17.558 -10.698 -28.305 1.00 93.44 287 VAL A C 1
ATOM 2130 O O . VAL A 1 287 ? 16.732 -10.669 -29.206 1.00 93.44 287 VAL A O 1
ATOM 2133 N N . VAL A 1 288 ? 18.800 -10.214 -28.465 1.00 94.88 288 VAL A N 1
ATOM 2134 C CA . VAL A 1 288 ? 19.287 -9.609 -29.725 1.00 94.88 288 VAL A CA 1
ATOM 2135 C C . VAL A 1 288 ? 18.978 -10.518 -30.931 1.00 94.88 288 VAL A C 1
ATOM 2137 O O . VAL A 1 288 ? 19.626 -11.563 -31.116 1.00 94.88 288 VAL A O 1
ATOM 2140 N N . ASP A 1 289 ? 17.995 -10.143 -31.750 1.00 93.88 289 ASP A N 1
ATOM 2141 C CA . ASP A 1 289 ? 17.496 -10.937 -32.878 1.00 93.88 289 ASP A CA 1
ATOM 2142 C C . ASP A 1 289 ? 16.999 -10.077 -34.067 1.00 93.88 289 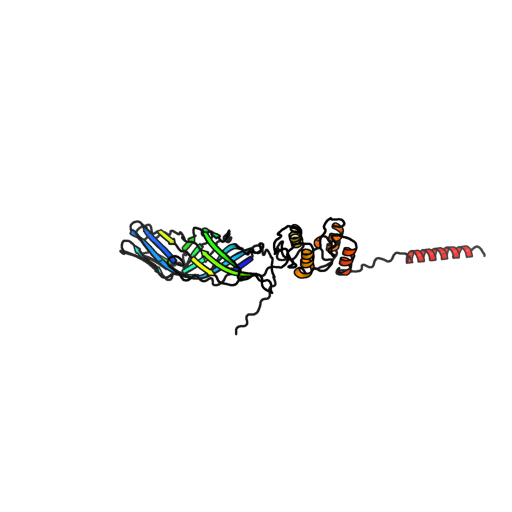ASP A C 1
ATOM 2144 O O . ASP A 1 289 ? 17.512 -8.987 -34.324 1.00 93.88 289 ASP A O 1
ATOM 2148 N N . ALA A 1 290 ? 16.097 -10.600 -34.904 1.00 93.62 290 ALA A N 1
ATOM 2149 C CA . ALA A 1 290 ? 15.566 -9.881 -36.060 1.00 93.62 290 ALA A CA 1
ATOM 2150 C C . ALA A 1 290 ? 14.639 -8.703 -35.693 1.00 93.62 290 ALA A C 1
ATOM 2152 O O . ALA A 1 290 ? 14.522 -7.777 -36.493 1.00 93.62 290 ALA A O 1
ATOM 2153 N N . ASN A 1 291 ? 14.003 -8.708 -34.517 1.00 94.94 291 ASN A N 1
ATOM 2154 C CA . ASN A 1 291 ? 13.096 -7.642 -34.085 1.00 94.94 291 ASN A CA 1
ATOM 2155 C C . ASN A 1 291 ? 13.859 -6.327 -33.836 1.00 94.94 291 ASN A C 1
ATOM 2157 O O . ASN A 1 291 ? 13.394 -5.258 -34.234 1.00 94.94 291 ASN A O 1
ATOM 2161 N N . ASP A 1 292 ? 15.064 -6.402 -33.265 1.00 95.56 292 ASP A N 1
ATOM 2162 C CA . ASP A 1 292 ? 15.948 -5.241 -33.083 1.00 95.56 292 ASP A CA 1
ATOM 2163 C C . ASP A 1 292 ? 16.462 -4.700 -34.412 1.00 95.56 292 ASP A C 1
ATOM 2165 O O . ASP A 1 292 ? 16.548 -3.490 -34.615 1.00 95.56 292 ASP A O 1
ATOM 2169 N N . PHE A 1 293 ? 16.762 -5.598 -35.354 1.00 94.50 293 PHE A N 1
ATOM 2170 C CA . PHE A 1 293 ? 17.151 -5.206 -36.702 1.00 94.50 293 PHE A CA 1
ATOM 2171 C C . PHE A 1 293 ? 16.005 -4.499 -37.438 1.00 94.50 293 PHE A C 1
ATOM 2173 O O . PHE A 1 293 ? 16.252 -3.522 -38.144 1.00 94.50 293 PHE A O 1
ATOM 2180 N N . GLU A 1 294 ? 14.754 -4.938 -37.254 1.00 94.94 294 GLU A N 1
ATOM 2181 C CA . GLU A 1 294 ? 13.585 -4.229 -37.787 1.00 94.94 294 GLU A CA 1
ATOM 2182 C C . GLU A 1 294 ? 13.405 -2.845 -37.133 1.00 94.94 294 GLU A C 1
ATOM 2184 O O . GLU A 1 294 ? 13.125 -1.889 -37.860 1.00 94.94 294 GLU A O 1
ATOM 2189 N N . ARG A 1 295 ? 13.656 -2.692 -35.819 1.00 94.06 295 ARG A N 1
ATOM 2190 C CA . ARG A 1 295 ? 13.694 -1.378 -35.135 1.00 94.06 295 ARG A CA 1
ATOM 2191 C C . ARG A 1 295 ? 14.770 -0.462 -35.723 1.00 94.06 295 ARG A C 1
ATOM 2193 O O . ARG A 1 295 ? 14.416 0.565 -36.307 1.00 94.06 295 ARG A O 1
ATOM 2200 N N . TRP A 1 296 ? 16.037 -0.882 -35.678 1.00 94.69 296 TRP A N 1
ATOM 2201 C CA . TRP A 1 296 ? 17.186 -0.163 -36.248 1.00 94.69 296 TRP A CA 1
ATOM 2202 C C . TRP A 1 296 ? 16.928 0.249 -37.705 1.00 94.69 296 TRP A C 1
ATOM 2204 O O . TRP A 1 296 ? 17.110 1.407 -38.078 1.00 94.69 296 TRP A O 1
ATOM 2214 N N . GLN A 1 297 ? 16.419 -0.672 -38.534 1.00 94.50 297 GLN A N 1
ATOM 2215 C CA . GLN A 1 297 ? 16.116 -0.390 -39.937 1.00 94.50 297 GLN A CA 1
ATOM 2216 C C . GLN A 1 297 ? 14.961 0.615 -40.096 1.00 94.50 297 GLN A C 1
ATOM 2218 O O . GLN A 1 297 ? 14.976 1.413 -41.038 1.00 94.50 297 GLN A O 1
ATOM 2223 N N . SER A 1 298 ? 13.951 0.573 -39.222 1.00 94.38 298 SER A N 1
ATOM 2224 C CA . SER A 1 298 ? 12.795 1.474 -39.283 1.00 94.38 298 SER A CA 1
ATOM 2225 C C . SER A 1 298 ? 13.131 2.920 -38.905 1.00 94.38 298 SER A C 1
ATOM 2227 O O . SER A 1 298 ? 12.529 3.838 -39.463 1.00 94.38 298 SER A O 1
ATOM 2229 N N . ASN A 1 299 ? 14.133 3.110 -38.040 1.00 92.94 299 ASN A N 1
ATOM 2230 C CA . ASN A 1 299 ? 14.551 4.409 -37.513 1.00 92.94 299 ASN A CA 1
ATOM 2231 C C . ASN A 1 299 ? 15.773 5.019 -38.225 1.00 92.94 299 ASN A C 1
ATOM 2233 O O . ASN A 1 299 ? 16.278 6.061 -37.815 1.00 92.94 299 ASN A O 1
ATOM 2237 N N . LEU A 1 300 ? 16.234 4.434 -39.335 1.00 90.50 300 LEU A N 1
ATOM 2238 C CA . LEU A 1 300 ? 17.277 5.048 -40.161 1.00 90.50 300 LEU A CA 1
ATOM 2239 C C . LEU A 1 300 ? 16.905 6.493 -40.545 1.00 90.50 300 LEU A C 1
ATOM 2241 O O . LEU A 1 300 ? 15.886 6.738 -41.196 1.00 90.50 300 LEU A O 1
ATOM 2245 N N . PHE A 1 301 ? 17.785 7.434 -40.196 1.00 83.00 301 PHE A N 1
ATOM 2246 C CA . PHE A 1 301 ? 17.618 8.883 -40.380 1.00 83.00 301 PHE A CA 1
ATOM 2247 C C . PHE A 1 301 ? 16.520 9.554 -39.523 1.00 83.00 301 PHE A C 1
ATOM 2249 O O . PHE A 1 301 ? 16.029 10.625 -39.901 1.00 83.00 301 PHE A O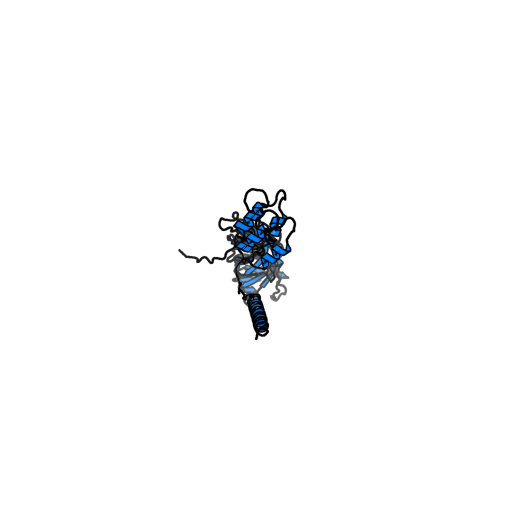 1
ATOM 2256 N N . THR A 1 302 ? 16.152 8.990 -38.365 1.00 84.50 302 THR A N 1
ATOM 2257 C CA . THR A 1 302 ? 15.522 9.779 -37.288 1.00 84.50 302 THR A CA 1
ATOM 2258 C C . THR A 1 302 ? 16.486 10.856 -36.764 1.00 84.50 302 THR A C 1
ATOM 2260 O O . THR A 1 302 ? 17.674 10.878 -37.092 1.00 84.50 302 THR A O 1
ATOM 2263 N N . ALA A 1 303 ? 15.959 11.811 -35.996 1.00 78.50 303 ALA A N 1
ATOM 2264 C CA . ALA A 1 303 ? 16.740 12.867 -35.359 1.00 78.50 303 ALA A CA 1
ATOM 2265 C C . ALA A 1 303 ? 16.643 12.706 -33.842 1.00 78.50 303 ALA A C 1
ATOM 2267 O O . ALA A 1 303 ? 15.540 12.514 -33.336 1.00 78.50 303 ALA A O 1
ATOM 2268 N N . ASN A 1 304 ? 17.782 12.821 -33.155 1.00 78.19 304 ASN A N 1
ATOM 2269 C CA . ASN A 1 304 ? 17.950 12.481 -31.740 1.00 78.19 304 ASN A CA 1
ATOM 2270 C C . ASN A 1 304 ? 17.506 11.030 -31.422 1.00 78.19 304 ASN A C 1
ATOM 2272 O O . ASN A 1 304 ? 16.650 10.848 -30.558 1.00 78.19 304 ASN A O 1
ATOM 2276 N N . PRO A 1 305 ? 18.023 10.015 -32.146 1.00 88.31 305 PRO A N 1
ATOM 2277 C CA . PRO A 1 305 ? 17.752 8.615 -31.836 1.00 88.31 305 PRO A CA 1
ATOM 2278 C C . PRO A 1 305 ? 18.307 8.220 -30.468 1.00 88.31 305 PRO A C 1
ATOM 2280 O O . PRO A 1 305 ? 19.235 8.843 -29.950 1.00 88.31 305 PRO A O 1
ATOM 2283 N N . LEU A 1 306 ? 17.751 7.145 -29.920 1.00 88.81 306 LEU A N 1
ATOM 2284 C CA . LEU A 1 306 ? 18.152 6.559 -28.646 1.00 88.81 306 LEU A CA 1
ATOM 2285 C C . LEU A 1 306 ? 18.376 5.044 -28.785 1.00 88.81 306 LEU A C 1
ATOM 2287 O O . LEU A 1 306 ? 18.122 4.442 -29.834 1.00 88.81 306 LEU A O 1
ATOM 2291 N N . TRP A 1 307 ? 18.792 4.403 -27.691 1.00 94.88 307 TRP A N 1
ATOM 2292 C CA . TRP A 1 307 ? 19.024 2.955 -27.619 1.00 94.88 307 TRP A CA 1
ATOM 2293 C C . TRP A 1 307 ? 17.874 2.113 -28.186 1.00 94.88 307 TRP A C 1
ATOM 2295 O O . TRP A 1 307 ? 18.083 1.214 -28.999 1.00 94.88 307 TRP A O 1
ATOM 2305 N N . CYS A 1 308 ? 16.639 2.447 -27.806 1.00 95.00 308 CYS A N 1
ATOM 2306 C CA . CYS A 1 308 ? 15.448 1.723 -28.244 1.00 95.00 308 CYS A CA 1
ATOM 2307 C C . CYS A 1 308 ? 15.002 2.019 -29.685 1.00 95.00 308 CYS A C 1
ATOM 2309 O O . CYS A 1 308 ? 14.164 1.283 -30.225 1.00 95.00 308 CYS A O 1
ATOM 2311 N N . ASP A 1 309 ? 15.567 3.053 -30.316 1.00 93.69 309 ASP A N 1
ATOM 2312 C CA . ASP A 1 309 ? 15.429 3.284 -31.752 1.00 93.69 309 ASP A CA 1
ATOM 2313 C C . ASP A 1 309 ? 16.449 2.475 -32.560 1.00 93.69 309 ASP A C 1
ATOM 2315 O O . ASP A 1 309 ? 16.129 2.024 -33.664 1.00 93.69 309 ASP A O 1
ATOM 2319 N N . GLY A 1 310 ? 17.656 2.299 -32.007 1.00 93.81 310 GLY A N 1
ATOM 2320 C CA . GLY A 1 310 ? 18.778 1.588 -32.618 1.00 93.81 310 GLY A CA 1
ATOM 2321 C C . GLY A 1 310 ? 20.118 2.337 -32.619 1.00 93.81 310 GLY A C 1
ATOM 2322 O O . GLY A 1 310 ? 20.997 1.924 -33.371 1.00 93.81 310 GLY A O 1
ATOM 2323 N N . ASP A 1 311 ? 20.287 3.415 -31.841 1.00 94.62 311 ASP A N 1
ATOM 2324 C CA . ASP A 1 311 ? 21.615 3.985 -31.547 1.00 94.62 311 ASP A CA 1
ATOM 2325 C C . ASP A 1 311 ? 22.242 3.171 -30.403 1.00 94.62 311 ASP A C 1
ATOM 2327 O O . ASP A 1 311 ? 21.836 3.284 -29.246 1.00 94.62 311 ASP A O 1
ATOM 2331 N N . PHE A 1 312 ? 23.207 2.309 -30.727 1.00 95.38 312 PHE A N 1
ATOM 2332 C CA . PHE A 1 312 ? 23.852 1.420 -29.754 1.00 95.38 312 PHE A CA 1
ATOM 2333 C C . PHE A 1 312 ? 25.231 1.925 -29.309 1.00 95.38 312 PHE A C 1
ATOM 2335 O O . PHE A 1 312 ? 25.968 1.181 -28.652 1.00 95.38 312 PHE A O 1
ATOM 2342 N N . ASN A 1 313 ? 25.620 3.142 -29.704 1.00 93.88 313 ASN A N 1
ATOM 2343 C CA . ASN A 1 313 ? 26.938 3.712 -29.419 1.00 93.88 313 ASN A CA 1
ATOM 2344 C C . ASN A 1 313 ? 26.888 5.081 -28.696 1.00 93.88 313 ASN A C 1
ATOM 2346 O O . ASN A 1 313 ? 27.928 5.540 -28.218 1.00 93.88 313 ASN A O 1
ATOM 2350 N N . PHE A 1 314 ? 25.690 5.663 -28.572 1.00 92.88 314 PHE A N 1
ATOM 2351 C CA . PHE A 1 314 ? 25.356 6.958 -27.973 1.00 92.88 314 PHE A CA 1
ATOM 2352 C C . PHE A 1 314 ? 25.951 8.187 -28.699 1.00 92.88 314 PHE A C 1
ATOM 2354 O O . PHE A 1 314 ? 26.174 9.226 -28.075 1.00 92.88 314 PHE A O 1
ATOM 2361 N N . ASP A 1 315 ? 26.216 8.105 -30.011 1.00 91.56 315 ASP A N 1
ATOM 2362 C CA . ASP A 1 315 ? 26.740 9.217 -30.829 1.00 91.56 315 ASP A CA 1
ATOM 2363 C C . ASP A 1 315 ? 25.655 10.113 -31.465 1.00 91.56 315 ASP A C 1
ATOM 2365 O O . ASP A 1 315 ? 25.972 11.172 -32.025 1.00 91.56 315 ASP A O 1
ATOM 2369 N N . GLY A 1 316 ? 24.376 9.753 -31.305 1.00 89.94 316 GLY A N 1
ATOM 2370 C CA . GLY A 1 316 ? 23.215 10.519 -31.758 1.00 89.94 316 GLY A CA 1
ATOM 2371 C C . GLY A 1 316 ? 22.824 10.250 -33.212 1.00 89.94 316 GLY A C 1
ATOM 2372 O O . GLY A 1 316 ? 22.157 11.086 -33.833 1.00 89.94 316 GLY A O 1
ATOM 2373 N N . ASN A 1 317 ? 23.245 9.118 -33.780 1.00 91.44 317 ASN A N 1
ATOM 2374 C CA . ASN A 1 317 ? 22.947 8.695 -35.148 1.00 91.44 317 ASN A CA 1
ATOM 2375 C C . ASN A 1 317 ? 22.603 7.196 -35.174 1.00 91.44 317 ASN A C 1
ATOM 2377 O O . ASN A 1 317 ? 23.086 6.429 -34.355 1.00 91.44 317 ASN A O 1
ATOM 2381 N N . ILE A 1 318 ? 21.799 6.767 -36.155 1.00 93.94 318 ILE A N 1
ATOM 2382 C CA . ILE A 1 318 ? 21.589 5.340 -36.458 1.00 93.94 318 ILE A CA 1
ATOM 2383 C C . ILE A 1 318 ? 22.234 5.046 -37.806 1.00 93.94 318 ILE A C 1
ATOM 2385 O O . ILE A 1 318 ? 21.765 5.509 -38.853 1.00 93.94 318 ILE A O 1
ATOM 2389 N N . ASP A 1 319 ? 23.338 4.306 -37.779 1.00 92.75 319 ASP A N 1
ATOM 2390 C CA . ASP A 1 319 ? 24.265 4.174 -38.900 1.00 92.75 319 ASP A CA 1
ATOM 2391 C C . ASP A 1 319 ? 24.844 2.733 -38.998 1.00 92.75 319 ASP A C 1
ATOM 2393 O O . ASP A 1 319 ? 24.343 1.769 -38.407 1.00 92.75 319 ASP A O 1
ATOM 2397 N N . GLY A 1 320 ? 25.834 2.521 -39.871 1.00 93.94 320 GLY A N 1
ATOM 2398 C CA . GLY A 1 320 ? 26.513 1.236 -40.018 1.00 93.94 320 GLY A CA 1
ATOM 2399 C C . GLY A 1 320 ? 27.340 0.802 -38.799 1.00 93.94 320 GLY A C 1
ATOM 2400 O O . GLY A 1 320 ? 27.679 -0.378 -38.715 1.00 93.94 320 GLY A O 1
ATOM 2401 N N . LEU A 1 321 ? 27.688 1.696 -37.871 1.00 95.31 321 LEU A N 1
ATOM 2402 C CA . LEU A 1 321 ? 28.358 1.364 -36.612 1.00 95.31 321 LEU A CA 1
ATOM 2403 C C . LEU A 1 321 ? 27.428 0.555 -35.700 1.00 95.31 321 LEU A C 1
ATOM 2405 O O . LEU A 1 321 ? 27.811 -0.532 -35.267 1.00 95.31 321 LEU A O 1
ATOM 2409 N N . ASP A 1 322 ? 26.186 0.997 -35.526 1.00 96.00 322 ASP A N 1
ATOM 2410 C CA . ASP A 1 322 ? 25.150 0.311 -34.743 1.00 96.00 322 ASP A CA 1
ATOM 2411 C C . ASP A 1 322 ? 24.802 -1.048 -35.342 1.00 96.00 322 ASP A C 1
ATOM 2413 O O . ASP A 1 322 ? 24.747 -2.061 -34.644 1.00 96.00 322 ASP A O 1
ATOM 2417 N N . PHE A 1 323 ? 24.699 -1.110 -36.674 1.00 95.00 323 PHE A N 1
ATOM 2418 C CA . PHE A 1 323 ? 24.543 -2.380 -37.377 1.00 95.00 323 PHE A CA 1
ATOM 2419 C C . PHE A 1 323 ? 25.684 -3.362 -37.073 1.00 95.00 323 PHE A C 1
ATOM 2421 O O . PHE A 1 323 ? 25.436 -4.559 -36.940 1.00 95.00 323 PHE A O 1
ATOM 2428 N N . ASN A 1 324 ? 26.931 -2.890 -36.938 1.00 96.06 324 ASN A N 1
ATOM 2429 C CA . ASN A 1 324 ? 28.047 -3.754 -36.543 1.00 96.06 324 ASN A CA 1
ATOM 2430 C C . ASN A 1 324 ? 27.939 -4.208 -35.076 1.00 96.06 324 ASN A C 1
ATOM 2432 O O . ASN A 1 324 ? 28.350 -5.330 -34.776 1.00 96.06 324 ASN A O 1
ATOM 2436 N N . ILE A 1 325 ? 27.381 -3.384 -34.182 1.00 95.62 325 ILE A N 1
ATOM 2437 C CA . ILE A 1 325 ? 27.135 -3.739 -32.776 1.00 95.62 325 ILE A CA 1
ATOM 2438 C C . ILE A 1 325 ? 26.054 -4.825 -32.689 1.00 95.62 325 ILE A C 1
ATOM 2440 O O . ILE A 1 325 ? 26.316 -5.888 -32.121 1.00 95.62 325 ILE A O 1
ATOM 2444 N N . TRP A 1 326 ? 24.902 -4.635 -33.339 1.00 95.44 326 TRP A N 1
ATOM 2445 C CA . TRP A 1 326 ? 23.867 -5.671 -33.453 1.00 95.44 326 TRP A CA 1
ATOM 2446 C C . TRP A 1 326 ? 24.416 -6.956 -34.094 1.00 95.44 326 TRP A C 1
ATOM 2448 O O . TRP A 1 326 ? 24.281 -8.048 -33.540 1.00 95.44 326 TRP A O 1
ATOM 2458 N N . LEU A 1 327 ? 25.121 -6.846 -35.227 1.00 94.12 327 LEU A N 1
ATOM 2459 C CA . LEU A 1 327 ? 25.656 -7.997 -35.965 1.00 94.12 327 LEU A CA 1
ATOM 2460 C C . LEU A 1 327 ? 26.675 -8.815 -35.151 1.00 94.12 327 LEU A C 1
ATOM 2462 O O . LEU A 1 327 ? 26.803 -10.020 -35.384 1.00 94.12 327 LEU A O 1
ATOM 2466 N N . ALA A 1 328 ? 27.393 -8.180 -34.220 1.00 94.88 328 ALA A N 1
ATOM 2467 C CA . ALA A 1 328 ? 28.356 -8.836 -33.340 1.00 94.88 328 ALA A CA 1
ATOM 2468 C C . ALA A 1 328 ? 27.712 -9.575 -32.152 1.00 94.88 328 ALA A C 1
ATOM 2470 O O . ALA A 1 328 ? 28.320 -10.517 -31.641 1.00 94.88 328 ALA A O 1
ATOM 2471 N N . ASN A 1 329 ? 26.510 -9.171 -31.727 1.00 92.88 329 ASN A N 1
ATOM 2472 C CA . ASN A 1 329 ? 25.854 -9.665 -30.510 1.00 92.88 329 ASN A CA 1
ATOM 2473 C C . ASN A 1 329 ? 24.590 -10.502 -30.766 1.00 92.88 329 ASN A C 1
ATOM 2475 O O . ASN A 1 329 ? 24.186 -11.263 -29.885 1.00 92.88 329 ASN A O 1
ATOM 2479 N N . ARG A 1 330 ? 23.988 -10.405 -31.962 1.00 91.19 330 ARG A N 1
ATOM 2480 C CA . ARG A 1 330 ? 22.793 -11.167 -32.352 1.00 91.19 330 ARG A CA 1
ATOM 2481 C C . ARG A 1 330 ? 22.935 -12.660 -32.051 1.00 91.19 330 ARG A C 1
ATOM 2483 O O . ARG A 1 330 ? 23.939 -13.301 -32.377 1.00 91.19 330 ARG A O 1
ATOM 2490 N N . SER A 1 331 ? 21.895 -13.245 -31.472 1.00 80.19 331 SER A N 1
ATOM 2491 C CA . SER A 1 331 ? 21.860 -14.681 -31.228 1.00 80.19 331 SER A CA 1
ATOM 2492 C C . SER A 1 331 ? 21.660 -15.433 -32.552 1.00 80.19 331 SER A C 1
ATOM 2494 O O . SER A 1 331 ? 20.774 -15.110 -33.341 1.00 80.19 331 SER A O 1
ATOM 2496 N N . ASP A 1 332 ? 22.451 -16.480 -32.819 1.00 68.81 332 ASP A N 1
ATOM 2497 C CA . ASP A 1 332 ? 22.245 -17.375 -33.980 1.00 68.81 332 ASP A CA 1
ATOM 2498 C C . ASP A 1 332 ? 21.082 -18.372 -33.751 1.00 68.81 332 ASP A C 1
ATOM 2500 O O . ASP A 1 332 ? 21.117 -19.550 -34.131 1.00 68.81 332 ASP A O 1
ATOM 2504 N N . SER A 1 333 ? 20.015 -17.871 -33.127 1.00 55.12 333 SER A N 1
ATOM 2505 C CA . SER A 1 333 ? 18.754 -18.551 -32.859 1.00 55.12 333 SER A CA 1
ATOM 2506 C C . SER A 1 333 ? 18.036 -18.846 -34.177 1.00 55.12 333 SER A C 1
ATOM 2508 O O . SER A 1 333 ? 17.244 -18.060 -34.680 1.00 55.12 333 SER A O 1
ATOM 2510 N N . ALA A 1 334 ? 18.331 -20.025 -34.728 1.00 46.00 334 ALA A N 1
ATOM 2511 C CA . ALA A 1 334 ? 17.817 -20.561 -35.989 1.00 46.00 334 ALA A CA 1
ATOM 2512 C C . ALA A 1 334 ? 18.469 -20.064 -37.297 1.00 46.00 334 ALA A C 1
ATOM 2514 O O . ALA A 1 334 ? 17.797 -19.995 -38.329 1.00 46.00 334 ALA A O 1
ATOM 2515 N N . LEU A 1 335 ? 19.810 -20.019 -37.355 1.00 44.91 335 LEU A N 1
ATOM 2516 C CA . LEU A 1 335 ? 20.497 -20.446 -38.589 1.00 44.91 335 LEU A CA 1
ATOM 2517 C C . LEU A 1 335 ? 20.390 -21.972 -38.797 1.00 44.91 335 LEU A C 1
ATOM 2519 O O . LEU A 1 335 ? 21.376 -22.703 -38.910 1.00 44.91 335 LEU A O 1
ATOM 2523 N N . ASN A 1 336 ? 19.150 -22.447 -38.964 1.00 44.28 336 ASN A N 1
ATOM 2524 C CA . ASN A 1 336 ? 18.890 -23.587 -39.834 1.00 44.28 336 ASN A CA 1
ATOM 2525 C C . ASN A 1 336 ? 19.280 -23.148 -41.246 1.00 44.28 336 ASN A C 1
ATOM 2527 O O . ASN A 1 336 ? 18.462 -22.602 -41.986 1.00 44.28 336 ASN A O 1
ATOM 2531 N N . ALA A 1 337 ? 20.548 -23.356 -41.603 1.00 47.09 337 ALA A N 1
ATOM 2532 C CA . ALA A 1 337 ? 21.070 -23.077 -42.929 1.00 47.09 337 ALA A CA 1
ATOM 2533 C C . ALA A 1 337 ? 20.391 -24.002 -43.952 1.00 47.09 337 ALA A C 1
ATOM 2535 O O . ALA A 1 337 ? 20.914 -25.059 -44.313 1.00 47.09 337 ALA A O 1
ATOM 2536 N N . VAL A 1 338 ? 19.201 -23.601 -44.413 1.00 49.34 338 VAL A N 1
ATOM 2537 C CA . VAL A 1 338 ? 18.541 -24.168 -45.587 1.00 49.34 338 VAL A CA 1
ATOM 2538 C C . VAL A 1 338 ? 19.537 -24.016 -46.721 1.00 49.34 338 VAL A C 1
ATOM 2540 O O . VAL A 1 338 ? 19.792 -22.902 -47.175 1.00 49.34 338 VAL A O 1
ATOM 2543 N N . ALA A 1 339 ? 20.154 -25.132 -47.114 1.00 50.19 339 ALA A N 1
ATOM 2544 C CA . ALA A 1 339 ? 21.247 -25.134 -48.069 1.00 50.19 339 ALA A CA 1
ATOM 2545 C C . ALA A 1 339 ? 20.779 -24.464 -49.363 1.00 50.19 339 ALA A C 1
ATOM 2547 O O . ALA A 1 339 ? 19.999 -25.050 -50.118 1.00 50.19 339 ALA A O 1
ATOM 2548 N N . VAL A 1 340 ? 21.233 -23.223 -49.582 1.00 61.38 340 VAL A N 1
ATOM 2549 C CA . VAL A 1 340 ? 20.925 -22.444 -50.782 1.00 61.38 340 VAL A CA 1
ATOM 2550 C C . VAL A 1 340 ? 21.343 -23.311 -51.966 1.00 61.38 340 VAL A C 1
ATOM 2552 O O . VAL A 1 340 ? 22.533 -23.622 -52.065 1.00 61.38 340 VAL A O 1
ATOM 2555 N N . PRO A 1 341 ? 20.406 -23.764 -52.825 1.00 57.72 341 PRO A N 1
ATOM 2556 C CA . PRO A 1 341 ? 20.744 -24.718 -53.867 1.00 57.72 341 PRO A CA 1
ATOM 2557 C C . PRO A 1 341 ? 21.835 -24.126 -54.749 1.00 57.72 341 PRO A C 1
ATOM 2559 O O . PRO A 1 341 ? 21.627 -23.061 -55.338 1.00 57.72 341 PRO A O 1
ATOM 2562 N N . GLU A 1 342 ? 22.995 -24.790 -54.804 1.00 66.94 342 GLU A N 1
ATOM 2563 C CA . GLU A 1 342 ? 24.144 -24.273 -55.546 1.00 66.94 342 GLU A CA 1
ATOM 2564 C C . GLU A 1 342 ? 23.702 -23.873 -56.964 1.00 66.94 342 GLU A C 1
ATOM 2566 O O . GLU A 1 342 ? 22.973 -24.634 -57.623 1.00 66.94 342 GLU A O 1
ATOM 2571 N N . PRO A 1 343 ? 24.102 -22.684 -57.459 1.00 64.69 343 PRO A N 1
ATOM 2572 C CA . PRO A 1 343 ? 23.756 -22.266 -58.806 1.00 64.69 343 PRO A CA 1
ATOM 2573 C C . PRO A 1 343 ? 24.106 -23.374 -59.797 1.00 64.69 343 PRO A C 1
ATOM 2575 O O . PRO A 1 343 ? 25.181 -23.971 -59.718 1.00 64.69 343 PRO A O 1
ATOM 2578 N N . HIS A 1 344 ? 23.215 -23.645 -60.756 1.00 71.06 344 HIS A N 1
ATOM 2579 C CA . HIS A 1 344 ? 23.305 -24.799 -61.665 1.00 71.06 344 HIS A CA 1
ATOM 2580 C C . HIS A 1 344 ? 24.474 -24.709 -62.683 1.00 71.06 344 HIS A C 1
ATOM 2582 O O . HIS A 1 344 ? 24.477 -25.377 -63.718 1.00 71.06 344 HIS A O 1
ATOM 2588 N N . SER A 1 345 ? 25.494 -23.907 -62.374 1.00 78.06 345 SER A N 1
ATOM 2589 C CA . SER A 1 345 ? 26.793 -23.750 -63.019 1.00 78.06 345 SER A CA 1
ATOM 2590 C C . SER A 1 345 ? 27.434 -25.081 -63.403 1.00 78.06 345 SER A C 1
ATOM 2592 O O . SER A 1 345 ? 27.864 -25.218 -64.542 1.00 78.06 345 SER A O 1
ATOM 2594 N N . PHE A 1 346 ? 27.439 -26.095 -62.526 1.00 71.81 346 PHE A N 1
ATOM 2595 C CA . PHE A 1 346 ? 27.942 -27.432 -62.882 1.00 71.81 346 PHE A CA 1
ATOM 2596 C C . PHE A 1 346 ? 27.121 -28.096 -63.999 1.00 71.81 346 PHE A C 1
ATOM 2598 O O . PHE A 1 346 ? 27.692 -28.689 -64.914 1.00 71.81 346 PHE A O 1
ATOM 2605 N N . GLY A 1 347 ? 25.793 -27.947 -63.981 1.00 78.56 347 GLY A N 1
ATOM 2606 C CA . GLY A 1 347 ? 24.911 -28.417 -65.053 1.00 78.56 347 GLY A CA 1
ATOM 2607 C C . GLY A 1 347 ? 25.158 -27.689 -66.377 1.00 78.56 347 GLY A C 1
ATOM 2608 O O . GLY A 1 347 ? 25.261 -28.330 -67.422 1.00 78.56 347 GLY A O 1
ATOM 2609 N N . LEU A 1 348 ? 25.338 -26.364 -66.337 1.00 79.00 348 LEU A N 1
ATOM 2610 C CA . LEU A 1 348 ? 25.707 -25.558 -67.507 1.00 79.00 348 LEU A CA 1
ATOM 2611 C C . LEU A 1 348 ? 27.082 -25.956 -68.067 1.00 79.00 348 LEU A C 1
ATOM 2613 O O . LEU A 1 348 ? 27.226 -26.120 -69.276 1.00 79.00 348 LEU A O 1
ATOM 2617 N N . LEU A 1 349 ? 28.077 -26.176 -67.205 1.00 82.56 349 LEU A N 1
ATOM 2618 C CA . LEU A 1 349 ? 29.436 -26.559 -67.598 1.00 82.56 349 LEU A CA 1
ATOM 2619 C C . LEU A 1 349 ? 29.449 -27.955 -68.252 1.00 82.56 349 LEU A C 1
ATOM 2621 O O . LEU A 1 349 ? 30.064 -28.138 -69.305 1.00 82.56 349 LEU A O 1
ATOM 2625 N N . LEU A 1 350 ? 28.679 -28.909 -67.713 1.00 82.25 350 LEU A N 1
ATOM 2626 C CA . LEU A 1 350 ? 28.464 -30.224 -68.329 1.00 82.25 350 LEU A CA 1
ATOM 2627 C C . LEU A 1 350 ? 27.726 -30.135 -69.676 1.00 82.25 350 LEU A C 1
ATOM 2629 O O . LEU A 1 350 ? 28.122 -30.814 -70.625 1.00 82.25 350 LEU A O 1
ATOM 2633 N N . LEU A 1 351 ? 26.702 -29.283 -69.805 1.00 82.50 351 LEU A N 1
ATOM 2634 C CA . LEU A 1 351 ? 26.002 -29.057 -71.079 1.00 82.50 351 LEU A CA 1
ATOM 2635 C C . LEU A 1 351 ? 26.931 -28.454 -72.145 1.00 82.50 351 LEU A C 1
ATOM 2637 O O . LEU A 1 351 ? 26.933 -28.924 -73.286 1.00 82.50 351 LEU A O 1
ATOM 2641 N N . CYS A 1 352 ? 27.769 -27.482 -71.777 1.00 82.81 352 CYS A N 1
ATOM 2642 C CA . CYS A 1 352 ? 28.787 -26.907 -72.658 1.00 82.81 352 CYS A CA 1
ATOM 2643 C C . CYS A 1 352 ? 29.806 -27.962 -73.121 1.00 82.81 352 CYS A C 1
ATOM 2645 O O . CYS A 1 352 ? 30.074 -28.069 -74.320 1.00 82.81 352 CYS A O 1
ATOM 2647 N N . ALA A 1 353 ? 30.314 -28.797 -72.207 1.00 82.31 353 ALA A N 1
ATOM 2648 C CA . ALA A 1 353 ? 31.228 -29.890 -72.543 1.00 82.31 353 ALA A CA 1
ATOM 2649 C C . ALA A 1 353 ? 30.584 -30.924 -73.491 1.00 82.31 353 ALA A C 1
ATOM 2651 O O . ALA A 1 353 ? 31.203 -31.355 -74.468 1.00 82.31 353 ALA A O 1
ATOM 2652 N N . PHE A 1 354 ? 29.314 -31.282 -73.266 1.00 80.56 354 PHE A N 1
ATOM 2653 C CA . PHE A 1 354 ? 28.582 -32.216 -74.130 1.00 80.56 354 PHE A CA 1
ATOM 2654 C C . PHE A 1 354 ? 28.268 -31.622 -75.516 1.00 80.56 354 PHE A C 1
ATOM 2656 O O . PHE A 1 354 ? 28.248 -32.345 -76.519 1.00 80.56 354 PHE A O 1
ATOM 2663 N N . GLY A 1 355 ? 28.049 -30.305 -75.586 1.00 80.75 355 GLY A N 1
ATOM 2664 C CA . GLY A 1 355 ? 27.916 -29.548 -76.831 1.00 80.75 355 GLY A CA 1
ATOM 2665 C C . GLY A 1 355 ? 29.207 -29.556 -77.654 1.00 80.75 355 GLY A C 1
ATOM 2666 O O . GLY A 1 355 ? 29.174 -29.922 -78.831 1.00 80.75 355 GLY A O 1
ATOM 2667 N N . TRP A 1 356 ? 30.345 -29.246 -77.021 1.00 79.88 356 TRP A N 1
ATOM 2668 C CA . TRP A 1 356 ? 31.676 -29.297 -77.641 1.00 79.88 356 TRP A CA 1
ATOM 2669 C C . TRP A 1 356 ? 31.968 -30.692 -78.205 1.00 79.88 356 TRP A C 1
ATOM 2671 O O . TRP A 1 356 ? 32.256 -30.838 -79.395 1.00 79.88 356 TRP A O 1
ATOM 2681 N N . TRP A 1 357 ? 31.805 -31.739 -77.392 1.00 78.06 357 TRP A N 1
ATOM 2682 C CA . TRP A 1 357 ? 32.074 -33.121 -77.802 1.00 78.06 357 TRP A CA 1
ATOM 2683 C C . TRP A 1 357 ? 31.239 -33.557 -79.022 1.00 78.06 357 TRP A C 1
ATOM 2685 O O . TRP A 1 357 ? 31.745 -34.211 -79.939 1.00 78.06 357 TRP A O 1
ATOM 2695 N N . ARG A 1 358 ? 29.968 -33.132 -79.098 1.00 77.75 358 ARG A N 1
ATOM 2696 C CA . ARG A 1 358 ? 29.098 -33.382 -80.263 1.00 77.75 358 ARG A CA 1
ATOM 2697 C C . ARG A 1 358 ? 29.476 -32.577 -81.510 1.00 77.75 358 ARG A C 1
ATOM 2699 O O . ARG A 1 358 ? 29.187 -33.038 -82.616 1.00 77.75 358 ARG A O 1
ATOM 2706 N N . HIS A 1 359 ? 30.105 -31.413 -81.362 1.00 73.12 359 HIS A N 1
ATOM 2707 C CA . HIS A 1 359 ? 30.642 -30.642 -82.485 1.00 73.12 359 HIS A CA 1
ATOM 2708 C C . HIS A 1 359 ? 31.878 -31.337 -83.082 1.00 73.12 359 HIS A C 1
ATOM 2710 O O . HIS A 1 359 ? 31.921 -31.626 -84.279 1.00 73.12 359 HIS A O 1
ATOM 2716 N N . GLU A 1 360 ? 32.837 -31.715 -82.236 1.00 69.81 360 GLU A N 1
ATOM 2717 C CA . GLU A 1 360 ? 34.092 -32.368 -82.641 1.00 69.81 360 GLU A CA 1
ATOM 2718 C C . GLU A 1 360 ? 33.893 -33.781 -83.217 1.00 69.81 360 GLU A C 1
ATOM 2720 O O . GLU A 1 360 ? 34.598 -34.200 -84.139 1.00 69.81 360 GLU A O 1
ATOM 2725 N N . GLY A 1 361 ? 32.872 -34.504 -82.743 1.00 63.78 361 GLY A N 1
ATOM 2726 C CA . GLY A 1 361 ? 32.453 -35.780 -83.328 1.00 63.78 361 GLY A CA 1
ATOM 2727 C C . GLY A 1 361 ? 31.860 -35.670 -84.743 1.00 63.78 361 GLY A C 1
ATOM 2728 O O . GLY A 1 361 ? 31.775 -36.682 -85.440 1.00 63.78 361 GLY A O 1
ATOM 2729 N N . ARG A 1 362 ? 31.454 -34.470 -85.191 1.00 60.53 362 ARG A N 1
ATOM 2730 C CA . ARG A 1 362 ? 30.926 -34.236 -86.548 1.00 60.53 362 ARG A CA 1
ATOM 2731 C C . ARG A 1 362 ? 32.009 -33.840 -87.547 1.00 60.53 362 ARG A C 1
ATOM 2733 O O . ARG A 1 362 ? 32.007 -34.379 -88.652 1.00 60.53 362 ARG A O 1
ATOM 2740 N N . SER A 1 363 ? 32.938 -32.958 -87.177 1.00 58.50 363 SER A N 1
ATOM 2741 C CA . SER A 1 363 ? 34.014 -32.510 -88.077 1.00 58.50 363 SER A CA 1
ATOM 2742 C C . SER A 1 363 ? 34.917 -33.665 -88.529 1.00 58.50 363 SER A C 1
ATOM 2744 O O . SER A 1 363 ? 35.227 -33.771 -89.712 1.00 58.50 363 SER A O 1
ATOM 2746 N N . ARG A 1 364 ? 35.212 -34.629 -87.644 1.00 57.88 364 ARG A N 1
ATOM 2747 C CA . ARG A 1 364 ? 35.985 -35.849 -87.973 1.00 57.88 364 ARG A CA 1
ATOM 2748 C C . ARG A 1 364 ? 35.291 -36.842 -88.925 1.00 57.88 364 ARG A C 1
ATOM 2750 O O . ARG A 1 364 ? 35.848 -37.903 -89.196 1.00 57.88 364 ARG A O 1
ATOM 2757 N N . ARG A 1 365 ? 34.076 -36.552 -89.413 1.00 57.00 365 ARG A N 1
ATOM 2758 C CA . ARG A 1 365 ? 33.304 -37.440 -90.308 1.00 57.00 365 ARG A CA 1
ATOM 2759 C C . ARG A 1 365 ? 33.225 -36.960 -91.763 1.00 57.00 365 ARG A C 1
ATOM 2761 O O . ARG A 1 365 ? 32.468 -37.542 -92.532 1.00 57.00 365 ARG A O 1
ATOM 2768 N N . LEU A 1 366 ? 33.984 -35.922 -92.123 1.00 57.00 366 LEU A N 1
ATOM 2769 C CA . LEU A 1 366 ? 34.056 -35.35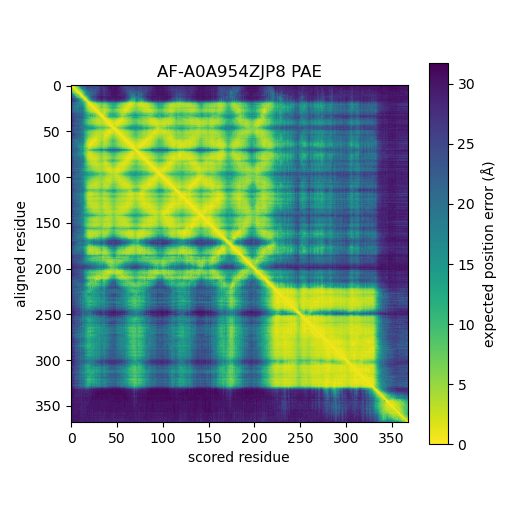8 -93.481 1.00 57.00 366 LEU A CA 1
ATOM 2770 C C . LEU A 1 366 ? 35.418 -35.593 -94.172 1.00 57.00 366 LEU A C 1
ATOM 2772 O O . LEU A 1 366 ? 35.629 -35.111 -95.279 1.00 57.00 366 LEU A O 1
ATOM 2776 N N . GLU A 1 367 ? 36.322 -36.349 -93.539 1.00 59.00 367 GLU A N 1
ATOM 2777 C CA . GLU A 1 367 ? 37.686 -36.644 -94.021 1.00 59.00 367 GLU A CA 1
ATOM 2778 C C . GLU A 1 367 ? 37.933 -38.164 -94.185 1.00 59.00 367 GLU A C 1
ATOM 2780 O O . GLU A 1 367 ? 38.991 -38.685 -93.822 1.00 59.00 367 GLU A O 1
ATOM 2785 N N . ARG A 1 368 ? 36.931 -38.906 -94.680 1.00 47.72 368 ARG A N 1
ATOM 2786 C CA . ARG A 1 368 ? 37.012 -40.336 -95.038 1.00 47.72 368 ARG A CA 1
ATOM 2787 C C . ARG A 1 368 ? 36.116 -40.677 -96.220 1.00 47.72 368 ARG A C 1
ATOM 2789 O O . ARG A 1 368 ? 34.989 -40.141 -96.242 1.00 47.72 368 ARG A O 1
#